Protein AF-A0A8H5ECU0-F1 (afdb_monomer)

InterPro domains:
  IPR037701 Nucleoporin Pom152 [PTHR28206] (45-554)
  IPR056540 Nucleoporin POM152, N-terminal transmembrane domain [PF24097] (72-157)
  IPR056541 Nucleoporin POM152, Ig-like domain [PF24312] (457-555)
  IPR056542 Nucleoporin POM152, first Ig-like domain [PF24519] (208-317)

Nearest PDB structures (foldseek):
  7q1y-assembly2_B  TM=2.509E-01  e=8.546E-06  Homo sapiens
  8oq3-assembly1_D  TM=2.576E-01  e=1.657E-05  Homo sapiens
  5i0g-assembly1_B  TM=2.637E-01  e=1.116E-02  Trueperella pyogenes
  5i0f-assembly1_B  TM=3.069E-01  e=2.322E-01  Trueperella pyogenes
  7n28-assembly1_J  TM=2.758E-01  e=6.270E-01  Homo sapiens

Radius of gyration: 57.18 Å; Cα contacts (8 Å, |Δi|>4): 854; chains: 1; bounding box: 119×67×168 Å

Structure (mmCIF, N/CA/C/O backbone):
data_AF-A0A8H5ECU0-F1
#
_entry.id   AF-A0A8H5ECU0-F1
#
loop_
_atom_site.group_PDB
_atom_site.id
_atom_site.type_symbol
_atom_site.label_atom_id
_atom_site.label_alt_id
_atom_site.label_comp_id
_atom_site.label_asym_id
_atom_site.label_entity_id
_atom_site.label_seq_id
_atom_site.pdbx_PDB_ins_code
_atom_site.Cartn_x
_atom_site.Cartn_y
_atom_site.Cartn_z
_atom_site.occupancy
_atom_site.B_iso_or_equiv
_atom_site.auth_seq_id
_atom_site.auth_comp_id
_atom_site.auth_asym_id
_atom_site.auth_atom_id
_atom_site.pdbx_PDB_model_num
ATOM 1 N N . MET A 1 1 ? 63.534 -24.943 0.130 1.00 36.44 1 MET A N 1
ATOM 2 C CA . MET A 1 1 ? 62.680 -26.026 -0.394 1.00 36.44 1 MET A CA 1
ATOM 3 C C . MET A 1 1 ? 61.277 -25.475 -0.617 1.00 36.44 1 MET A C 1
ATOM 5 O O . MET A 1 1 ? 60.612 -25.115 0.339 1.00 36.44 1 MET A O 1
ATOM 9 N N . SER A 1 2 ? 60.935 -25.339 -1.905 1.00 35.78 2 SER A N 1
ATOM 10 C CA . SER A 1 2 ? 59.602 -25.355 -2.541 1.00 35.78 2 SER A CA 1
ATOM 11 C C . SER A 1 2 ? 58.482 -24.415 -2.051 1.00 35.78 2 SER A C 1
ATOM 13 O O . SER A 1 2 ? 57.615 -24.796 -1.272 1.00 35.78 2 SER A O 1
ATOM 15 N N . THR A 1 3 ? 58.440 -23.227 -2.663 1.00 40.06 3 THR A N 1
ATOM 16 C CA . THR A 1 3 ? 57.250 -22.423 -2.992 1.00 40.06 3 THR A CA 1
ATOM 17 C C . THR A 1 3 ? 56.365 -23.148 -4.021 1.00 40.06 3 THR A C 1
ATOM 19 O O . THR A 1 3 ? 56.783 -23.346 -5.160 1.00 40.06 3 THR A O 1
ATOM 22 N N . SER A 1 4 ? 55.137 -23.539 -3.652 1.00 36.88 4 SER A N 1
ATOM 23 C CA . SER A 1 4 ? 54.127 -24.042 -4.600 1.00 36.88 4 SER A CA 1
ATOM 24 C C . SER A 1 4 ? 53.046 -22.990 -4.852 1.00 36.88 4 SER A C 1
ATOM 26 O O . SER A 1 4 ? 52.338 -22.584 -3.932 1.00 36.88 4 SER A O 1
ATOM 28 N N . THR A 1 5 ? 52.906 -22.571 -6.104 1.00 43.78 5 THR A N 1
ATOM 29 C CA . THR A 1 5 ? 51.806 -21.746 -6.614 1.00 43.78 5 THR A CA 1
ATOM 30 C C . THR A 1 5 ? 50.507 -22.562 -6.728 1.00 43.78 5 THR A C 1
ATOM 32 O O . THR A 1 5 ? 50.556 -23.744 -7.085 1.00 43.78 5 THR A O 1
ATOM 35 N N . PRO A 1 6 ? 49.324 -21.977 -6.456 1.00 45.00 6 PRO A N 1
ATOM 36 C CA . PRO A 1 6 ? 48.055 -22.677 -6.617 1.00 45.00 6 PRO A CA 1
ATOM 37 C C . PRO A 1 6 ? 47.668 -22.761 -8.103 1.00 45.00 6 PRO A C 1
ATOM 39 O O . PRO A 1 6 ? 47.711 -21.775 -8.837 1.00 45.00 6 PRO A O 1
ATOM 42 N N . ARG A 1 7 ? 47.293 -23.965 -8.553 1.00 40.09 7 ARG A N 1
ATOM 43 C CA . ARG A 1 7 ? 46.836 -24.254 -9.921 1.00 40.09 7 ARG A CA 1
ATOM 44 C C . ARG A 1 7 ? 45.421 -23.716 -10.157 1.00 40.09 7 ARG A C 1
ATOM 46 O O . ARG A 1 7 ? 44.493 -24.074 -9.435 1.00 40.09 7 ARG A O 1
ATOM 53 N N . LEU A 1 8 ? 45.249 -22.940 -11.226 1.00 36.59 8 LEU A N 1
ATOM 54 C CA . LEU A 1 8 ? 43.950 -22.593 -11.808 1.00 36.59 8 LEU A CA 1
ATOM 55 C C . LEU A 1 8 ? 43.362 -23.803 -12.557 1.00 36.59 8 LEU A C 1
ATOM 57 O O . LEU A 1 8 ? 44.060 -24.478 -13.313 1.00 36.59 8 LEU A O 1
ATOM 61 N N . ARG A 1 9 ? 42.068 -24.076 -12.350 1.00 39.16 9 ARG A N 1
ATOM 62 C CA . ARG A 1 9 ? 41.303 -25.080 -13.105 1.00 39.16 9 ARG A CA 1
ATOM 63 C C . ARG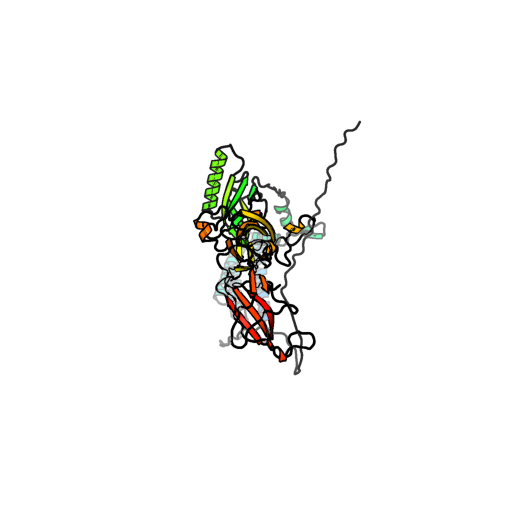 A 1 9 ? 41.049 -24.567 -14.527 1.00 39.16 9 ARG A C 1
ATOM 65 O O . ARG A 1 9 ? 40.230 -23.675 -14.718 1.00 39.16 9 ARG A O 1
ATOM 72 N N . SER A 1 10 ? 41.705 -25.156 -15.524 1.00 41.00 10 SER A N 1
ATOM 73 C CA . SER A 1 10 ? 41.367 -24.976 -16.939 1.00 41.00 10 SER A CA 1
ATOM 74 C C . SER A 1 10 ? 40.141 -25.828 -17.292 1.00 41.00 10 SER A C 1
ATOM 76 O O . SER A 1 10 ? 40.263 -26.970 -17.736 1.00 41.00 10 SER A O 1
ATOM 78 N N . GLY A 1 11 ? 38.947 -25.296 -17.043 1.00 42.84 11 GLY A N 1
ATOM 79 C CA . GLY A 1 11 ? 37.716 -25.825 -17.623 1.00 42.84 11 GLY A CA 1
ATOM 80 C C . GLY A 1 11 ? 37.568 -25.290 -19.043 1.00 42.84 11 GLY A C 1
ATOM 81 O O . GLY A 1 11 ? 37.268 -24.115 -19.224 1.00 42.84 11 GLY A O 1
ATOM 82 N N . PHE A 1 12 ? 37.803 -26.133 -20.048 1.00 38.81 12 PHE A N 1
ATOM 83 C CA . PHE A 1 12 ? 37.372 -25.850 -21.416 1.00 38.81 12 PHE A CA 1
ATOM 84 C C . PHE A 1 12 ? 35.837 -25.730 -21.432 1.00 38.81 12 PHE A C 1
ATOM 86 O O . PHE A 1 12 ? 35.173 -26.611 -20.879 1.00 38.81 12 PHE A O 1
ATOM 93 N N . PRO A 1 13 ? 35.239 -24.689 -22.037 1.00 46.66 13 PRO A N 1
ATOM 94 C CA . PRO A 1 13 ? 33.794 -24.641 -22.186 1.00 46.66 13 PRO A CA 1
ATOM 95 C C . PRO A 1 13 ? 33.353 -25.704 -23.197 1.00 46.66 13 PRO A C 1
ATOM 97 O O . PRO A 1 13 ? 33.845 -25.756 -24.326 1.00 46.66 13 PRO A O 1
ATOM 100 N N . ALA A 1 14 ? 32.430 -26.565 -22.767 1.00 41.88 14 ALA A N 1
ATOM 101 C CA . ALA A 1 14 ? 31.737 -27.505 -23.632 1.00 41.88 14 ALA A CA 1
ATOM 102 C C . ALA A 1 14 ? 30.987 -26.741 -24.733 1.00 41.88 14 ALA A C 1
ATOM 104 O O . ALA A 1 14 ? 30.347 -25.717 -24.487 1.00 41.88 14 ALA A O 1
ATOM 105 N N . THR A 1 15 ? 31.085 -27.251 -25.956 1.00 39.03 15 THR A N 1
ATOM 106 C CA . THR A 1 15 ? 30.342 -26.781 -27.123 1.00 39.03 15 THR A CA 1
ATOM 107 C C . THR A 1 15 ? 28.832 -26.790 -26.844 1.00 39.03 15 THR A C 1
ATOM 109 O O . THR A 1 15 ? 28.319 -27.768 -26.295 1.00 39.03 15 THR A O 1
ATOM 112 N N . PRO A 1 16 ? 28.079 -25.738 -27.214 1.00 40.66 16 PRO A N 1
ATOM 113 C CA . PRO A 1 16 ? 26.634 -25.758 -27.058 1.00 40.66 16 PRO A CA 1
ATOM 114 C C . PRO A 1 16 ? 26.028 -26.746 -28.059 1.00 40.66 16 PRO A C 1
ATOM 116 O O . PRO A 1 16 ? 26.197 -26.613 -29.272 1.00 40.66 16 PRO A O 1
ATOM 119 N N . ALA A 1 17 ? 25.314 -27.741 -27.534 1.00 36.62 17 ALA A N 1
ATOM 120 C CA . ALA A 1 17 ? 24.438 -28.597 -28.314 1.00 36.62 17 ALA A CA 1
ATOM 121 C C . ALA A 1 17 ? 23.359 -27.739 -28.992 1.00 36.62 17 ALA A C 1
ATOM 123 O O . ALA A 1 17 ? 22.725 -26.884 -28.370 1.00 36.62 17 ALA A O 1
ATOM 124 N N . THR A 1 18 ? 23.155 -27.969 -30.283 1.00 34.09 18 THR A N 1
ATOM 125 C CA . THR A 1 18 ? 22.103 -27.358 -31.090 1.00 34.09 18 THR A CA 1
ATOM 126 C C . THR A 1 18 ? 20.731 -27.745 -30.540 1.00 34.09 18 THR A C 1
ATOM 128 O O . THR A 1 18 ? 20.255 -28.865 -30.715 1.00 34.09 18 THR A O 1
ATOM 131 N N . ALA A 1 19 ? 20.076 -26.797 -29.868 1.00 35.50 19 ALA A N 1
ATOM 132 C CA . ALA A 1 19 ? 18.686 -26.912 -29.461 1.00 35.50 19 ALA A CA 1
ATOM 133 C C . ALA A 1 19 ? 17.788 -26.961 -30.707 1.00 35.50 19 ALA A C 1
ATOM 135 O O . ALA A 1 19 ? 17.699 -26.001 -31.478 1.00 35.50 19 ALA A O 1
ATOM 136 N N . ALA A 1 20 ? 17.126 -28.101 -30.903 1.00 35.69 20 ALA A N 1
ATOM 137 C CA . ALA A 1 20 ? 16.094 -28.278 -31.908 1.00 35.69 20 ALA A CA 1
ATOM 138 C C . ALA A 1 20 ? 14.960 -27.269 -31.674 1.00 35.69 20 ALA A C 1
ATOM 140 O O . ALA A 1 20 ? 14.395 -27.160 -30.583 1.00 35.69 20 ALA A O 1
ATOM 141 N N . ARG A 1 21 ? 14.633 -26.517 -32.725 1.00 31.55 21 ARG A N 1
ATOM 142 C CA . ARG A 1 21 ? 13.564 -25.523 -32.728 1.00 31.55 21 ARG A CA 1
ATOM 143 C C . ARG A 1 21 ? 12.219 -26.247 -32.621 1.00 31.55 21 ARG A C 1
ATOM 145 O O . ARG A 1 21 ? 11.771 -26.908 -33.553 1.00 31.55 21 ARG A O 1
ATOM 152 N N . ARG A 1 22 ? 11.601 -26.124 -31.449 1.00 31.47 22 ARG A N 1
ATOM 153 C CA . ARG A 1 22 ? 10.257 -26.597 -31.106 1.00 31.47 22 ARG A CA 1
ATOM 154 C C . ARG A 1 22 ? 9.238 -25.794 -31.924 1.00 31.47 22 ARG A C 1
ATOM 156 O O . ARG A 1 22 ? 9.054 -24.604 -31.678 1.00 31.47 22 ARG A O 1
ATOM 163 N N . HIS A 1 23 ? 8.616 -26.419 -32.921 1.00 33.91 23 HIS A N 1
ATOM 164 C CA . HIS A 1 23 ? 7.491 -25.819 -33.636 1.00 33.91 23 HIS A CA 1
ATOM 165 C C . HIS A 1 23 ? 6.241 -25.961 -32.760 1.00 33.91 23 HIS A C 1
ATOM 167 O O . HIS A 1 23 ? 5.805 -27.072 -32.462 1.00 33.91 23 HIS A O 1
ATOM 173 N N . ASN A 1 24 ? 5.697 -24.829 -32.315 1.00 31.59 24 ASN A N 1
ATOM 174 C CA . ASN A 1 24 ? 4.395 -24.770 -31.661 1.00 31.59 24 ASN A CA 1
ATOM 175 C C . ASN A 1 24 ? 3.304 -25.186 -32.652 1.00 31.59 24 ASN A C 1
ATOM 177 O O . ASN A 1 24 ? 3.142 -24.560 -33.697 1.00 31.59 24 ASN A O 1
ATOM 181 N N . ASN A 1 25 ? 2.553 -26.216 -32.275 1.00 37.84 25 ASN A N 1
ATOM 182 C CA . ASN A 1 25 ? 1.251 -26.562 -32.825 1.00 37.84 25 ASN A CA 1
ATOM 183 C C . ASN A 1 25 ? 0.182 -26.090 -31.824 1.00 37.84 25 ASN A C 1
ATOM 185 O O . ASN A 1 25 ? 0.344 -26.380 -30.634 1.00 37.84 25 ASN A O 1
ATOM 189 N N . PRO A 1 26 ? -0.904 -25.423 -32.243 1.00 39.44 26 PRO A N 1
ATOM 190 C CA . PRO A 1 26 ? -2.087 -25.296 -31.401 1.00 39.44 26 PRO A CA 1
ATOM 191 C C . PRO A 1 26 ? -3.219 -26.244 -31.839 1.00 39.44 26 PRO A C 1
ATOM 193 O O . PRO A 1 26 ? -3.740 -26.145 -32.942 1.00 39.44 26 PRO A O 1
ATOM 196 N N . GLN A 1 27 ? -3.618 -27.090 -30.881 1.00 32.75 27 GLN A N 1
ATOM 197 C CA . GLN A 1 27 ? -5.007 -27.387 -30.483 1.00 32.75 27 GLN A CA 1
ATOM 198 C C . GLN A 1 27 ? -5.920 -28.250 -31.391 1.00 32.75 27 GLN A C 1
ATOM 200 O O . GLN A 1 27 ? -6.679 -27.771 -32.223 1.00 32.75 27 GLN A O 1
ATOM 205 N N . THR A 1 28 ? -5.946 -29.550 -31.073 1.00 34.50 28 THR A N 1
ATOM 206 C CA . THR A 1 28 ? -7.149 -30.412 -30.879 1.00 34.50 28 THR A CA 1
ATOM 207 C C . THR A 1 28 ? -8.013 -29.911 -29.686 1.00 34.50 28 THR A C 1
ATOM 209 O O . THR A 1 28 ? -7.435 -29.143 -28.911 1.00 34.50 28 THR A O 1
ATOM 212 N N . PRO A 1 29 ? -9.285 -30.342 -29.402 1.00 44.66 29 PRO A N 1
ATOM 213 C CA . PRO A 1 29 ? -9.803 -31.721 -29.576 1.00 44.66 29 PRO A CA 1
ATOM 214 C C . PRO A 1 29 ? -11.351 -31.956 -29.718 1.00 44.66 29 PRO A C 1
ATOM 216 O O . PRO A 1 29 ? -12.161 -31.046 -29.584 1.00 44.66 29 PRO A O 1
ATOM 219 N N . SER A 1 30 ? -11.714 -33.251 -29.842 1.00 31.25 30 SER A N 1
ATOM 220 C CA . SER A 1 30 ? -12.945 -33.919 -29.327 1.00 31.25 30 SER A CA 1
ATOM 221 C C . SER A 1 30 ? -14.283 -33.694 -30.067 1.00 31.25 30 SER A C 1
ATOM 223 O O . SER A 1 30 ? -14.577 -32.594 -30.492 1.00 31.25 30 SER A O 1
ATOM 225 N N . SER A 1 31 ? -15.223 -34.641 -30.209 1.00 31.06 31 SER A N 1
ATOM 226 C CA . SER A 1 31 ? -15.378 -36.031 -29.750 1.00 31.06 31 SER A CA 1
ATOM 227 C C . SER A 1 31 ? -16.669 -36.625 -30.369 1.00 31.06 31 SER A C 1
ATOM 229 O O . SER A 1 31 ? -17.687 -35.947 -30.383 1.00 31.06 31 SER A O 1
ATOM 231 N N . ALA A 1 32 ? -16.597 -37.900 -30.780 1.00 31.34 32 ALA A N 1
ATOM 232 C CA . ALA A 1 32 ? -17.608 -38.978 -30.745 1.00 31.34 32 ALA A CA 1
ATOM 233 C C . ALA A 1 32 ? -19.043 -38.819 -31.319 1.00 31.34 32 ALA A C 1
ATOM 235 O O . ALA A 1 32 ? -19.817 -37.972 -30.893 1.00 31.34 32 ALA A O 1
ATOM 236 N N . GLY A 1 33 ? -19.449 -39.824 -32.120 1.00 28.94 33 GLY A N 1
ATOM 237 C CA . GLY A 1 33 ? -20.832 -40.341 -32.156 1.00 28.94 33 GLY A CA 1
ATOM 238 C C . GLY A 1 33 ? -21.460 -40.534 -33.547 1.00 28.94 33 GLY A C 1
ATOM 239 O O . GLY A 1 33 ? -21.980 -39.591 -34.121 1.00 28.94 33 GLY A O 1
ATOM 240 N N . SER A 1 34 ? -21.427 -41.770 -34.057 1.00 27.56 34 SER A N 1
ATOM 241 C CA . SER A 1 34 ? -21.978 -42.327 -35.320 1.00 27.56 34 SER A CA 1
ATOM 242 C C . SER A 1 34 ? -23.526 -42.230 -35.459 1.00 27.56 34 SER A C 1
ATOM 244 O O . SER A 1 34 ? -24.157 -41.752 -34.520 1.00 27.56 34 SER A O 1
ATOM 246 N N . PRO A 1 35 ? -24.217 -42.843 -36.465 1.00 49.59 35 PRO A N 1
ATOM 247 C CA . PRO A 1 35 ? -23.865 -43.298 -37.831 1.00 49.59 35 PRO A CA 1
ATOM 248 C C . PRO A 1 35 ? -24.928 -42.900 -38.910 1.00 49.59 35 PRO A C 1
ATOM 250 O O . PRO A 1 35 ? -26.018 -42.443 -38.586 1.00 49.59 35 PRO A O 1
ATOM 253 N N . SER A 1 36 ? -24.681 -43.162 -40.205 1.00 30.39 36 SER A N 1
ATOM 254 C CA . SER A 1 36 ? -25.523 -44.058 -41.048 1.00 30.39 36 SER A CA 1
ATOM 255 C C . SER A 1 36 ? -25.317 -43.894 -42.568 1.00 30.39 36 SER A C 1
ATOM 257 O O . SER A 1 36 ? -25.516 -42.841 -43.157 1.00 30.39 36 SER A O 1
ATOM 259 N N . TYR A 1 37 ? -24.894 -45.012 -43.166 1.00 30.94 37 TYR A N 1
ATOM 260 C CA . TYR A 1 37 ? -25.316 -45.613 -44.436 1.00 30.94 37 TYR A CA 1
ATOM 261 C C . TYR A 1 37 ? -25.800 -44.745 -45.614 1.00 30.94 37 TYR A C 1
ATOM 263 O O . TYR A 1 37 ? -26.901 -44.208 -45.599 1.00 30.94 37 TYR A O 1
ATOM 271 N N . GLY A 1 38 ? -25.122 -44.931 -46.755 1.00 31.52 38 GLY A N 1
ATOM 272 C CA . GLY A 1 38 ? -25.840 -45.328 -47.971 1.00 31.52 38 GLY A CA 1
ATOM 273 C C . GLY A 1 38 ? -25.310 -44.787 -49.297 1.00 31.52 38 GLY A C 1
ATOM 274 O O . GLY A 1 38 ? -25.589 -43.648 -49.636 1.00 31.52 38 GLY A O 1
ATOM 275 N N . LYS A 1 39 ? -24.726 -45.704 -50.091 1.00 33.84 39 LYS A N 1
ATOM 276 C CA . LYS A 1 39 ? -24.491 -45.659 -51.556 1.00 33.84 39 LYS A CA 1
ATOM 277 C C . LYS A 1 39 ? -23.455 -44.621 -52.021 1.00 33.84 39 LYS A C 1
ATOM 279 O O . LYS A 1 39 ? -23.553 -43.451 -51.722 1.00 33.84 39 LYS A O 1
ATOM 284 N N . GLY A 1 40 ? -22.444 -44.934 -52.817 1.00 32.22 40 GLY A N 1
ATOM 285 C CA . GLY A 1 40 ? -22.121 -46.117 -53.595 1.00 32.22 40 GLY A CA 1
ATOM 286 C C . GLY A 1 40 ? -21.248 -45.658 -54.768 1.00 32.22 40 GLY A C 1
ATOM 287 O O . GLY A 1 40 ? -21.538 -44.639 -55.379 1.00 32.22 40 GLY A O 1
ATOM 288 N N . SER A 1 41 ? -20.230 -46.456 -55.086 1.00 32.69 41 SER A N 1
ATOM 289 C CA . SER A 1 41 ? -19.555 -46.530 -56.389 1.00 32.69 41 SER A CA 1
ATOM 290 C C . SER A 1 41 ? -18.601 -45.403 -56.837 1.00 32.69 41 SER A C 1
ATOM 292 O O . SER A 1 41 ? -18.996 -44.381 -57.383 1.00 32.69 41 SER A O 1
ATOM 294 N N . SER A 1 42 ? -17.327 -45.806 -56.833 1.00 35.66 42 SER A N 1
ATOM 295 C CA . SER A 1 42 ? -16.318 -45.623 -57.887 1.00 35.66 42 SER A CA 1
ATOM 296 C C . SER A 1 42 ? -15.444 -44.368 -57.889 1.00 35.66 42 SER A C 1
ATOM 298 O O . SER A 1 42 ? -15.872 -43.234 -58.066 1.00 35.66 42 SER A O 1
ATOM 300 N N . ALA A 1 43 ? -14.151 -44.669 -57.796 1.00 38.53 43 ALA A N 1
ATOM 301 C CA . ALA A 1 43 ? -12.998 -43.811 -57.959 1.00 38.53 43 ALA A CA 1
ATOM 302 C C . ALA A 1 43 ? -13.004 -42.992 -59.259 1.00 38.53 43 ALA A C 1
ATOM 304 O O . ALA A 1 43 ? -13.329 -43.521 -60.323 1.00 38.53 43 ALA A O 1
ATOM 305 N N . ARG A 1 44 ? -12.504 -41.752 -59.171 1.00 40.78 44 ARG A N 1
ATOM 306 C CA . ARG A 1 44 ? -11.563 -41.147 -60.129 1.00 40.78 44 ARG A CA 1
ATOM 307 C C . ARG A 1 44 ? -10.966 -39.853 -59.561 1.00 40.78 44 ARG A C 1
ATOM 309 O O . ARG A 1 44 ? -11.652 -39.038 -58.958 1.00 40.78 44 ARG A O 1
ATOM 316 N N . SER A 1 45 ? -9.659 -39.734 -59.756 1.00 41.78 45 SER A N 1
ATOM 317 C CA . SER A 1 45 ? -8.776 -38.585 -59.532 1.00 41.78 45 SER A CA 1
ATOM 318 C C . SER A 1 45 ? -9.292 -37.279 -60.161 1.00 41.78 45 SER A C 1
ATOM 320 O O . SER A 1 45 ? -9.900 -37.346 -61.231 1.00 41.78 45 SER A O 1
ATOM 322 N N . PRO A 1 46 ? -9.006 -36.097 -59.581 1.00 45.31 46 PRO A N 1
ATOM 323 C CA . PRO A 1 46 ? -9.461 -34.831 -60.138 1.00 45.31 46 PRO A CA 1
ATOM 324 C C . PRO A 1 46 ? -8.615 -34.439 -61.355 1.00 45.31 46 PRO A C 1
ATOM 326 O O . PRO A 1 46 ? -7.398 -34.281 -61.279 1.00 45.31 46 PRO A O 1
ATOM 329 N N . SER A 1 47 ? -9.295 -34.300 -62.488 1.00 41.31 47 SER A N 1
ATOM 330 C CA . SER A 1 47 ? -8.807 -33.695 -63.723 1.00 41.31 47 SER A CA 1
ATOM 331 C C . SER A 1 47 ? -8.675 -32.176 -63.580 1.00 41.31 47 SER A C 1
ATOM 333 O O . SER A 1 47 ? -9.557 -31.516 -63.032 1.00 41.31 47 SER A O 1
ATOM 335 N N . LEU A 1 48 ? -7.584 -31.641 -64.129 1.00 46.34 48 LEU A N 1
ATOM 336 C CA . LEU A 1 48 ? -7.349 -30.216 -64.380 1.00 46.34 48 LEU A CA 1
ATOM 337 C C . LEU A 1 48 ? -8.436 -29.622 -65.307 1.00 46.34 48 LEU A C 1
ATOM 339 O O . LEU A 1 48 ? -8.995 -30.357 -66.125 1.00 46.34 48 LEU A O 1
ATOM 343 N N . PRO A 1 49 ? -8.744 -28.314 -65.206 1.00 48.62 49 PRO A N 1
ATOM 344 C CA . PRO A 1 49 ? -9.806 -27.690 -65.989 1.00 48.62 49 PRO A CA 1
ATOM 345 C C . PRO A 1 49 ? -9.436 -27.558 -67.475 1.00 48.62 49 PRO A C 1
ATOM 347 O O . PRO A 1 49 ? -8.307 -27.216 -67.827 1.00 48.62 49 PRO A O 1
ATOM 350 N N . LEU A 1 50 ? -10.426 -27.820 -68.332 1.00 45.75 50 LEU A N 1
ATOM 351 C CA . LEU A 1 50 ? -10.379 -27.650 -69.785 1.00 45.75 50 LEU A CA 1
ATOM 352 C C . LEU A 1 50 ? -10.238 -26.166 -70.156 1.00 45.75 50 LEU A C 1
ATOM 354 O O . LEU A 1 50 ? -10.981 -25.319 -69.659 1.00 45.75 50 LEU A O 1
ATOM 358 N N . ALA A 1 51 ? -9.294 -25.872 -71.050 1.00 40.00 51 ALA A N 1
ATOM 359 C CA . ALA A 1 51 ? -9.181 -24.581 -71.720 1.00 40.00 51 ALA A CA 1
ATOM 360 C C . ALA A 1 51 ? -10.359 -24.386 -72.700 1.00 40.00 51 ALA A C 1
ATOM 362 O O . ALA A 1 51 ? -10.814 -25.367 -73.291 1.00 40.00 51 ALA A O 1
ATOM 363 N N . PRO A 1 52 ? -10.869 -23.155 -72.881 1.00 48.91 52 PRO A N 1
ATOM 364 C CA . PRO A 1 52 ? -12.031 -22.910 -73.723 1.00 48.91 52 PRO A CA 1
ATOM 365 C C . PRO A 1 52 ? -11.703 -23.123 -75.203 1.00 48.91 52 PRO A C 1
ATOM 367 O O . PRO A 1 52 ? -10.754 -22.553 -75.744 1.00 48.91 52 PRO A O 1
ATOM 370 N N . GLU A 1 53 ? -12.535 -23.934 -75.848 1.00 38.88 53 GLU A N 1
ATOM 371 C CA . GLU A 1 53 ? -12.581 -24.121 -77.291 1.00 38.88 53 GLU A CA 1
ATOM 372 C C . GLU A 1 53 ? -13.098 -22.843 -77.950 1.00 38.88 53 GLU A C 1
ATOM 374 O O . GLU A 1 53 ? -14.277 -22.505 -77.843 1.00 38.88 53 GLU A O 1
ATOM 379 N N . ASN A 1 54 ? -12.206 -22.110 -78.614 1.00 36.62 54 ASN A N 1
ATOM 380 C CA . ASN A 1 54 ? -12.601 -20.985 -79.445 1.00 36.62 54 ASN A CA 1
ATOM 381 C C . ASN A 1 54 ? -12.921 -21.522 -80.840 1.00 36.62 54 ASN A C 1
ATOM 383 O O . ASN A 1 54 ? -12.032 -21.810 -81.643 1.00 36.62 54 ASN A O 1
ATOM 387 N N . THR A 1 55 ? -14.207 -21.727 -81.095 1.00 42.31 55 THR A N 1
ATOM 388 C CA . THR A 1 55 ? -14.715 -22.127 -82.399 1.00 42.31 55 THR A CA 1
ATOM 389 C C . THR A 1 55 ? -14.834 -20.902 -83.309 1.00 42.31 55 THR A C 1
ATOM 391 O O . THR A 1 55 ? -15.461 -19.917 -82.932 1.00 42.31 55 THR A O 1
ATOM 394 N N . GLN A 1 56 ? -14.337 -21.075 -84.542 1.00 36.69 56 GLN A N 1
ATOM 395 C CA . GLN A 1 56 ? -14.705 -20.431 -85.822 1.00 36.69 56 GLN A CA 1
ATOM 396 C C . GLN A 1 56 ? -13.709 -19.427 -86.443 1.00 36.69 56 GLN A C 1
ATOM 398 O O . GLN A 1 56 ? -13.047 -18.696 -85.710 1.00 36.69 56 GLN A O 1
ATOM 403 N N . PRO A 1 57 ? -13.674 -19.291 -87.795 1.00 43.78 57 PRO A N 1
ATOM 404 C CA . PRO A 1 57 ? -14.303 -20.101 -88.856 1.00 43.78 57 PRO A CA 1
ATOM 405 C C . PRO A 1 57 ? -13.300 -20.687 -89.876 1.00 43.78 57 PRO A C 1
ATOM 407 O O . PRO A 1 57 ? -12.174 -20.221 -90.031 1.00 43.78 57 PRO A O 1
ATOM 410 N N . GLN A 1 58 ? -13.753 -21.705 -90.615 1.00 46.19 58 GLN A N 1
ATOM 411 C CA . GLN A 1 58 ? -13.086 -22.261 -91.797 1.00 46.19 58 GLN A CA 1
ATOM 412 C C . GLN A 1 58 ? -12.749 -21.163 -92.823 1.00 46.19 58 GLN A C 1
ATOM 414 O O . GLN A 1 58 ? -13.635 -20.633 -93.492 1.00 46.19 58 GLN A O 1
ATOM 419 N N . GLY A 1 59 ? -11.457 -20.873 -92.981 1.00 36.31 59 GLY A N 1
ATOM 420 C CA . GLY A 1 59 ? -10.893 -20.334 -94.217 1.00 36.31 59 GLY A CA 1
ATOM 421 C C . GLY A 1 59 ? -10.565 -21.493 -95.159 1.00 36.31 59 GLY A C 1
ATOM 422 O O . GLY A 1 59 ? -10.102 -22.536 -94.706 1.00 36.31 59 GLY A O 1
ATOM 423 N N . ALA A 1 60 ? -10.870 -21.331 -96.446 1.00 44.03 60 ALA A N 1
ATOM 424 C CA . ALA A 1 60 ? -10.792 -22.347 -97.494 1.00 44.03 60 ALA A CA 1
ATOM 425 C C . ALA A 1 60 ? -9.588 -23.304 -97.372 1.00 44.03 60 ALA A C 1
ATOM 427 O O . ALA A 1 60 ? -8.436 -22.877 -97.330 1.00 44.03 60 ALA A O 1
ATOM 428 N N . VAL A 1 61 ? -9.870 -24.611 -97.360 1.00 50.72 61 VAL A N 1
ATOM 429 C CA . VAL A 1 61 ? -8.859 -25.674 -97.330 1.00 50.72 61 VAL A CA 1
ATOM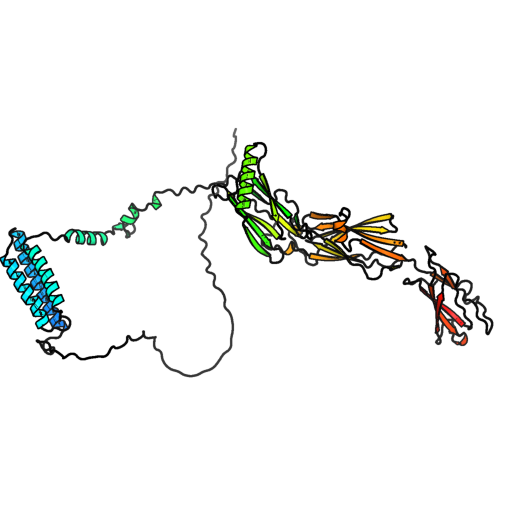 430 C C . VAL A 1 61 ? -8.087 -25.651 -98.647 1.00 50.72 61 VAL A C 1
ATOM 432 O O . VAL A 1 61 ? -8.510 -26.206 -99.658 1.00 50.72 61 VAL A O 1
ATOM 435 N N . SER A 1 62 ? -6.950 -24.970 -98.640 1.00 56.22 62 SER A N 1
ATOM 436 C CA . SER A 1 62 ? -5.951 -25.061 -99.691 1.00 56.22 62 SER A CA 1
ATOM 437 C C . SER A 1 62 ? -5.270 -26.430 -99.556 1.00 56.22 62 SER A C 1
ATOM 439 O O . SER A 1 62 ? -4.524 -26.661 -98.606 1.00 56.22 62 SER A O 1
ATOM 441 N N . GLN A 1 63 ? -5.571 -27.363 -100.461 1.00 60.00 63 GLN A N 1
ATOM 442 C CA . GLN A 1 63 ? -4.940 -28.686 -100.469 1.00 60.00 63 GLN A CA 1
ATOM 443 C C . GLN A 1 63 ? -3.424 -28.554 -100.738 1.00 60.00 63 GLN A C 1
ATOM 445 O O . GLN A 1 63 ? -3.042 -27.751 -101.596 1.00 60.00 63 GLN A O 1
ATOM 450 N N . PRO A 1 64 ? -2.559 -29.307 -100.025 1.00 66.19 64 PRO A N 1
ATOM 451 C CA . PRO A 1 64 ? -1.121 -29.307 -100.279 1.00 66.19 64 PRO A CA 1
ATOM 452 C C . PRO A 1 64 ? -0.832 -29.825 -101.690 1.00 66.19 64 PRO A C 1
ATOM 454 O O . PRO A 1 64 ? -1.497 -30.747 -102.163 1.00 66.19 64 PRO A O 1
ATOM 457 N N . VAL A 1 65 ? 0.172 -29.245 -102.357 1.00 67.06 65 VAL A N 1
ATOM 458 C CA . VAL A 1 65 ? 0.526 -29.582 -103.753 1.00 67.06 65 VAL A CA 1
ATOM 459 C C . VAL A 1 65 ? 0.920 -31.060 -103.886 1.00 67.06 65 VAL A C 1
ATOM 461 O O . VAL A 1 65 ? 0.674 -31.683 -104.918 1.00 67.06 65 VAL A O 1
ATOM 464 N N . ILE A 1 66 ? 1.467 -31.644 -102.813 1.00 70.44 66 ILE A N 1
ATOM 465 C CA . ILE A 1 66 ? 1.656 -33.088 -102.666 1.00 70.44 66 ILE A CA 1
ATOM 466 C C . ILE A 1 66 ? 0.535 -33.622 -101.759 1.00 70.44 66 ILE A C 1
ATOM 468 O O . ILE A 1 66 ? 0.522 -33.300 -100.566 1.00 70.44 66 ILE A O 1
ATOM 472 N N . PRO A 1 67 ? -0.398 -34.443 -102.274 1.00 70.69 67 PRO A N 1
ATOM 473 C CA . PRO A 1 67 ? -1.492 -34.964 -101.467 1.00 70.69 67 PRO A CA 1
ATOM 474 C C . PRO A 1 67 ? -0.959 -35.842 -100.325 1.00 70.69 67 PRO A C 1
ATOM 476 O O . PRO A 1 67 ? -0.107 -36.709 -100.529 1.00 70.69 67 PRO A O 1
ATOM 479 N N . LEU A 1 68 ? -1.511 -35.649 -99.120 1.00 68.19 68 LEU A N 1
ATOM 480 C CA . LEU A 1 68 ? -1.128 -36.364 -97.887 1.00 68.19 68 LEU A CA 1
ATOM 481 C C . LEU A 1 68 ? -1.370 -37.885 -97.945 1.00 68.19 68 LEU A C 1
ATOM 483 O O . LEU A 1 68 ? -0.999 -38.609 -97.029 1.00 68.19 68 LEU A O 1
ATOM 487 N N . THR A 1 69 ? -1.994 -38.380 -99.016 1.00 68.75 69 THR A N 1
ATOM 488 C CA . THR A 1 69 ? -2.163 -39.810 -99.297 1.00 68.75 69 THR A CA 1
ATOM 489 C C . THR A 1 69 ? -0.895 -40.468 -99.841 1.00 68.75 69 THR A C 1
ATOM 491 O O . THR A 1 69 ? -0.770 -41.685 -99.749 1.00 68.75 69 THR A O 1
ATOM 494 N N . VAL A 1 70 ? 0.036 -39.689 -100.407 1.00 76.25 70 VAL A N 1
ATOM 495 C CA . VAL A 1 70 ? 1.297 -40.193 -100.980 1.00 76.25 70 VAL A CA 1
ATOM 496 C C . VAL A 1 70 ? 2.463 -40.012 -100.010 1.00 76.25 70 VAL A C 1
ATOM 498 O O . VAL A 1 70 ? 3.302 -40.901 -99.896 1.00 76.25 70 VAL A O 1
ATOM 501 N N . LEU A 1 71 ? 2.519 -38.882 -99.298 1.00 74.81 71 LEU A N 1
ATOM 502 C CA . LEU A 1 71 ? 3.567 -38.592 -98.320 1.00 74.81 71 LEU A CA 1
ATOM 503 C C . LEU A 1 71 ? 2.968 -37.898 -97.099 1.00 74.81 71 LEU A C 1
ATOM 505 O O . LEU A 1 71 ? 2.335 -36.849 -97.243 1.00 74.81 71 LEU A O 1
ATOM 509 N N . ASP A 1 72 ? 3.200 -38.454 -95.911 1.00 78.25 72 ASP A N 1
ATOM 510 C CA . ASP A 1 72 ? 2.651 -37.909 -94.670 1.00 78.25 72 ASP A CA 1
ATOM 511 C C . ASP A 1 72 ? 3.312 -36.567 -94.299 1.00 78.25 72 ASP A C 1
ATOM 513 O O . ASP A 1 72 ? 4.485 -36.310 -94.597 1.00 78.25 72 ASP A O 1
ATOM 517 N N . ALA A 1 73 ? 2.569 -35.705 -93.608 1.00 74.81 73 ALA A N 1
ATOM 518 C CA . ALA A 1 73 ? 3.004 -34.360 -93.239 1.00 74.81 73 ALA A CA 1
ATOM 519 C C . ALA A 1 73 ? 4.341 -34.325 -92.458 1.00 74.81 73 ALA A C 1
ATOM 521 O O . ALA A 1 73 ? 5.185 -33.479 -92.769 1.00 74.81 73 ALA A O 1
ATOM 522 N N . PRO A 1 74 ? 4.617 -35.219 -91.483 1.00 81.56 74 PRO A N 1
ATOM 523 C CA . PRO A 1 74 ? 5.908 -35.258 -90.793 1.00 81.56 74 PRO A CA 1
ATOM 524 C C . PRO A 1 74 ? 7.071 -35.673 -91.703 1.00 81.56 74 PRO A C 1
ATOM 526 O O . PRO A 1 74 ? 8.177 -35.156 -91.550 1.00 81.56 74 PRO A O 1
ATOM 529 N N . GLN A 1 75 ? 6.834 -36.567 -92.669 1.00 83.94 75 GLN A N 1
ATOM 530 C CA . GLN A 1 75 ? 7.862 -36.999 -93.620 1.00 83.94 75 GLN A CA 1
ATOM 531 C C . GLN A 1 75 ? 8.221 -35.876 -94.597 1.00 83.94 75 GLN A C 1
ATOM 533 O O . GLN A 1 75 ? 9.402 -35.638 -94.835 1.00 83.94 75 GLN A O 1
ATOM 538 N N . GLN A 1 76 ? 7.232 -35.116 -95.084 1.00 83.06 76 GLN A N 1
ATOM 539 C CA . GLN A 1 76 ? 7.474 -33.924 -95.910 1.00 83.06 76 GLN A CA 1
ATOM 540 C C . GLN A 1 76 ? 8.377 -32.908 -95.188 1.00 83.06 76 GLN A C 1
ATOM 542 O O . GLN A 1 76 ? 9.312 -32.369 -95.781 1.00 83.06 76 GLN A O 1
ATOM 547 N N . ARG A 1 77 ? 8.160 -32.705 -93.880 1.00 87.00 77 ARG A N 1
ATOM 548 C CA . ARG A 1 77 ? 9.002 -31.830 -93.043 1.00 87.00 77 ARG A CA 1
ATOM 549 C C . ARG A 1 77 ? 10.414 -32.376 -92.870 1.00 87.00 77 ARG A C 1
ATOM 551 O O . ARG A 1 77 ? 11.371 -31.614 -92.967 1.00 87.00 77 ARG A O 1
ATOM 558 N N . LEU A 1 78 ? 10.550 -33.679 -92.623 1.00 86.62 78 LEU A N 1
ATOM 559 C CA . LEU A 1 78 ? 11.855 -34.319 -92.467 1.00 86.62 78 LEU A CA 1
ATOM 560 C C . LEU A 1 78 ? 12.678 -34.216 -93.753 1.00 86.62 78 LEU A C 1
ATOM 562 O O . LEU A 1 78 ? 13.864 -33.910 -93.675 1.00 86.62 78 LEU A O 1
ATOM 566 N N . TYR A 1 79 ? 12.066 -34.401 -94.926 1.00 88.19 79 TYR A N 1
ATOM 567 C CA . TYR A 1 79 ? 12.762 -34.225 -96.201 1.00 88.19 79 TYR A CA 1
ATOM 568 C C . TYR A 1 79 ? 13.125 -32.765 -96.471 1.00 88.19 79 TYR A C 1
ATOM 570 O O . TYR A 1 79 ? 14.258 -32.504 -96.863 1.00 88.19 79 TYR A O 1
ATOM 578 N N . ALA A 1 80 ? 12.229 -31.810 -96.200 1.00 87.75 80 ALA A N 1
ATOM 579 C CA . ALA A 1 80 ? 12.551 -30.387 -96.314 1.00 87.75 80 ALA A CA 1
ATOM 580 C C . ALA A 1 80 ? 13.734 -30.001 -95.406 1.00 87.75 80 ALA A C 1
ATOM 582 O O . ALA A 1 80 ? 14.673 -29.339 -95.846 1.00 87.75 80 ALA A O 1
ATOM 583 N N . PHE A 1 81 ? 13.735 -30.482 -94.159 1.00 88.75 81 PHE A N 1
ATOM 584 C CA . PHE A 1 81 ? 14.840 -30.280 -93.225 1.00 88.75 81 PHE A CA 1
ATOM 585 C C . PHE A 1 81 ? 16.125 -30.989 -93.677 1.00 88.75 81 PHE A C 1
ATOM 587 O O . PHE A 1 81 ? 17.202 -30.404 -93.618 1.00 88.75 81 PHE A O 1
ATOM 594 N N . GLY A 1 82 ? 16.027 -32.221 -94.177 1.00 90.12 82 GLY A N 1
ATOM 595 C CA . GLY A 1 82 ? 17.168 -32.977 -94.691 1.00 90.12 82 GLY A CA 1
ATOM 596 C C . GLY A 1 82 ? 17.832 -32.296 -95.889 1.00 90.12 82 GLY A C 1
ATOM 597 O O . GLY A 1 82 ? 19.052 -32.151 -95.908 1.00 90.12 82 GLY A O 1
ATOM 598 N N . VAL A 1 83 ? 17.036 -31.805 -96.846 1.00 90.62 83 VAL A N 1
ATOM 599 C CA . VAL A 1 83 ? 17.533 -31.007 -97.980 1.00 90.62 83 VAL A CA 1
ATOM 600 C C . VAL A 1 83 ? 18.202 -29.731 -97.477 1.00 90.62 83 VAL A C 1
ATOM 602 O O . VAL A 1 83 ? 19.295 -29.408 -97.929 1.00 90.62 83 VAL A O 1
ATOM 605 N N . TYR A 1 84 ? 17.607 -29.044 -96.500 1.00 91.31 84 TYR A N 1
ATOM 606 C CA . TYR A 1 84 ? 18.204 -27.847 -95.910 1.00 91.31 84 TYR A CA 1
ATOM 607 C C . TYR A 1 84 ? 19.571 -28.129 -95.269 1.00 91.31 84 TYR A C 1
ATOM 609 O O . TYR A 1 84 ? 20.534 -27.418 -95.543 1.00 91.31 84 TYR A O 1
ATOM 617 N N . VAL A 1 85 ? 19.694 -29.194 -94.470 1.00 91.38 85 VAL A N 1
ATOM 618 C CA . VAL A 1 85 ? 20.972 -29.598 -93.859 1.00 91.38 85 VAL A CA 1
ATOM 619 C C . VAL A 1 85 ? 22.015 -29.945 -94.924 1.00 91.38 85 VAL A C 1
ATOM 621 O O . VAL A 1 85 ? 23.173 -29.555 -94.791 1.00 91.38 85 VAL A O 1
ATOM 624 N N . LEU A 1 86 ? 21.615 -30.625 -96.002 1.00 94.00 86 LEU A N 1
ATOM 625 C CA . LEU A 1 86 ? 22.512 -30.961 -97.108 1.00 94.00 86 LEU A CA 1
ATOM 626 C C . LEU A 1 86 ? 22.996 -29.699 -97.838 1.00 94.00 86 LEU A C 1
ATOM 628 O O . LEU A 1 86 ? 24.193 -29.559 -98.084 1.00 94.00 86 LEU A O 1
ATOM 632 N N . LEU A 1 87 ? 22.100 -28.744 -98.110 1.00 93.56 87 LEU A N 1
ATOM 633 C CA . LEU A 1 87 ? 22.463 -27.444 -98.681 1.00 93.56 87 LEU A CA 1
ATOM 634 C C . LEU A 1 87 ? 23.447 -26.686 -97.783 1.00 93.56 87 LEU A C 1
ATOM 636 O O . LEU A 1 87 ? 24.404 -26.108 -98.287 1.00 93.56 87 LEU A O 1
ATOM 640 N N . TRP A 1 88 ? 23.262 -26.729 -96.463 1.00 91.69 88 TRP A N 1
ATOM 641 C CA . TRP A 1 88 ? 24.199 -26.135 -95.508 1.00 91.69 88 TRP A CA 1
ATOM 642 C C . TRP A 1 88 ? 25.562 -26.820 -95.499 1.00 91.69 88 TRP A C 1
ATOM 644 O O . TRP A 1 88 ? 26.579 -26.132 -95.502 1.00 91.69 88 TRP A O 1
ATOM 654 N N . ALA A 1 89 ? 25.604 -28.151 -95.528 1.00 92.31 89 ALA A N 1
ATOM 655 C CA . ALA A 1 89 ? 26.858 -28.893 -95.622 1.00 92.31 89 ALA A CA 1
ATOM 656 C C . ALA A 1 89 ? 27.613 -28.554 -96.917 1.00 92.31 89 ALA A C 1
ATOM 658 O O . ALA A 1 89 ? 28.819 -28.320 -96.882 1.00 92.31 89 ALA A O 1
ATOM 659 N N . TRP A 1 90 ? 26.899 -28.448 -98.043 1.00 94.06 90 TRP A N 1
ATOM 660 C CA . TRP A 1 90 ? 27.496 -28.038 -99.314 1.00 94.06 90 TRP A CA 1
ATOM 661 C C . TRP A 1 90 ? 27.955 -26.571 -99.288 1.00 94.06 90 TRP A C 1
ATOM 663 O O . TRP A 1 90 ? 29.054 -26.263 -99.738 1.00 94.06 90 TRP A O 1
ATOM 673 N N . LYS A 1 91 ? 27.184 -25.669 -98.676 1.00 92.00 91 LYS A N 1
ATOM 674 C CA . LYS A 1 91 ? 27.589 -24.268 -98.489 1.00 92.00 91 LYS A CA 1
ATOM 675 C C . LYS A 1 91 ? 28.852 -24.141 -97.642 1.00 92.00 91 LYS A C 1
ATOM 677 O O . LYS A 1 91 ? 29.730 -23.355 -97.982 1.00 92.00 91 LYS A O 1
ATOM 682 N N . PHE A 1 92 ? 28.961 -24.920 -96.567 1.00 89.00 92 PHE A N 1
ATOM 683 C CA . PHE A 1 92 ? 30.170 -24.960 -95.747 1.00 89.00 92 PHE A CA 1
ATOM 684 C C . PHE A 1 92 ? 31.358 -25.564 -96.494 1.00 89.00 92 PHE A C 1
ATOM 686 O O . PHE A 1 92 ? 32.466 -25.075 -96.321 1.00 89.00 92 PHE A O 1
ATOM 693 N N . TYR A 1 93 ? 31.145 -26.571 -97.342 1.00 91.62 93 TYR A N 1
ATOM 694 C CA . TYR A 1 93 ? 32.199 -27.107 -98.204 1.00 91.62 93 TYR A CA 1
ATOM 695 C C . TYR A 1 93 ? 32.737 -26.048 -99.183 1.00 91.62 93 TYR A C 1
ATOM 697 O O . TYR A 1 93 ? 33.943 -25.825 -99.226 1.00 91.62 93 TYR A O 1
ATOM 705 N N . ASP A 1 94 ? 31.854 -25.333 -99.890 1.00 88.88 94 ASP A N 1
ATOM 706 C CA . ASP A 1 94 ? 32.257 -24.238 -100.786 1.00 88.88 94 ASP A CA 1
ATOM 707 C C . ASP A 1 94 ? 32.950 -23.099 -100.004 1.00 88.88 94 ASP A C 1
ATOM 709 O O . ASP A 1 94 ? 33.895 -22.486 -100.494 1.00 88.88 94 ASP A O 1
ATOM 713 N N . TRP A 1 95 ? 32.512 -22.816 -98.772 1.00 88.88 95 TRP A N 1
ATOM 714 C CA . TRP A 1 95 ? 33.176 -21.844 -97.898 1.00 88.88 95 TRP A CA 1
ATOM 715 C C . TRP A 1 95 ? 34.571 -22.299 -97.458 1.00 88.88 95 TRP A C 1
ATOM 717 O O . TRP A 1 95 ? 35.488 -21.486 -97.456 1.00 88.88 95 TRP A O 1
ATOM 727 N N . LEU A 1 96 ? 34.755 -23.576 -97.111 1.00 87.44 96 LEU A N 1
ATOM 728 C CA . LEU A 1 96 ? 36.077 -24.112 -96.780 1.00 87.44 96 LEU A CA 1
ATOM 729 C C . LEU A 1 96 ? 37.044 -23.940 -97.955 1.00 87.44 96 LEU A C 1
ATOM 731 O O . LEU A 1 96 ? 38.185 -23.556 -97.726 1.00 87.44 96 LEU A O 1
ATOM 735 N N . GLN A 1 97 ? 36.567 -24.123 -99.189 1.00 85.00 97 GLN A N 1
ATOM 736 C CA . GLN A 1 97 ? 37.358 -23.838 -100.385 1.00 85.00 97 GLN A CA 1
ATOM 737 C C . GLN A 1 97 ? 37.726 -22.345 -100.492 1.00 85.00 97 GLN A C 1
ATOM 739 O O . GLN A 1 97 ? 38.883 -22.020 -100.722 1.00 85.00 97 GLN A O 1
ATOM 744 N N . VAL A 1 98 ? 36.782 -21.427 -100.247 1.00 86.94 98 VAL A N 1
ATOM 745 C CA . VAL A 1 98 ? 37.050 -19.970 -100.208 1.00 86.94 98 VAL A CA 1
ATOM 746 C C . VAL A 1 98 ? 38.069 -19.595 -99.121 1.00 86.94 98 VAL A C 1
ATOM 748 O O . VAL A 1 98 ? 38.890 -18.701 -99.316 1.00 86.94 98 VAL A O 1
ATOM 751 N N . VAL A 1 99 ? 38.040 -20.271 -97.969 1.00 85.19 99 VAL A N 1
ATOM 752 C CA . VAL A 1 99 ? 39.008 -20.059 -96.881 1.00 85.19 99 VAL A CA 1
ATOM 753 C C . VAL A 1 99 ? 40.392 -20.601 -97.244 1.00 85.19 99 VAL A C 1
ATOM 755 O O . VAL A 1 99 ? 41.385 -19.962 -96.903 1.00 85.19 99 VAL A O 1
ATOM 758 N N . GLU A 1 100 ? 40.462 -21.753 -97.913 1.00 85.88 100 GLU A N 1
ATOM 759 C CA . GLU A 1 100 ? 41.718 -22.382 -98.342 1.00 85.88 100 GLU A CA 1
ATOM 760 C C . GLU A 1 100 ? 42.394 -21.597 -99.476 1.00 85.88 100 GLU A C 1
ATOM 762 O O . GLU A 1 100 ? 43.596 -21.342 -99.406 1.00 85.88 100 GLU A O 1
ATOM 767 N N . ASP A 1 101 ? 41.616 -21.141 -100.461 1.00 82.25 101 ASP A N 1
ATOM 768 C CA . ASP A 1 101 ? 42.106 -20.358 -101.601 1.00 82.25 101 ASP A CA 1
ATOM 769 C C . ASP A 1 101 ? 42.392 -18.887 -101.227 1.00 82.25 101 ASP A C 1
ATOM 771 O O . ASP A 1 101 ? 43.147 -18.203 -101.915 1.00 82.25 101 ASP A O 1
ATOM 775 N N . GLY A 1 102 ? 41.812 -18.381 -100.129 1.00 76.88 102 GLY A N 1
ATOM 776 C CA . GLY A 1 102 ? 42.049 -17.030 -99.600 1.00 76.88 102 GLY A CA 1
ATOM 777 C C . GLY A 1 102 ? 41.448 -15.879 -100.421 1.00 76.88 102 GLY A C 1
ATOM 778 O O . GLY A 1 102 ? 41.537 -14.725 -99.995 1.00 76.88 102 GLY A O 1
ATOM 779 N N . ASP A 1 103 ? 40.808 -16.178 -101.552 1.00 76.88 103 ASP A N 1
ATOM 780 C CA . ASP A 1 103 ? 40.184 -15.221 -102.467 1.00 76.88 103 ASP A CA 1
ATOM 781 C C . ASP A 1 103 ? 38.655 -15.168 -102.303 1.00 76.88 103 ASP A C 1
ATOM 783 O O . ASP A 1 103 ? 37.989 -16.173 -102.060 1.00 76.88 103 ASP A O 1
ATOM 787 N N . TYR A 1 104 ? 38.061 -13.983 -102.490 1.00 82.81 104 TYR A N 1
ATOM 788 C CA . TYR A 1 104 ? 36.604 -13.819 -102.484 1.00 82.81 104 TYR A CA 1
ATOM 789 C C . TYR A 1 104 ? 35.993 -14.273 -103.815 1.00 82.81 104 TYR A C 1
ATOM 791 O O . TYR A 1 104 ? 36.500 -13.963 -104.894 1.00 82.81 104 TYR A O 1
ATOM 799 N N . SER A 1 105 ? 34.844 -14.952 -103.763 1.00 86.69 105 SER A N 1
ATOM 800 C CA . SER A 1 105 ? 34.176 -15.454 -104.970 1.00 86.69 105 SER A CA 1
ATOM 801 C C . SER A 1 105 ? 32.770 -14.885 -105.132 1.00 86.69 105 SER A C 1
ATOM 803 O O . SER A 1 105 ? 31.800 -15.339 -104.519 1.00 86.69 105 SER A O 1
ATOM 805 N N . TRP A 1 106 ? 32.639 -13.905 -106.031 1.00 86.44 106 TRP A N 1
ATOM 806 C CA . TRP A 1 106 ? 31.340 -13.323 -106.395 1.00 86.44 106 TRP A CA 1
ATOM 807 C C . TRP A 1 106 ? 30.403 -14.344 -107.052 1.00 86.44 106 TRP A C 1
ATOM 809 O O . TRP A 1 106 ? 29.188 -14.306 -106.856 1.00 86.44 106 TRP A O 1
ATOM 819 N N . LEU A 1 107 ? 30.963 -15.290 -107.811 1.00 88.94 107 LEU A N 1
ATOM 820 C CA . LEU A 1 107 ? 30.190 -16.339 -108.476 1.00 88.94 107 LEU A CA 1
ATOM 821 C C . LEU A 1 107 ? 29.578 -17.315 -107.466 1.00 88.94 107 LEU A C 1
ATOM 823 O O . LEU A 1 107 ? 28.406 -17.664 -107.603 1.00 88.94 107 LEU A O 1
ATOM 827 N N . LEU A 1 108 ? 30.327 -17.710 -106.429 1.00 88.19 108 LEU A N 1
ATOM 828 C CA . LEU A 1 108 ? 29.790 -18.544 -105.349 1.00 88.19 108 LEU A CA 1
ATOM 829 C C . LEU A 1 108 ? 28.750 -17.780 -104.520 1.00 88.19 108 LEU A C 1
ATOM 831 O O . LEU A 1 108 ? 27.713 -18.343 -104.176 1.00 88.19 108 LEU A O 1
ATOM 835 N N . PHE A 1 109 ? 28.962 -16.485 -104.275 1.00 90.62 109 PHE A N 1
ATOM 836 C CA . PHE A 1 109 ? 27.970 -15.635 -103.614 1.00 90.62 109 PHE A CA 1
ATOM 837 C C . PHE A 1 109 ? 26.642 -15.570 -104.385 1.00 90.62 109 PHE A C 1
ATOM 839 O O . PHE A 1 109 ? 25.585 -15.835 -103.809 1.00 90.62 109 PHE A O 1
ATOM 846 N N . LEU A 1 110 ? 26.680 -15.305 -105.696 1.00 91.75 110 LEU A N 1
ATOM 847 C CA . LEU A 1 110 ? 25.480 -15.302 -106.541 1.00 91.75 110 LEU A CA 1
ATOM 848 C C . LEU A 1 110 ? 24.824 -16.687 -106.634 1.00 91.75 110 LEU A C 1
ATOM 850 O O . LEU A 1 110 ? 23.597 -16.780 -106.558 1.00 91.75 110 LEU A O 1
ATOM 854 N N . LYS A 1 111 ? 25.622 -17.761 -106.743 1.00 93.31 111 LYS A N 1
ATOM 855 C CA . LYS A 1 111 ? 25.139 -19.153 -106.713 1.00 93.31 111 LYS A CA 1
ATOM 856 C C . LYS A 1 111 ? 24.319 -19.409 -105.447 1.00 93.31 111 LYS A C 1
ATOM 858 O O . LYS A 1 111 ? 23.190 -19.886 -105.540 1.00 93.31 111 LYS A O 1
ATOM 863 N N . TRP A 1 112 ? 24.859 -19.076 -104.276 1.00 93.31 112 TRP A N 1
ATOM 864 C CA . TRP A 1 112 ? 24.200 -19.350 -102.998 1.00 93.31 112 TRP A CA 1
ATOM 865 C C . TRP A 1 112 ? 22.992 -18.453 -102.735 1.00 93.31 112 TRP A C 1
ATOM 867 O O . TRP A 1 112 ? 21.995 -18.950 -102.217 1.00 93.31 112 TRP A O 1
ATOM 877 N N . ILE A 1 113 ? 23.010 -17.187 -103.170 1.00 93.81 113 ILE A N 1
ATOM 878 C CA . ILE A 1 113 ? 21.806 -16.339 -103.151 1.00 93.81 113 ILE A CA 1
ATOM 879 C C . ILE A 1 113 ? 20.686 -16.970 -103.978 1.00 93.81 113 ILE A C 1
ATOM 881 O O . ILE A 1 113 ? 19.547 -17.025 -103.520 1.00 93.81 113 ILE A O 1
ATOM 885 N N . PHE A 1 114 ? 20.995 -17.451 -105.185 1.00 94.56 114 PHE A N 1
ATOM 886 C CA . PHE A 1 114 ? 19.993 -18.057 -106.057 1.00 94.56 114 PHE A CA 1
ATOM 887 C C . PHE A 1 114 ? 19.420 -19.348 -105.457 1.00 94.56 114 PHE A C 1
ATOM 889 O O . PHE A 1 114 ? 18.203 -19.522 -105.430 1.00 94.56 114 PHE A O 1
ATOM 896 N N . ILE A 1 115 ? 20.275 -20.227 -104.926 1.00 94.12 115 ILE A N 1
ATOM 897 C CA . ILE A 1 115 ? 19.840 -21.478 -104.287 1.00 94.12 115 ILE A CA 1
ATOM 898 C C . ILE A 1 115 ? 18.973 -21.192 -103.053 1.00 94.12 115 ILE A C 1
ATOM 900 O O . ILE A 1 115 ? 17.902 -21.783 -102.915 1.00 94.12 115 ILE A O 1
ATOM 904 N N . ASP A 1 116 ? 19.388 -20.262 -102.187 1.00 91.81 116 ASP A N 1
ATOM 905 C CA . ASP A 1 116 ? 18.613 -19.891 -101.000 1.00 91.81 116 ASP A CA 1
ATOM 906 C C . ASP A 1 116 ? 17.285 -19.228 -101.377 1.00 91.81 116 ASP A C 1
ATOM 908 O O . ASP A 1 116 ? 16.275 -19.479 -100.723 1.00 91.81 116 ASP A O 1
ATOM 912 N N . PHE A 1 117 ? 17.257 -18.416 -102.441 1.00 92.50 117 PHE A N 1
ATOM 913 C CA . PHE A 1 117 ? 16.028 -17.812 -102.954 1.00 92.50 117 PHE A CA 1
ATOM 914 C C . PHE A 1 117 ? 15.047 -18.890 -103.423 1.00 92.50 117 PHE A C 1
ATOM 916 O O . PHE A 1 117 ? 13.902 -18.922 -102.974 1.00 92.50 117 PHE A O 1
ATOM 923 N N . VAL A 1 118 ? 15.504 -19.813 -104.274 1.00 93.00 118 VAL A N 1
ATOM 924 C CA . VAL A 1 118 ? 14.673 -20.911 -104.785 1.00 93.00 118 VAL A CA 1
ATOM 925 C C . VAL A 1 118 ? 14.164 -21.787 -103.642 1.00 93.00 118 VAL A C 1
ATOM 927 O O . VAL A 1 118 ? 12.991 -22.151 -103.628 1.00 93.00 118 VAL A O 1
ATOM 930 N N . PHE A 1 119 ? 15.010 -22.100 -102.661 1.00 91.12 119 PHE A N 1
ATOM 931 C CA . PHE A 1 119 ? 14.614 -22.944 -101.540 1.00 91.12 119 PHE A CA 1
ATOM 932 C C . PHE A 1 119 ? 13.640 -22.230 -100.590 1.00 91.12 119 PHE A C 1
ATOM 934 O O . PHE A 1 119 ? 12.558 -22.746 -100.319 1.00 91.12 119 PHE A O 1
ATOM 941 N N . LEU A 1 120 ? 13.977 -21.030 -100.105 1.00 89.94 120 LEU A N 1
ATOM 942 C CA . LEU A 1 120 ? 13.183 -20.330 -99.089 1.00 89.94 120 LEU A CA 1
ATOM 943 C C . LEU A 1 120 ? 11.846 -19.808 -99.624 1.00 89.94 120 LEU A C 1
ATOM 945 O O . LEU A 1 120 ? 10.867 -19.842 -98.884 1.00 89.94 120 LEU A O 1
ATOM 949 N N . PHE A 1 121 ? 11.777 -19.363 -100.883 1.00 89.12 121 PHE A N 1
ATOM 950 C CA . PHE A 1 121 ? 10.507 -18.969 -101.507 1.00 89.12 121 PHE A CA 1
ATOM 951 C C . PHE A 1 121 ? 9.749 -20.158 -102.114 1.00 89.12 121 PHE A C 1
ATOM 953 O O . PHE A 1 121 ? 8.527 -20.097 -102.222 1.00 89.12 121 PHE A O 1
ATOM 960 N N . GLY A 1 122 ? 10.432 -21.258 -102.452 1.00 87.25 122 GLY A N 1
ATOM 961 C CA . GLY A 1 122 ? 9.796 -22.478 -102.958 1.00 87.25 122 GLY A CA 1
ATOM 962 C C . GLY A 1 122 ? 9.121 -23.323 -101.874 1.00 87.25 122 GLY A C 1
ATOM 963 O O . GLY A 1 122 ? 8.062 -23.895 -102.114 1.00 87.25 122 GLY A O 1
ATOM 964 N N . VAL A 1 123 ? 9.686 -23.388 -100.664 1.00 86.75 123 VAL A N 1
ATOM 965 C CA . VAL A 1 123 ? 9.131 -24.187 -99.554 1.00 86.75 123 VAL A CA 1
ATOM 966 C C . VAL A 1 123 ? 7.698 -23.773 -99.157 1.00 86.75 123 VAL A C 1
ATOM 968 O O . VAL A 1 123 ? 6.854 -24.662 -99.032 1.00 86.75 123 VAL A O 1
ATOM 971 N N . PRO A 1 124 ? 7.367 -22.476 -99.004 1.00 83.94 124 PRO A N 1
ATOM 972 C CA . PRO A 1 124 ? 5.995 -22.034 -98.748 1.00 83.94 124 PRO A CA 1
ATOM 973 C C . PRO A 1 124 ? 5.019 -22.383 -99.882 1.00 83.94 124 PRO A C 1
ATOM 975 O O . PRO A 1 124 ? 3.860 -22.690 -99.609 1.00 83.94 124 PRO A O 1
ATOM 978 N N . GLU A 1 125 ? 5.478 -22.399 -101.140 1.00 84.19 125 GLU A N 1
ATOM 979 C CA . GLU A 1 125 ? 4.642 -22.744 -102.302 1.00 84.19 125 GLU A CA 1
ATOM 980 C C . GLU A 1 125 ? 4.251 -24.232 -102.318 1.00 84.19 125 GLU A C 1
ATOM 982 O O . GLU A 1 125 ? 3.207 -24.602 -102.851 1.00 84.19 125 GLU A O 1
ATOM 987 N N . LEU A 1 126 ? 5.033 -25.096 -101.658 1.00 80.69 126 LEU A N 1
ATOM 988 C CA . LEU A 1 126 ? 4.703 -26.516 -101.482 1.00 80.69 126 LEU A CA 1
ATOM 989 C C . LEU A 1 126 ? 3.559 -26.754 -100.478 1.00 80.69 126 LEU A C 1
ATOM 991 O O . LEU A 1 126 ? 3.048 -27.873 -100.403 1.00 80.69 126 LEU A O 1
ATOM 995 N N . ARG A 1 127 ? 3.139 -25.718 -99.732 1.00 77.38 127 ARG A N 1
ATOM 996 C CA . ARG A 1 127 ? 2.026 -25.742 -98.760 1.00 77.38 127 ARG A CA 1
ATOM 997 C C . ARG A 1 127 ? 2.109 -26.910 -97.773 1.00 77.38 127 ARG A C 1
ATOM 999 O O . ARG A 1 127 ? 1.138 -27.624 -97.529 1.00 77.38 127 ARG A O 1
ATOM 1006 N N . ILE A 1 128 ? 3.304 -27.132 -97.225 1.00 80.31 128 ILE A N 1
ATOM 1007 C CA . ILE A 1 128 ? 3.536 -28.166 -96.212 1.00 80.31 128 ILE A CA 1
ATOM 1008 C C . ILE A 1 128 ? 2.956 -27.659 -94.881 1.00 80.31 128 ILE A C 1
ATOM 1010 O O . ILE A 1 128 ? 3.373 -26.599 -94.404 1.00 80.31 128 ILE A O 1
ATOM 1014 N N . PRO A 1 129 ? 2.047 -28.399 -94.219 1.00 73.12 129 PRO A N 1
ATOM 1015 C CA . PRO A 1 129 ? 1.413 -27.936 -92.987 1.00 73.12 129 PRO A CA 1
ATOM 1016 C C . PRO A 1 129 ? 2.467 -27.654 -91.908 1.00 73.12 129 PRO A C 1
ATOM 1018 O O . PRO A 1 129 ? 3.332 -28.500 -91.663 1.00 73.12 129 PRO A O 1
ATOM 1021 N N . TRP A 1 130 ? 2.356 -26.503 -91.230 1.00 71.94 130 TRP A N 1
ATOM 1022 C CA . TRP A 1 130 ? 3.322 -25.911 -90.273 1.00 71.94 130 TRP A CA 1
ATOM 1023 C C . TRP A 1 130 ? 4.597 -25.295 -90.871 1.00 71.94 130 TRP A C 1
ATOM 1025 O O . TRP A 1 130 ? 5.348 -24.654 -90.139 1.00 71.94 130 TRP A O 1
ATOM 1035 N N . LEU A 1 131 ? 4.831 -25.439 -92.175 1.00 76.81 131 LEU A N 1
ATOM 1036 C CA . LEU A 1 131 ? 5.921 -24.776 -92.899 1.00 76.81 131 LEU A CA 1
ATOM 1037 C C . LEU A 1 131 ? 5.374 -23.773 -93.932 1.00 76.81 131 LEU A C 1
ATOM 1039 O O . LEU A 1 131 ? 6.023 -23.445 -94.920 1.00 76.81 131 LEU A O 1
ATOM 1043 N N . GLU A 1 132 ? 4.171 -23.260 -93.673 1.00 79.69 132 GLU A N 1
ATOM 1044 C CA . GLU A 1 132 ? 3.555 -22.139 -94.383 1.00 79.69 132 GLU A CA 1
ATOM 1045 C C . GLU A 1 132 ? 4.084 -20.831 -93.783 1.00 79.69 132 GLU A C 1
ATOM 1047 O O . GLU A 1 132 ? 3.412 -20.140 -93.015 1.00 79.69 132 GLU A O 1
ATOM 1052 N N . LEU A 1 133 ? 5.354 -20.526 -94.053 1.00 81.31 133 LEU A N 1
ATOM 1053 C CA . LEU A 1 133 ? 5.952 -19.284 -93.577 1.00 81.31 133 LEU A CA 1
ATOM 1054 C C . LEU A 1 133 ? 5.275 -18.100 -94.274 1.00 81.31 133 LEU A C 1
ATOM 1056 O O . LEU A 1 133 ? 5.119 -18.078 -95.495 1.00 81.31 133 LEU A O 1
ATOM 1060 N N . SER A 1 134 ? 4.900 -17.084 -93.497 1.00 84.06 134 SER A N 1
ATOM 1061 C CA . SER A 1 134 ? 4.359 -15.850 -94.060 1.00 84.06 134 SER A CA 1
ATOM 1062 C C . SER A 1 134 ? 5.429 -15.135 -94.889 1.00 84.06 134 SER A C 1
ATOM 1064 O O . SER A 1 134 ? 6.614 -15.174 -94.552 1.00 84.06 134 SER A O 1
ATOM 1066 N N . GLN A 1 135 ? 5.024 -14.442 -95.959 1.00 84.81 135 GLN A N 1
ATOM 1067 C CA . GLN A 1 135 ? 5.956 -13.696 -96.814 1.00 84.81 135 GLN A CA 1
ATOM 1068 C C . GLN A 1 135 ? 6.951 -12.805 -96.044 1.00 84.81 135 GLN A C 1
ATOM 1070 O O . GLN A 1 135 ? 8.135 -12.869 -96.372 1.00 84.81 135 GLN A O 1
ATOM 1075 N N . PRO A 1 136 ? 6.569 -12.051 -94.986 1.00 87.00 136 PRO A N 1
ATOM 1076 C CA . PRO A 1 136 ? 7.556 -11.295 -94.218 1.00 87.00 136 PRO A CA 1
ATOM 1077 C C . PRO A 1 136 ? 8.585 -12.200 -93.528 1.00 87.00 136 PRO A C 1
ATOM 1079 O O . PRO A 1 136 ? 9.771 -11.889 -93.563 1.00 87.00 136 PRO A O 1
ATOM 1082 N N . VAL A 1 137 ? 8.180 -13.343 -92.968 1.00 87.44 137 VAL A N 1
ATOM 1083 C CA . VAL A 1 137 ? 9.101 -14.287 -92.308 1.00 87.44 137 VAL A CA 1
ATOM 1084 C C . VAL A 1 137 ? 10.072 -14.915 -93.312 1.00 87.44 137 VAL A C 1
ATOM 1086 O O . VAL A 1 137 ? 11.257 -15.048 -93.023 1.00 87.44 137 VAL A O 1
ATOM 1089 N N . VAL A 1 138 ? 9.608 -15.247 -94.519 1.00 90.69 138 VAL A N 1
ATOM 1090 C CA . VAL A 1 138 ? 10.488 -15.753 -95.586 1.00 90.69 138 VAL A CA 1
ATOM 1091 C C . VAL A 1 138 ? 11.496 -14.683 -95.999 1.00 90.69 138 VAL A C 1
ATOM 1093 O O . VAL A 1 138 ? 12.690 -14.963 -96.087 1.00 90.69 138 VAL A O 1
ATOM 1096 N N . THR A 1 139 ? 11.043 -13.439 -96.190 1.00 90.12 139 THR A N 1
ATOM 1097 C CA . THR A 1 139 ? 11.932 -12.334 -96.577 1.00 90.12 139 THR A CA 1
ATOM 1098 C C . THR A 1 139 ? 12.959 -11.996 -95.497 1.00 90.12 139 THR A C 1
ATOM 1100 O O . THR A 1 139 ? 14.108 -11.713 -95.832 1.00 90.12 139 THR A O 1
ATOM 1103 N N . THR A 1 140 ? 12.603 -12.074 -94.208 1.00 91.50 140 THR A N 1
ATOM 1104 C CA . THR A 1 140 ? 13.556 -11.822 -93.118 1.00 91.50 140 THR A CA 1
ATOM 1105 C C . THR A 1 140 ? 14.592 -12.934 -93.023 1.00 91.50 140 THR A C 1
ATOM 1107 O O . THR A 1 140 ? 15.784 -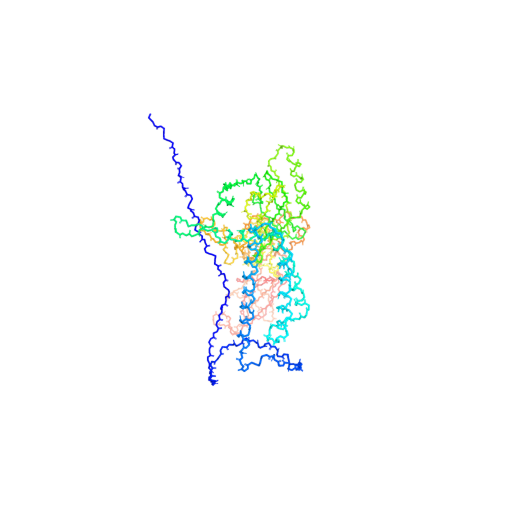12.636 -92.963 1.00 91.50 140 THR A O 1
ATOM 1110 N N . ILE A 1 141 ? 14.180 -14.202 -93.097 1.00 91.44 141 ILE A N 1
ATOM 1111 C CA . ILE A 1 141 ? 15.114 -15.337 -93.113 1.00 91.44 141 ILE A CA 1
ATOM 1112 C C . ILE A 1 141 ? 16.038 -15.254 -94.333 1.00 91.44 141 ILE A C 1
ATOM 1114 O O . ILE A 1 141 ? 17.247 -15.409 -94.189 1.00 91.44 141 ILE A O 1
ATOM 1118 N N . PHE A 1 142 ? 15.508 -14.925 -95.514 1.00 93.06 142 PHE A N 1
ATOM 1119 C CA . PHE A 1 142 ? 16.321 -14.718 -96.713 1.00 93.06 142 PHE A CA 1
ATOM 1120 C C . PHE A 1 142 ? 17.316 -13.561 -96.546 1.00 93.06 142 PHE A C 1
ATOM 1122 O O . PHE A 1 142 ? 18.477 -13.697 -96.923 1.00 93.06 142 PHE A O 1
ATOM 1129 N N . SER A 1 143 ? 16.910 -12.447 -95.924 1.00 92.12 143 SER A N 1
ATOM 1130 C CA . SER A 1 143 ? 17.815 -11.321 -95.657 1.00 92.12 143 SER A CA 1
ATOM 1131 C C . SER A 1 143 ? 18.961 -11.695 -94.709 1.00 92.12 143 SER A C 1
ATOM 1133 O O . SER A 1 143 ? 20.107 -11.319 -94.955 1.00 92.12 143 SER A O 1
ATOM 1135 N N . LEU A 1 144 ? 18.684 -12.497 -93.674 1.00 91.19 144 LEU A N 1
ATOM 1136 C CA . LEU A 1 144 ? 19.707 -13.015 -92.763 1.00 91.19 144 LEU A CA 1
ATOM 1137 C C . LEU A 1 144 ? 20.666 -13.960 -93.494 1.00 91.19 144 LEU A C 1
ATOM 1139 O O . LEU A 1 144 ? 21.879 -13.842 -93.331 1.00 91.19 144 LEU A O 1
ATOM 1143 N N . GLN A 1 145 ? 20.141 -14.831 -94.360 1.00 91.19 145 GLN A N 1
ATOM 1144 C CA . GLN A 1 145 ? 20.958 -15.732 -95.173 1.00 91.19 145 GLN A CA 1
ATOM 1145 C C . GLN A 1 145 ? 21.810 -14.980 -96.192 1.00 91.19 145 GLN A C 1
ATOM 1147 O O . GLN A 1 145 ? 22.943 -15.377 -96.440 1.00 91.19 145 GLN A O 1
ATOM 1152 N N . LEU A 1 146 ? 21.317 -13.869 -96.738 1.00 92.25 146 LEU A N 1
ATOM 1153 C CA . LEU A 1 146 ? 22.079 -13.012 -97.640 1.00 92.25 146 LEU A CA 1
ATOM 1154 C C . LEU A 1 146 ? 23.267 -12.361 -96.921 1.00 92.25 146 LEU A C 1
ATOM 1156 O O . LEU A 1 146 ? 24.382 -12.397 -97.444 1.00 92.25 146 LEU A O 1
ATOM 1160 N N . ILE A 1 147 ? 23.058 -11.833 -95.709 1.00 90.69 147 ILE A N 1
ATOM 1161 C CA . ILE A 1 147 ? 24.145 -11.301 -94.867 1.00 90.69 147 ILE A CA 1
ATOM 1162 C C . ILE A 1 147 ? 25.144 -12.413 -94.540 1.00 90.69 147 ILE A C 1
ATOM 1164 O O . ILE A 1 147 ? 26.353 -12.216 -94.635 1.00 90.69 147 ILE A O 1
ATOM 1168 N N . PHE A 1 148 ? 24.650 -13.599 -94.200 1.00 88.81 148 PHE A N 1
ATOM 1169 C CA . PHE A 1 148 ? 25.498 -14.730 -93.859 1.00 88.81 148 PHE A CA 1
ATOM 1170 C C . PHE A 1 148 ? 26.315 -15.239 -95.060 1.00 88.81 148 PHE A C 1
ATOM 1172 O O . PHE A 1 148 ? 27.514 -15.469 -94.929 1.00 88.81 148 PHE A O 1
ATOM 1179 N N . ASN A 1 149 ? 25.718 -15.330 -96.252 1.00 90.25 149 ASN A N 1
ATOM 1180 C CA . ASN A 1 149 ? 26.422 -15.665 -97.494 1.00 90.25 149 ASN A CA 1
ATOM 1181 C C . ASN A 1 149 ? 27.481 -14.621 -97.839 1.00 90.25 149 ASN A C 1
ATOM 1183 O O . ASN A 1 149 ? 28.554 -14.983 -98.312 1.00 90.25 149 ASN A O 1
ATOM 1187 N N . TYR A 1 150 ? 27.191 -13.341 -97.593 1.00 89.12 150 TYR A N 1
ATOM 1188 C CA . TYR A 1 150 ? 28.161 -12.270 -97.777 1.00 89.12 150 TYR A CA 1
ATOM 1189 C C . TYR A 1 150 ? 29.342 -12.458 -96.821 1.00 89.12 150 TYR A C 1
ATOM 1191 O O . TYR A 1 150 ? 30.487 -12.439 -97.256 1.00 89.12 150 TYR A O 1
ATOM 1199 N N . MET A 1 151 ? 29.085 -12.740 -95.539 1.00 86.81 151 MET A N 1
ATOM 1200 C CA . MET A 1 151 ? 30.158 -13.001 -94.578 1.00 86.81 151 MET A CA 1
ATOM 1201 C C . MET A 1 151 ? 31.000 -14.226 -94.952 1.00 86.81 151 MET A C 1
ATOM 1203 O O . MET A 1 151 ? 32.223 -14.149 -94.892 1.00 86.81 151 MET A O 1
ATOM 1207 N N . LEU A 1 152 ? 30.376 -15.329 -95.379 1.00 87.81 152 LEU A N 1
ATOM 1208 C CA . LEU A 1 152 ? 31.108 -16.538 -95.759 1.00 87.81 152 LEU A CA 1
ATOM 1209 C C . LEU A 1 152 ? 31.911 -16.361 -97.057 1.00 87.81 152 LEU A C 1
ATOM 1211 O O . LEU A 1 152 ? 33.113 -16.603 -97.063 1.00 87.81 152 LEU A O 1
ATOM 1215 N N . MET A 1 153 ? 31.282 -15.927 -98.155 1.00 89.38 153 MET A N 1
ATOM 1216 C CA . MET A 1 153 ? 31.917 -15.920 -99.488 1.00 89.38 153 MET A CA 1
ATOM 1217 C C . MET A 1 153 ? 32.944 -14.793 -99.677 1.00 89.38 153 MET A C 1
ATOM 1219 O O . MET A 1 153 ? 33.750 -14.850 -100.605 1.00 89.38 153 MET A O 1
ATOM 1223 N N . PHE A 1 154 ? 32.929 -13.787 -98.795 1.00 86.44 154 PHE A N 1
ATOM 1224 C CA . PHE A 1 154 ? 33.954 -12.741 -98.706 1.00 86.44 154 PHE A CA 1
ATOM 1225 C C . PHE A 1 154 ? 34.918 -12.937 -97.524 1.00 86.44 154 PHE A C 1
ATOM 1227 O O . PHE A 1 154 ? 35.694 -12.034 -97.221 1.00 86.44 154 PHE A O 1
ATOM 1234 N N . ASN A 1 155 ? 34.872 -14.099 -96.859 1.00 83.44 155 ASN A N 1
ATOM 1235 C CA . ASN A 1 155 ? 35.759 -14.476 -95.756 1.00 83.44 155 ASN A CA 1
ATOM 1236 C C . ASN A 1 155 ? 35.843 -13.421 -94.628 1.00 83.44 155 ASN A C 1
ATOM 1238 O O . ASN A 1 155 ? 36.913 -13.083 -94.121 1.00 83.44 155 ASN A O 1
ATOM 1242 N N . ILE A 1 156 ? 34.692 -12.866 -94.238 1.00 81.50 156 ILE A N 1
ATOM 1243 C CA . ILE A 1 156 ? 34.590 -11.910 -93.132 1.00 81.50 156 ILE A CA 1
ATOM 1244 C C . ILE A 1 156 ? 34.466 -12.707 -91.822 1.00 81.50 156 ILE A C 1
ATOM 1246 O O . ILE A 1 156 ? 33.550 -13.525 -91.692 1.00 81.50 156 ILE A O 1
ATOM 1250 N N . PRO A 1 157 ? 35.337 -12.479 -90.820 1.00 73.69 157 PRO A N 1
ATOM 1251 C CA . PRO A 1 157 ? 35.352 -13.267 -89.592 1.00 73.69 157 PRO A CA 1
ATOM 1252 C C . PRO A 1 157 ? 34.033 -13.150 -88.816 1.00 73.69 157 PRO A C 1
ATOM 1254 O O . PRO A 1 157 ? 33.536 -12.052 -88.558 1.00 73.69 157 PRO A O 1
ATOM 1257 N N . ILE A 1 158 ? 33.479 -14.294 -88.401 1.00 70.12 158 ILE A N 1
ATOM 1258 C CA . ILE A 1 158 ? 32.241 -14.355 -87.616 1.00 70.12 158 ILE A CA 1
ATOM 1259 C C . ILE A 1 158 ? 32.578 -14.119 -86.129 1.00 70.12 158 ILE A C 1
ATOM 1261 O O . ILE A 1 158 ? 33.289 -14.926 -85.526 1.00 70.12 158 ILE A O 1
ATOM 1265 N N . PRO A 1 159 ? 32.030 -13.077 -85.475 1.00 64.38 159 PRO A N 1
ATOM 1266 C CA . PRO A 1 159 ? 32.365 -12.720 -84.088 1.00 64.38 159 PRO A CA 1
ATOM 1267 C C . PRO A 1 159 ? 31.814 -13.684 -83.011 1.00 64.38 159 PRO A C 1
ATOM 1269 O O . PRO A 1 159 ? 31.961 -13.431 -81.818 1.00 64.38 159 PRO A O 1
ATOM 1272 N N . LEU A 1 160 ? 31.184 -14.801 -83.390 1.00 64.50 160 LEU A N 1
ATOM 1273 C CA . LEU A 1 160 ? 30.505 -15.728 -82.469 1.00 64.50 160 LEU A CA 1
ATOM 1274 C C . LEU A 1 160 ? 31.429 -16.791 -81.842 1.00 64.50 160 LEU A C 1
ATOM 1276 O O . LEU A 1 160 ? 31.043 -17.428 -80.860 1.00 64.50 160 LEU A O 1
ATOM 1280 N N . HIS A 1 161 ? 32.652 -16.976 -82.354 1.00 64.12 161 HIS A N 1
ATOM 1281 C CA . HIS A 1 161 ? 33.558 -18.033 -81.879 1.00 64.12 161 HIS A CA 1
ATOM 1282 C C . HIS A 1 161 ? 33.997 -17.867 -80.413 1.00 64.12 161 HIS A C 1
ATOM 1284 O O . HIS A 1 161 ? 34.099 -18.856 -79.686 1.00 64.12 161 HIS A O 1
ATOM 1290 N N . SER A 1 162 ? 34.188 -16.634 -79.934 1.00 65.38 162 SER A N 1
ATOM 1291 C CA . SER A 1 162 ? 34.591 -16.376 -78.542 1.00 65.38 162 SER A CA 1
ATOM 1292 C C . SER A 1 162 ? 33.481 -16.674 -77.531 1.00 65.38 162 SER A C 1
ATOM 1294 O O . SER A 1 162 ? 33.759 -17.102 -76.411 1.00 65.38 162 SER A O 1
ATOM 1296 N N . TRP A 1 163 ? 32.219 -16.489 -77.921 1.00 68.25 163 TRP A N 1
ATOM 1297 C CA . TRP A 1 163 ? 31.082 -16.738 -77.036 1.00 68.25 163 TRP A CA 1
ATOM 1298 C C . TRP A 1 163 ? 30.841 -18.239 -76.823 1.00 68.25 163 TRP A C 1
ATOM 1300 O O . TRP A 1 163 ? 30.589 -18.676 -75.698 1.00 68.25 163 TRP A O 1
ATOM 1310 N N . LEU A 1 164 ? 31.016 -19.043 -77.876 1.00 68.94 164 LEU A N 1
ATOM 1311 C CA . LEU A 1 164 ? 30.795 -20.490 -77.826 1.00 68.94 164 LEU A CA 1
ATOM 1312 C C . LEU A 1 164 ? 31.806 -21.208 -76.909 1.00 68.94 164 LEU A C 1
ATOM 1314 O O . LEU A 1 164 ? 31.430 -22.088 -76.133 1.00 68.94 164 LEU A O 1
ATOM 1318 N N . LEU A 1 165 ? 33.075 -20.781 -76.931 1.00 71.56 165 LEU A N 1
ATOM 1319 C CA . LEU A 1 165 ? 34.126 -21.307 -76.047 1.00 71.56 165 LEU A CA 1
ATOM 1320 C C . LEU A 1 165 ? 33.900 -20.929 -74.573 1.00 71.56 165 LEU A C 1
ATOM 1322 O O . LEU A 1 165 ? 34.134 -21.746 -73.680 1.00 71.56 165 LEU A O 1
ATOM 1326 N N . GLY A 1 166 ? 33.396 -19.718 -74.310 1.00 69.88 166 GLY A N 1
ATOM 1327 C CA . GLY A 1 166 ? 33.025 -19.285 -72.961 1.00 69.88 166 GLY A CA 1
ATOM 1328 C C . GLY A 1 166 ? 31.911 -20.144 -72.354 1.00 69.88 166 GLY A C 1
ATOM 1329 O O . GLY A 1 166 ? 31.985 -20.514 -71.182 1.00 69.88 166 GLY A O 1
ATOM 1330 N N . PHE A 1 167 ? 30.924 -20.534 -73.164 1.00 72.00 167 PHE A N 1
ATOM 1331 C CA . PHE A 1 167 ? 29.831 -21.404 -72.723 1.00 72.00 167 PHE A CA 1
ATOM 1332 C C . PHE A 1 167 ? 30.310 -22.829 -72.401 1.00 72.00 167 PHE A C 1
ATOM 1334 O O . PHE A 1 167 ? 29.895 -23.413 -71.399 1.00 72.00 167 PHE A O 1
ATOM 1341 N N . PHE A 1 168 ? 31.244 -23.362 -73.197 1.00 72.56 168 PHE A N 1
ATOM 1342 C CA . PHE A 1 168 ? 31.843 -24.679 -72.957 1.00 72.56 168 PHE A CA 1
ATOM 1343 C C . PHE A 1 168 ? 32.647 -24.734 -71.651 1.00 72.56 168 PHE A C 1
ATOM 1345 O O . PHE A 1 168 ? 32.513 -25.686 -70.882 1.00 72.56 168 PHE A O 1
ATOM 1352 N N . LYS A 1 169 ? 33.438 -23.695 -71.356 1.00 71.50 169 LYS A N 1
ATOM 1353 C CA . LYS A 1 169 ? 34.257 -23.636 -70.135 1.00 71.50 169 LYS A CA 1
ATOM 1354 C C . LYS A 1 169 ? 33.409 -23.597 -68.858 1.00 71.50 169 LYS A C 1
ATOM 1356 O O . LYS A 1 169 ? 33.763 -24.246 -67.884 1.00 71.50 169 LYS A O 1
ATOM 1361 N N . VAL A 1 170 ? 32.278 -22.890 -68.861 1.00 72.50 170 VAL A N 1
ATOM 1362 C CA . VAL A 1 170 ? 31.377 -22.790 -67.693 1.00 72.50 170 VAL A CA 1
ATOM 1363 C C . VAL A 1 170 ? 30.701 -24.125 -67.363 1.00 72.50 170 VAL A C 1
ATOM 1365 O O . VAL A 1 170 ? 30.456 -24.418 -66.191 1.00 72.50 170 VAL A O 1
ATOM 1368 N N . LEU A 1 171 ? 30.413 -24.946 -68.375 1.00 69.06 171 LEU A N 1
ATOM 1369 C CA . LEU A 1 171 ? 29.757 -26.241 -68.187 1.00 69.06 171 LEU A CA 1
ATOM 1370 C C . LEU A 1 171 ? 30.719 -27.346 -67.716 1.00 69.06 171 LEU A C 1
ATOM 1372 O O . LEU A 1 171 ? 30.266 -28.286 -67.065 1.00 69.06 171 LEU A O 1
ATOM 1376 N N . TYR A 1 172 ? 32.023 -27.218 -67.981 1.00 69.88 172 TYR A N 1
ATOM 1377 C CA . TYR A 1 172 ? 33.040 -28.239 -67.675 1.00 69.88 172 TYR A CA 1
ATOM 1378 C C . TYR A 1 172 ? 33.976 -27.902 -66.494 1.00 69.88 172 TYR A C 1
ATOM 1380 O O . TYR A 1 172 ? 34.964 -28.595 -66.278 1.00 69.88 172 TYR A O 1
ATOM 1388 N N . ASP A 1 173 ? 33.665 -26.880 -65.689 1.00 66.94 173 ASP A N 1
ATOM 1389 C CA . ASP A 1 173 ? 34.511 -26.387 -64.579 1.00 66.94 173 ASP A CA 1
ATOM 1390 C C . ASP A 1 173 ? 34.355 -27.192 -63.262 1.00 66.94 173 ASP A C 1
ATOM 1392 O O . ASP A 1 173 ? 34.189 -26.637 -62.169 1.00 66.94 173 ASP A O 1
ATOM 1396 N N . ARG A 1 174 ? 34.314 -28.528 -63.357 1.00 73.50 174 ARG A N 1
ATOM 1397 C CA . ARG A 1 174 ? 34.174 -29.447 -62.211 1.00 73.50 174 ARG A CA 1
ATOM 1398 C C . ARG A 1 174 ? 35.350 -30.416 -62.168 1.00 73.50 174 ARG A C 1
ATOM 1400 O O . ARG A 1 174 ? 35.520 -31.205 -63.091 1.00 73.50 174 ARG A O 1
ATOM 1407 N N . GLU A 1 175 ? 36.107 -30.388 -61.074 1.00 72.88 175 GLU A N 1
ATOM 1408 C CA . GLU A 1 175 ? 37.226 -31.304 -60.828 1.00 72.88 175 GLU A CA 1
ATOM 1409 C C . GLU A 1 175 ? 36.874 -32.311 -59.719 1.00 72.88 175 GLU A C 1
ATOM 1411 O O . GLU A 1 175 ? 36.094 -32.015 -58.805 1.00 72.88 175 GLU A O 1
ATOM 1416 N N . LEU A 1 176 ? 37.436 -33.519 -59.813 1.00 74.75 176 LEU A N 1
ATOM 1417 C CA . LEU A 1 176 ? 37.189 -34.621 -58.883 1.00 74.75 176 LEU A CA 1
ATOM 1418 C C . LEU A 1 176 ? 38.064 -34.425 -57.635 1.00 74.75 176 LEU A C 1
ATOM 1420 O O . LEU A 1 176 ? 39.290 -34.420 -57.717 1.00 74.75 176 LEU A O 1
ATOM 1424 N N . SER A 1 177 ? 37.445 -34.224 -56.472 1.00 72.44 177 SER A N 1
ATOM 1425 C CA . SER A 1 177 ? 38.183 -34.098 -55.210 1.00 72.44 177 SER A CA 1
ATOM 1426 C C . SER A 1 177 ? 38.762 -35.445 -54.764 1.00 72.44 177 SER A C 1
ATOM 1428 O O . SER A 1 177 ? 38.301 -36.503 -55.183 1.00 72.44 177 SER A O 1
ATOM 1430 N N . VAL A 1 178 ? 39.734 -35.416 -53.844 1.00 77.19 178 VAL A N 1
ATOM 1431 C CA . VAL A 1 178 ? 40.370 -36.613 -53.245 1.00 77.19 178 VAL A CA 1
ATOM 1432 C C . VAL A 1 178 ? 39.356 -37.551 -52.566 1.00 77.19 178 VAL A C 1
ATOM 1434 O O . VAL A 1 178 ? 39.617 -38.736 -52.413 1.00 77.19 178 VAL A O 1
ATOM 1437 N N . SER A 1 179 ? 38.176 -37.041 -52.201 1.00 74.62 179 SER A N 1
ATOM 1438 C CA . SER A 1 179 ? 37.062 -37.835 -51.672 1.00 74.62 179 SER A CA 1
ATOM 1439 C C . SER A 1 179 ? 36.127 -38.375 -52.770 1.00 74.62 179 SER A C 1
ATOM 1441 O O . SER A 1 179 ? 35.002 -38.750 -52.458 1.00 74.62 179 SER A O 1
ATOM 1443 N N . GLU A 1 180 ? 36.537 -38.345 -54.040 1.00 74.06 180 GLU A N 1
ATOM 1444 C CA . GLU A 1 180 ? 35.770 -38.746 -55.235 1.00 74.06 180 GLU A CA 1
ATOM 1445 C C . GLU A 1 180 ? 34.481 -37.946 -55.501 1.00 74.06 180 GLU A C 1
ATOM 1447 O O . GLU A 1 180 ? 33.640 -38.334 -56.309 1.00 74.06 180 GLU A O 1
ATOM 1452 N N . HIS A 1 181 ? 34.323 -36.778 -54.875 1.00 76.06 181 HIS A N 1
ATOM 1453 C CA . HIS A 1 181 ? 33.192 -35.886 -55.143 1.00 76.06 181 HIS A CA 1
ATOM 1454 C C . HIS A 1 181 ? 33.610 -34.767 -56.098 1.00 76.06 181 HIS A C 1
ATOM 1456 O O . HIS A 1 181 ? 34.657 -34.150 -55.905 1.00 76.06 181 HIS A O 1
ATOM 1462 N N . ASN A 1 182 ? 32.783 -34.467 -57.101 1.00 76.81 182 ASN A N 1
ATOM 1463 C CA . ASN A 1 182 ? 33.018 -33.348 -58.015 1.00 76.81 182 ASN A CA 1
ATOM 1464 C C . ASN A 1 182 ? 32.778 -32.017 -57.298 1.00 76.81 182 ASN A C 1
ATOM 1466 O O . ASN A 1 182 ? 31.648 -31.721 -56.902 1.00 76.81 182 ASN A O 1
ATOM 1470 N N . VAL A 1 183 ? 33.825 -31.203 -57.161 1.00 72.50 183 VAL A N 1
ATOM 1471 C CA . VAL A 1 183 ? 33.747 -29.898 -56.497 1.00 72.50 183 VAL A CA 1
ATOM 1472 C C . VAL A 1 183 ? 34.121 -28.795 -57.479 1.00 72.50 183 VAL A C 1
ATOM 1474 O O . VAL A 1 183 ? 35.046 -28.908 -58.278 1.00 72.50 183 VAL A O 1
ATOM 1477 N N . LYS A 1 184 ? 33.359 -27.701 -57.429 1.00 72.56 184 LYS A N 1
ATOM 1478 C CA . LYS A 1 184 ? 33.605 -26.510 -58.239 1.00 72.56 184 LYS A CA 1
ATOM 1479 C C . LYS A 1 184 ? 34.745 -25.697 -57.616 1.00 72.56 184 LYS A C 1
ATOM 1481 O O . LYS A 1 184 ? 34.573 -25.124 -56.535 1.00 72.56 184 LYS A O 1
ATOM 1486 N N . VAL A 1 185 ? 35.886 -25.624 -58.301 1.00 71.69 185 VAL A N 1
ATOM 1487 C CA . VAL A 1 185 ? 37.138 -25.017 -57.801 1.00 71.69 185 VAL A CA 1
ATOM 1488 C C . VAL A 1 185 ? 36.982 -23.519 -57.503 1.00 71.69 185 VAL A C 1
ATOM 1490 O O . VAL A 1 185 ? 37.501 -23.019 -56.502 1.00 71.69 185 VAL A O 1
ATOM 1493 N N . SER A 1 186 ? 36.169 -22.807 -58.292 1.00 69.12 186 SER A N 1
ATOM 1494 C CA . SER A 1 186 ? 35.931 -21.364 -58.125 1.00 69.12 186 SER A CA 1
ATOM 1495 C C . SER A 1 186 ? 35.372 -20.981 -56.747 1.00 69.12 186 SER A C 1
ATOM 1497 O O . SER A 1 186 ? 35.568 -19.865 -56.275 1.00 69.12 186 SER A O 1
ATOM 1499 N N . THR A 1 187 ? 34.648 -21.897 -56.103 1.00 68.12 187 THR A N 1
ATOM 1500 C CA . THR A 1 187 ? 33.987 -21.674 -54.807 1.00 68.12 187 THR A CA 1
ATOM 1501 C C . THR A 1 187 ? 34.944 -21.786 -53.622 1.00 68.12 187 THR A C 1
ATOM 1503 O O . THR A 1 187 ? 34.639 -21.273 -52.551 1.00 68.12 187 THR A O 1
ATOM 1506 N N . ILE A 1 188 ? 36.094 -22.441 -53.804 1.00 64.88 188 ILE A N 1
ATOM 1507 C CA . ILE A 1 188 ? 37.110 -22.613 -52.758 1.00 64.88 188 ILE A CA 1
ATOM 1508 C C . ILE A 1 188 ? 38.093 -21.440 -52.784 1.00 64.88 188 ILE A C 1
ATOM 1510 O O . ILE A 1 188 ? 38.405 -20.888 -51.733 1.00 64.88 188 ILE A O 1
ATOM 1514 N N . LEU A 1 189 ? 38.534 -21.016 -53.977 1.00 68.12 189 LEU A N 1
ATOM 1515 C CA . LEU A 1 189 ? 39.501 -19.921 -54.111 1.00 68.12 189 LEU A CA 1
ATOM 1516 C C . LEU A 1 189 ? 38.941 -18.560 -53.661 1.00 68.12 189 LEU A C 1
ATOM 1518 O O . LEU A 1 189 ? 39.665 -17.772 -53.063 1.00 68.12 189 LEU A O 1
ATOM 1522 N N . ASN A 1 190 ? 37.654 -18.297 -53.909 1.00 60.09 190 ASN A N 1
ATOM 1523 C CA . ASN A 1 190 ? 37.012 -17.008 -53.619 1.00 60.09 190 ASN A CA 1
ATOM 1524 C C . ASN A 1 190 ? 36.101 -17.053 -52.384 1.00 60.09 190 ASN A C 1
ATOM 1526 O O . ASN A 1 190 ? 35.067 -16.384 -52.341 1.00 60.09 190 ASN A O 1
ATOM 1530 N N . ASN A 1 191 ? 36.450 -17.847 -51.369 1.00 57.22 191 ASN A N 1
ATOM 1531 C CA . ASN A 1 191 ? 35.695 -17.853 -50.123 1.00 57.22 191 ASN A CA 1
ATOM 1532 C C . ASN A 1 191 ? 36.289 -16.873 -49.096 1.00 57.22 191 ASN A C 1
ATOM 1534 O O . ASN A 1 191 ? 37.097 -17.238 -48.240 1.00 57.22 191 ASN A O 1
ATOM 1538 N N . HIS A 1 192 ? 35.848 -15.614 -49.155 1.00 60.16 192 HIS A N 1
ATOM 1539 C CA . HIS A 1 192 ? 36.267 -14.561 -48.222 1.00 60.16 192 HIS A CA 1
ATOM 1540 C C . HIS A 1 192 ? 35.904 -14.841 -46.749 1.00 60.16 192 HIS A C 1
ATOM 1542 O O . HIS A 1 192 ? 36.472 -14.206 -45.862 1.00 60.16 192 HIS A O 1
ATOM 1548 N N . SER A 1 193 ? 35.011 -15.797 -46.452 1.00 61.88 193 SER A N 1
ATOM 1549 C CA . SER A 1 193 ? 34.644 -16.126 -45.067 1.00 61.88 193 SER A CA 1
ATOM 1550 C C . SER A 1 193 ? 35.648 -17.037 -44.355 1.00 61.88 193 SER A C 1
ATOM 1552 O O . SER A 1 193 ? 35.561 -17.180 -43.140 1.00 61.88 193 SER A O 1
ATOM 1554 N N . LEU A 1 194 ? 36.574 -17.679 -45.081 1.00 57.81 194 LEU A N 1
ATOM 1555 C CA . LEU A 1 194 ? 37.553 -18.612 -44.500 1.00 57.81 194 LEU A CA 1
ATOM 1556 C C . LEU A 1 194 ? 38.880 -17.940 -44.102 1.00 57.81 194 LEU A C 1
ATOM 1558 O O . LEU A 1 194 ? 39.618 -18.508 -43.303 1.00 57.81 194 LEU A O 1
ATOM 1562 N N . ILE A 1 195 ? 39.178 -16.739 -44.619 1.00 56.16 195 ILE A N 1
ATOM 1563 C CA . ILE A 1 195 ? 40.455 -16.029 -44.380 1.00 56.16 195 ILE A CA 1
ATOM 1564 C C . ILE A 1 195 ? 40.301 -14.839 -43.413 1.00 56.16 195 ILE A C 1
ATOM 1566 O O . ILE A 1 195 ? 41.278 -14.413 -42.801 1.00 56.16 195 ILE A O 1
ATOM 1570 N N . MET A 1 196 ? 39.086 -14.331 -43.181 1.00 61.44 196 MET A N 1
ATOM 1571 C CA . MET A 1 196 ? 38.860 -13.376 -42.092 1.00 61.44 196 MET A CA 1
ATOM 1572 C C . MET A 1 196 ? 38.645 -14.122 -40.775 1.00 61.44 196 MET A C 1
ATOM 1574 O O . MET A 1 196 ? 37.574 -14.671 -40.520 1.00 61.44 196 MET A O 1
ATOM 1578 N N . GLY A 1 197 ? 39.665 -14.122 -39.915 1.00 60.25 197 GLY A N 1
ATOM 1579 C CA . GLY A 1 197 ? 39.507 -14.526 -38.522 1.00 60.25 197 GLY A CA 1
ATOM 1580 C C . GLY A 1 197 ? 38.361 -13.739 -37.885 1.00 60.25 197 GLY A C 1
ATOM 1581 O O . GLY A 1 197 ? 38.367 -12.510 -37.868 1.00 60.25 197 GLY A O 1
ATOM 1582 N N . LYS A 1 198 ? 37.346 -14.439 -37.375 1.00 64.50 198 LYS A N 1
ATOM 1583 C CA . LYS A 1 198 ? 36.249 -13.813 -36.636 1.00 64.50 198 LYS A CA 1
ATOM 1584 C C . LYS A 1 198 ? 36.785 -13.339 -35.283 1.00 64.50 198 LYS A C 1
ATOM 1586 O O . LYS A 1 198 ? 36.804 -14.107 -34.325 1.00 64.50 198 LYS A O 1
ATOM 1591 N N . GLN A 1 199 ? 37.220 -12.085 -35.193 1.00 63.09 199 GLN A N 1
ATOM 1592 C CA . GLN A 1 199 ? 37.542 -11.468 -33.909 1.00 63.09 199 GLN A CA 1
ATOM 1593 C C . GLN A 1 199 ? 36.235 -11.059 -33.221 1.00 63.09 199 GLN A C 1
ATOM 1595 O O . GLN A 1 199 ? 35.603 -10.071 -33.584 1.00 63.09 199 GLN A O 1
ATOM 1600 N N . ILE A 1 200 ? 35.799 -11.855 -32.244 1.00 71.31 200 ILE A N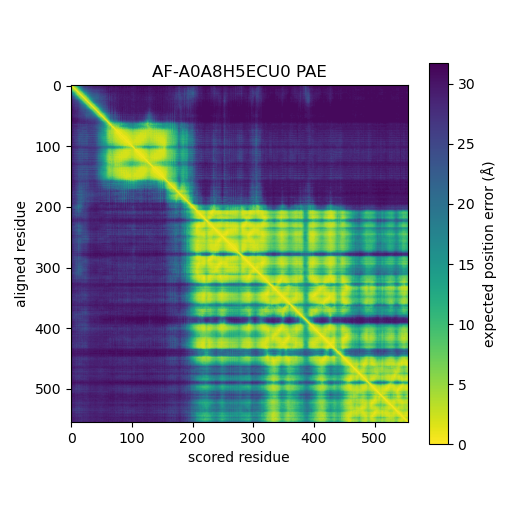 1
ATOM 1601 C CA . ILE A 1 200 ? 34.690 -11.483 -31.360 1.00 71.31 200 ILE A CA 1
ATOM 1602 C C . ILE A 1 200 ? 35.273 -10.559 -30.290 1.00 71.31 200 ILE A C 1
ATOM 1604 O O . ILE A 1 200 ? 35.974 -11.018 -29.391 1.00 71.31 200 ILE A O 1
ATOM 1608 N N . ILE A 1 201 ? 35.021 -9.256 -30.412 1.00 70.62 201 ILE A N 1
ATOM 1609 C CA . ILE A 1 201 ? 35.372 -8.281 -29.378 1.00 70.62 201 ILE A CA 1
ATOM 1610 C C . ILE A 1 201 ? 34.205 -8.233 -28.390 1.00 70.62 201 ILE A C 1
ATOM 1612 O O . ILE A 1 201 ? 33.138 -7.715 -28.712 1.00 70.62 201 ILE A O 1
ATOM 1616 N N . ASN A 1 202 ? 34.398 -8.791 -27.195 1.00 70.81 202 ASN A N 1
ATOM 1617 C CA . ASN A 1 202 ? 33.472 -8.594 -26.083 1.00 70.81 202 ASN A CA 1
ATOM 1618 C C . ASN A 1 202 ? 33.788 -7.245 -25.434 1.00 70.81 202 ASN A C 1
ATOM 1620 O O . ASN A 1 202 ? 34.743 -7.136 -24.667 1.00 70.81 202 ASN A O 1
ATOM 1624 N N . ILE A 1 203 ? 33.004 -6.223 -25.767 1.00 70.94 203 ILE A N 1
ATOM 1625 C CA . ILE A 1 203 ? 33.078 -4.915 -25.114 1.00 70.94 203 ILE A CA 1
ATOM 1626 C C . ILE A 1 203 ? 32.278 -5.017 -23.814 1.00 70.94 203 ILE A C 1
ATOM 1628 O O . ILE A 1 203 ? 31.087 -5.328 -23.846 1.00 70.94 203 ILE A O 1
ATOM 1632 N N . LEU A 1 204 ? 32.933 -4.808 -22.671 1.00 72.56 204 LEU A N 1
ATOM 1633 C CA . LEU A 1 204 ? 32.226 -4.654 -21.402 1.00 72.56 204 LEU A CA 1
ATOM 1634 C C . LEU A 1 204 ? 31.593 -3.257 -21.365 1.00 72.56 204 LEU A C 1
ATOM 1636 O O . LEU A 1 204 ? 32.237 -2.302 -21.802 1.00 72.56 204 LEU A O 1
ATOM 1640 N N . PRO A 1 205 ? 30.365 -3.117 -20.847 1.00 73.12 205 PRO A N 1
ATOM 1641 C CA . PRO A 1 205 ? 29.785 -1.802 -20.618 1.00 73.12 205 PRO A CA 1
ATOM 1642 C C . PRO A 1 205 ? 30.666 -1.005 -19.647 1.00 73.12 205 PRO A C 1
ATOM 1644 O O . PRO A 1 205 ? 30.972 -1.479 -18.555 1.00 73.12 205 PRO A O 1
ATOM 1647 N N . GLU A 1 206 ? 31.078 0.195 -20.057 1.00 79.12 206 GLU A N 1
ATOM 1648 C CA . GLU A 1 206 ? 31.952 1.070 -19.259 1.00 79.12 206 GLU A CA 1
ATOM 1649 C C . GLU A 1 206 ? 31.198 1.756 -18.108 1.00 79.12 206 GLU A C 1
ATOM 1651 O O . GLU A 1 206 ? 31.790 2.080 -17.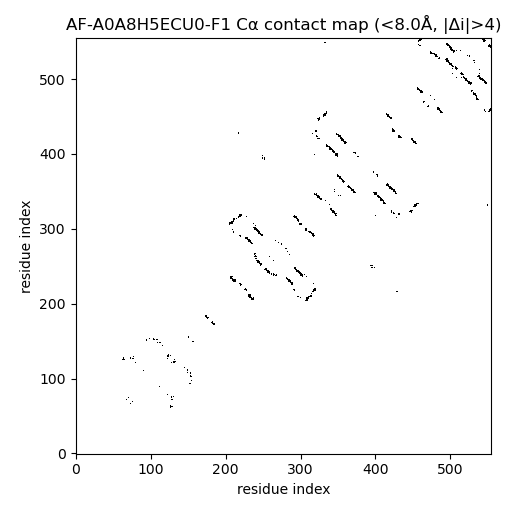079 1.00 79.12 206 GLU A O 1
ATOM 1656 N N . GLY A 1 207 ? 29.882 1.925 -18.259 1.00 88.19 207 GLY A N 1
ATOM 1657 C CA . GLY A 1 207 ? 29.011 2.542 -17.266 1.00 88.19 207 GLY A CA 1
ATOM 1658 C C . GLY A 1 207 ? 28.019 1.574 -16.624 1.00 88.19 207 GLY A C 1
ATOM 1659 O O . GLY A 1 207 ? 27.744 0.482 -17.136 1.00 88.19 207 GLY A O 1
ATOM 1660 N N . SER A 1 208 ? 27.410 2.019 -15.523 1.00 91.50 208 SER A N 1
ATOM 1661 C CA . SER A 1 208 ? 26.314 1.313 -14.854 1.00 91.50 208 SER A CA 1
ATOM 1662 C C . SER A 1 208 ? 25.142 2.231 -14.496 1.00 91.50 208 SER A C 1
ATOM 1664 O O . SER A 1 208 ? 25.313 3.425 -14.251 1.00 91.50 208 SER A O 1
ATOM 1666 N N . ALA A 1 209 ? 23.938 1.662 -14.457 1.00 93.81 209 ALA A N 1
ATOM 1667 C CA . ALA A 1 209 ? 22.718 2.326 -14.018 1.00 93.81 209 ALA A CA 1
ATOM 1668 C C . ALA A 1 209 ? 21.939 1.427 -13.043 1.00 93.81 209 ALA A C 1
ATOM 1670 O O . ALA A 1 209 ? 21.762 0.226 -13.277 1.00 93.81 209 ALA A O 1
ATOM 1671 N N . ILE A 1 210 ? 21.482 2.002 -11.931 1.00 94.25 210 ILE A N 1
ATOM 1672 C CA . ILE A 1 210 ? 20.810 1.280 -10.845 1.00 94.25 210 ILE A CA 1
ATOM 1673 C C . ILE A 1 210 ? 19.552 2.047 -10.440 1.00 94.25 210 ILE A C 1
ATOM 1675 O O . ILE A 1 210 ? 19.617 3.226 -10.102 1.00 94.25 210 ILE A O 1
ATOM 1679 N N . LEU A 1 211 ? 18.405 1.369 -10.452 1.00 94.69 211 LEU A N 1
ATOM 1680 C CA . LEU A 1 211 ? 17.159 1.890 -9.888 1.00 94.69 211 LEU A CA 1
ATOM 1681 C C . LEU A 1 211 ? 17.131 1.609 -8.381 1.00 94.69 211 LEU A C 1
ATOM 1683 O O . LEU A 1 211 ? 17.398 0.479 -7.974 1.00 94.69 211 LEU A O 1
ATOM 1687 N N . ASN A 1 212 ? 16.791 2.622 -7.584 1.00 94.56 212 ASN A N 1
ATOM 1688 C CA . ASN A 1 212 ? 16.662 2.549 -6.128 1.00 94.56 212 ASN A CA 1
ATOM 1689 C C . ASN A 1 212 ? 17.854 1.864 -5.426 1.00 94.56 212 ASN A C 1
ATOM 1691 O O . ASN A 1 212 ? 17.701 0.785 -4.844 1.00 94.56 212 ASN A O 1
ATOM 1695 N N . PRO A 1 213 ? 19.059 2.460 -5.479 1.00 92.06 213 PRO A N 1
ATOM 1696 C CA . PRO A 1 213 ? 20.257 1.852 -4.898 1.00 92.06 213 PRO A CA 1
ATOM 1697 C C . PRO A 1 213 ? 20.132 1.596 -3.387 1.00 92.06 213 PRO A C 1
ATOM 1699 O O . PRO A 1 213 ? 20.628 0.577 -2.907 1.00 92.06 213 PRO A O 1
ATOM 1702 N N . GLU A 1 214 ? 19.437 2.479 -2.664 1.00 91.12 214 GLU A N 1
ATOM 1703 C CA . GLU A 1 214 ? 19.241 2.414 -1.207 1.00 91.12 214 GLU A CA 1
ATOM 1704 C C . GLU A 1 214 ? 18.120 1.458 -0.775 1.00 91.12 214 GLU A C 1
ATOM 1706 O O . GLU A 1 214 ? 17.934 1.241 0.418 1.00 91.12 214 GLU A O 1
ATOM 1711 N N . ALA A 1 215 ? 17.379 0.872 -1.726 1.00 90.25 215 ALA A N 1
ATOM 1712 C CA . ALA A 1 215 ? 16.187 0.067 -1.452 1.00 90.25 215 ALA A CA 1
ATOM 1713 C C . ALA A 1 215 ? 15.162 0.800 -0.560 1.00 90.25 215 ALA A C 1
ATOM 1715 O O . ALA A 1 215 ? 14.501 0.187 0.278 1.00 90.25 215 ALA A O 1
ATOM 1716 N N . ALA A 1 216 ? 15.028 2.115 -0.756 1.00 91.62 216 ALA A N 1
ATOM 1717 C CA . ALA A 1 216 ? 14.092 2.944 -0.012 1.00 91.62 216 ALA A CA 1
ATOM 1718 C C . ALA A 1 216 ? 12.632 2.540 -0.310 1.00 91.62 216 ALA A C 1
ATOM 1720 O O . ALA A 1 216 ? 12.334 2.112 -1.437 1.00 91.62 216 ALA A O 1
ATOM 1721 N N . PRO A 1 217 ? 11.725 2.675 0.673 1.00 92.25 217 PRO A N 1
ATOM 1722 C CA . PRO A 1 217 ? 10.314 2.362 0.503 1.00 92.25 217 PRO A CA 1
ATOM 1723 C C . PRO A 1 217 ? 9.572 3.488 -0.227 1.00 92.25 217 PRO A C 1
ATOM 1725 O O . PRO A 1 217 ? 9.797 4.672 0.031 1.00 92.25 217 PRO A O 1
ATOM 1728 N N . PHE A 1 218 ? 8.668 3.120 -1.138 1.00 93.94 218 PHE A N 1
ATOM 1729 C CA . PHE A 1 218 ? 7.850 4.074 -1.884 1.00 93.94 218 PHE A CA 1
ATOM 1730 C C . PHE A 1 218 ? 6.375 3.702 -1.832 1.00 93.94 218 PHE A C 1
ATOM 1732 O O . PHE A 1 218 ? 5.977 2.592 -2.203 1.00 93.94 218 PHE A O 1
ATOM 1739 N N . CYS A 1 219 ? 5.544 4.680 -1.472 1.00 93.38 219 CYS A N 1
ATOM 1740 C CA . CYS A 1 219 ? 4.104 4.527 -1.532 1.00 93.38 219 CYS A CA 1
ATOM 1741 C C . CYS A 1 219 ? 3.381 5.731 -2.141 1.00 93.38 219 CYS A C 1
ATOM 1743 O O . CYS A 1 219 ? 3.874 6.858 -2.151 1.00 93.38 219 CYS A O 1
ATOM 1745 N N . LEU A 1 220 ? 2.190 5.468 -2.675 1.00 92.88 220 LEU A N 1
ATOM 1746 C CA . LEU A 1 220 ? 1.317 6.451 -3.305 1.00 92.88 220 LEU A CA 1
ATOM 1747 C C . LEU A 1 220 ? 0.156 6.799 -2.370 1.00 92.88 220 LEU A C 1
ATOM 1749 O O . LEU A 1 220 ? -0.679 5.949 -2.050 1.00 92.88 220 LEU A O 1
ATOM 1753 N N . GLY A 1 221 ? 0.115 8.053 -1.917 1.00 83.94 221 GLY A N 1
ATOM 1754 C CA . GLY A 1 221 ? -0.923 8.563 -1.027 1.00 83.94 221 GLY A CA 1
ATOM 1755 C C . GLY A 1 221 ? -2.202 8.984 -1.757 1.00 83.94 221 GLY A C 1
ATOM 1756 O O . GLY A 1 221 ? -2.304 8.968 -2.985 1.00 83.94 221 GLY A O 1
ATOM 1757 N N . ALA A 1 222 ? -3.199 9.427 -0.988 1.00 77.50 222 ALA A N 1
ATOM 1758 C CA . ALA A 1 222 ? -4.385 10.062 -1.556 1.00 77.50 222 ALA A CA 1
ATOM 1759 C C . ALA A 1 222 ? -4.023 11.405 -2.228 1.00 77.50 222 ALA A C 1
ATOM 1761 O O . ALA A 1 222 ? -3.060 12.080 -1.853 1.00 77.50 222 ALA A O 1
ATOM 1762 N N . LYS A 1 223 ? -4.809 11.820 -3.231 1.00 72.62 223 LYS A N 1
ATOM 1763 C CA . LYS A 1 223 ? -4.621 13.115 -3.913 1.00 72.62 223 LYS A CA 1
ATOM 1764 C C . LYS A 1 223 ? -4.583 14.257 -2.876 1.00 72.62 223 LYS A C 1
ATOM 1766 O O . LYS A 1 223 ? -5.463 14.288 -2.016 1.00 72.62 223 LYS A O 1
ATOM 1771 N N . PRO A 1 224 ? -3.627 15.207 -2.958 1.00 68.06 224 PRO A N 1
ATOM 1772 C CA . PRO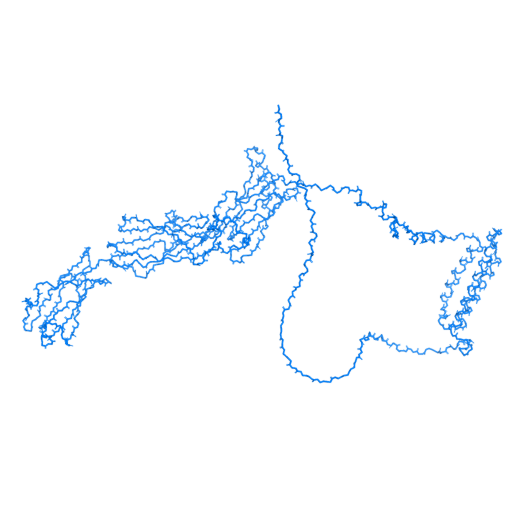 A 1 224 ? -2.725 15.496 -4.083 1.00 68.06 224 PRO A CA 1
ATOM 1773 C C . PRO A 1 224 ? -1.377 14.745 -4.071 1.00 68.06 224 PRO A C 1
ATOM 1775 O O . PRO A 1 224 ? -0.688 14.760 -5.088 1.00 68.06 224 PRO A O 1
ATOM 1778 N N . LYS A 1 225 ? -1.015 14.057 -2.978 1.00 70.38 225 LYS A N 1
ATOM 1779 C CA . LYS A 1 225 ? 0.277 13.364 -2.773 1.00 70.38 225 LYS A CA 1
ATOM 1780 C C . LYS A 1 225 ? 0.317 11.974 -3.452 1.00 70.38 225 LYS A C 1
ATOM 1782 O O . LYS A 1 225 ? 0.776 10.997 -2.874 1.00 70.38 225 LYS A O 1
ATOM 1787 N N . ASN A 1 226 ? -0.191 11.877 -4.685 1.00 86.75 226 ASN A N 1
ATOM 1788 C CA . ASN A 1 226 ? -0.243 10.633 -5.474 1.00 86.75 226 ASN A CA 1
ATOM 1789 C C . ASN A 1 226 ? 0.910 10.556 -6.494 1.00 86.75 226 ASN A C 1
ATOM 1791 O O . ASN A 1 226 ? 0.696 10.295 -7.682 1.00 86.75 226 ASN A O 1
ATO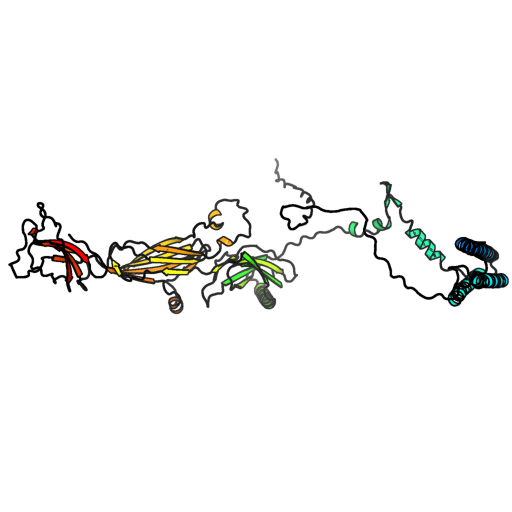M 1795 N N . VAL A 1 227 ? 2.119 10.903 -6.051 1.00 91.94 227 VAL A N 1
ATOM 1796 C CA . VAL A 1 227 ? 3.348 10.853 -6.849 1.00 91.94 227 VAL A CA 1
ATOM 1797 C C . VAL A 1 227 ? 4.469 10.353 -5.945 1.00 91.94 227 VAL A C 1
ATOM 1799 O O . VAL A 1 227 ? 4.654 10.907 -4.865 1.00 91.94 227 VAL A O 1
ATOM 1802 N N . ALA A 1 228 ? 5.208 9.340 -6.389 1.00 93.06 228 ALA A N 1
ATOM 1803 C CA . ALA A 1 228 ? 6.440 8.881 -5.753 1.00 93.06 228 ALA A CA 1
ATOM 1804 C C . ALA A 1 228 ? 7.628 9.200 -6.668 1.00 93.06 228 ALA A C 1
ATOM 1806 O O . ALA A 1 228 ? 7.504 9.107 -7.887 1.00 93.06 228 ALA A O 1
ATOM 1807 N N . SER A 1 229 ? 8.764 9.588 -6.101 1.00 94.31 229 SER A N 1
ATOM 1808 C CA . SER A 1 229 ? 9.970 9.948 -6.854 1.00 94.31 229 SER A CA 1
ATOM 1809 C C . SER A 1 229 ? 10.981 8.812 -6.766 1.00 94.31 229 SER A C 1
ATOM 1811 O O . SER A 1 229 ? 11.540 8.585 -5.700 1.00 94.31 229 SER A O 1
ATOM 1813 N N . LEU A 1 230 ? 11.191 8.082 -7.863 1.00 95.25 230 LEU A N 1
ATOM 1814 C CA . LEU A 1 230 ? 12.090 6.930 -7.902 1.00 95.25 230 LEU A CA 1
ATOM 1815 C C . LEU A 1 230 ? 13.515 7.358 -8.274 1.00 95.25 230 LEU A C 1
ATOM 1817 O O . LEU A 1 230 ? 13.709 7.840 -9.393 1.00 95.25 230 LEU A O 1
ATOM 1821 N N . PRO A 1 231 ? 14.513 7.147 -7.405 1.00 95.56 231 PRO A N 1
ATOM 1822 C CA . PRO A 1 231 ? 15.886 7.520 -7.699 1.00 95.56 231 PRO A CA 1
ATOM 1823 C C . PRO A 1 231 ? 16.526 6.523 -8.669 1.00 95.56 231 PRO A C 1
ATOM 1825 O O . PRO A 1 231 ? 16.526 5.309 -8.446 1.00 95.56 231 PRO A O 1
ATOM 1828 N N . ILE A 1 232 ? 17.099 7.043 -9.749 1.00 95.00 232 ILE A N 1
ATOM 1829 C CA . ILE A 1 232 ? 17.904 6.311 -10.724 1.00 95.00 232 ILE A CA 1
ATOM 1830 C C . ILE A 1 232 ? 19.327 6.846 -10.629 1.00 95.00 232 ILE A C 1
ATOM 1832 O O . ILE A 1 232 ? 19.581 8.020 -10.893 1.00 95.00 232 ILE A O 1
ATOM 1836 N N . TYR A 1 233 ? 20.252 5.979 -10.241 1.00 94.25 233 TYR A N 1
ATOM 1837 C CA . TYR A 1 233 ? 21.659 6.306 -10.094 1.00 94.25 233 TYR A CA 1
ATOM 1838 C C . TYR A 1 233 ? 22.438 5.889 -11.341 1.00 94.25 233 TYR A C 1
ATOM 1840 O O . TYR A 1 233 ? 22.376 4.730 -11.756 1.00 94.25 233 TYR A O 1
ATOM 1848 N N . PHE A 1 234 ? 23.178 6.830 -11.919 1.00 93.12 234 PHE A N 1
ATOM 1849 C CA . PHE A 1 234 ? 24.058 6.634 -13.067 1.00 93.12 234 PHE A CA 1
ATOM 1850 C C . PHE A 1 234 ? 25.514 6.750 -12.627 1.00 93.12 234 PHE A C 1
ATOM 1852 O O . PHE A 1 234 ? 25.897 7.721 -11.975 1.00 93.12 234 PHE A O 1
ATOM 1859 N N . ASN A 1 235 ? 26.339 5.786 -13.023 1.00 91.44 235 ASN A N 1
ATOM 1860 C CA . ASN A 1 235 ? 27.768 5.772 -12.745 1.00 91.44 235 ASN A CA 1
ATOM 1861 C C . ASN A 1 235 ? 28.544 5.597 -14.052 1.00 91.44 235 ASN A C 1
ATOM 1863 O O . ASN A 1 235 ? 28.363 4.595 -14.743 1.00 91.44 235 ASN A O 1
ATOM 1867 N N . ALA A 1 236 ? 29.389 6.578 -14.376 1.00 88.19 236 ALA A N 1
ATOM 1868 C CA . ALA A 1 236 ? 30.207 6.604 -15.589 1.00 88.19 236 ALA A CA 1
ATOM 1869 C C . ALA A 1 236 ? 29.409 6.388 -16.898 1.00 88.19 236 ALA A C 1
ATOM 1871 O O . ALA A 1 236 ? 29.846 5.670 -17.789 1.00 88.19 236 ALA A O 1
ATOM 1872 N N . THR A 1 237 ? 28.219 6.988 -17.016 1.00 90.38 237 THR A N 1
ATOM 1873 C CA . THR A 1 237 ? 27.394 6.933 -18.237 1.00 90.38 237 THR A CA 1
ATOM 1874 C C . THR A 1 237 ? 26.561 8.201 -18.403 1.00 90.38 237 THR A C 1
ATOM 1876 O O . THR A 1 237 ? 26.133 8.807 -17.416 1.00 90.38 237 THR A O 1
ATOM 1879 N N . VAL A 1 238 ? 26.307 8.582 -19.655 1.00 93.06 238 VAL A N 1
ATOM 1880 C CA . VAL A 1 238 ? 25.389 9.654 -20.037 1.00 93.06 238 VAL A CA 1
ATOM 1881 C C . VAL A 1 238 ? 24.261 9.036 -20.874 1.00 93.06 238 VAL A C 1
ATOM 1883 O O . VAL A 1 238 ? 24.476 8.666 -22.028 1.00 93.06 238 VAL A O 1
ATOM 1886 N N . PRO A 1 239 ? 23.033 8.926 -20.338 1.00 94.19 239 PRO A N 1
ATOM 1887 C CA . PRO A 1 239 ? 21.968 8.190 -21.002 1.00 94.19 239 PRO A CA 1
ATOM 1888 C C . PRO A 1 239 ? 21.462 8.918 -22.256 1.00 94.19 239 PRO A C 1
ATOM 1890 O O . PRO A 1 239 ? 21.137 10.105 -22.218 1.00 94.19 239 PRO A O 1
ATOM 1893 N N . ALA A 1 240 ? 21.320 8.177 -23.353 1.00 94.44 240 ALA A N 1
ATOM 1894 C CA . ALA A 1 240 ? 20.637 8.584 -24.581 1.00 94.44 240 ALA A CA 1
ATOM 1895 C C . ALA A 1 240 ? 19.207 8.023 -24.676 1.00 94.44 240 ALA A C 1
ATOM 1897 O O . ALA A 1 240 ? 18.326 8.654 -25.260 1.00 94.44 240 ALA A O 1
ATOM 1898 N N . GLU A 1 241 ? 18.956 6.851 -24.088 1.00 95.69 241 GLU A N 1
ATOM 1899 C CA . GLU A 1 241 ? 17.629 6.230 -24.010 1.00 95.69 241 GLU A CA 1
ATOM 1900 C C . GLU A 1 241 ? 17.470 5.529 -22.658 1.00 95.69 241 GLU A C 1
ATOM 1902 O O . GLU A 1 241 ? 18.392 4.854 -22.202 1.00 95.69 241 GLU A O 1
ATOM 1907 N N . ILE A 1 242 ? 16.305 5.684 -22.021 1.00 95.50 242 ILE A N 1
ATOM 1908 C CA . ILE A 1 242 ? 15.971 5.023 -20.755 1.00 95.50 242 ILE A CA 1
ATOM 1909 C C . ILE A 1 242 ? 14.581 4.399 -20.883 1.00 95.50 242 ILE A C 1
ATOM 1911 O O . ILE A 1 242 ? 13.599 5.075 -21.206 1.00 95.50 242 ILE A O 1
ATOM 1915 N N . GLU A 1 243 ? 14.501 3.108 -20.591 1.00 95.62 243 GLU A N 1
ATOM 1916 C CA . GLU A 1 243 ? 13.269 2.334 -20.523 1.00 95.62 243 GLU A CA 1
ATOM 1917 C C . GLU A 1 243 ? 13.124 1.743 -19.120 1.00 95.62 243 GLU A C 1
ATOM 1919 O O . GLU A 1 243 ? 14.046 1.116 -18.592 1.00 95.62 243 GLU A O 1
ATOM 1924 N N . LEU A 1 244 ? 11.949 1.923 -18.526 1.00 95.38 244 LEU A N 1
ATOM 1925 C CA . LEU A 1 244 ? 11.531 1.282 -17.283 1.00 95.38 244 LEU A CA 1
ATOM 1926 C C . LEU A 1 244 ? 10.488 0.214 -17.610 1.00 95.38 244 LEU A C 1
ATOM 1928 O O . LEU A 1 244 ? 9.678 0.387 -18.518 1.00 95.38 244 LEU A O 1
ATOM 1932 N N . VAL A 1 245 ? 10.484 -0.877 -16.855 1.00 95.06 245 VAL A N 1
ATOM 1933 C CA . VAL A 1 245 ? 9.446 -1.909 -16.930 1.00 95.06 245 VAL A CA 1
ATOM 1934 C C . VAL A 1 245 ? 8.626 -1.833 -15.653 1.00 95.06 245 VAL A C 1
ATOM 1936 O O . VAL A 1 245 ? 9.182 -1.886 -14.557 1.00 95.06 245 VAL A O 1
ATOM 1939 N N . ARG A 1 246 ? 7.310 -1.675 -15.790 1.00 94.88 246 ARG A N 1
ATOM 1940 C CA . ARG A 1 246 ? 6.348 -1.659 -14.689 1.00 94.88 246 ARG A CA 1
ATOM 1941 C C . ARG A 1 246 ? 5.486 -2.907 -14.765 1.00 94.88 246 ARG A C 1
ATOM 1943 O O . ARG A 1 246 ? 4.779 -3.090 -15.747 1.00 94.88 246 ARG A O 1
ATOM 1950 N N . ILE A 1 247 ? 5.480 -3.708 -13.712 1.00 93.69 247 ILE A N 1
ATOM 1951 C CA . ILE A 1 247 ? 4.514 -4.792 -13.537 1.00 93.69 247 ILE A CA 1
ATOM 1952 C C . ILE A 1 247 ? 3.341 -4.234 -12.741 1.00 93.69 247 ILE A C 1
ATOM 1954 O O . ILE A 1 247 ? 3.515 -3.739 -11.625 1.00 93.69 247 ILE A O 1
ATOM 1958 N N . ASP A 1 248 ? 2.155 -4.253 -13.337 1.00 92.25 248 ASP A N 1
ATOM 1959 C CA . ASP A 1 248 ? 0.938 -3.779 -12.688 1.00 92.25 248 ASP A CA 1
ATOM 1960 C C . ASP A 1 248 ? 0.465 -4.764 -11.610 1.00 92.25 248 ASP A C 1
ATOM 1962 O O . ASP A 1 248 ? 0.308 -5.952 -11.887 1.00 92.25 248 ASP A O 1
ATOM 1966 N N . LEU A 1 249 ? 0.204 -4.277 -10.393 1.00 90.25 249 LEU A N 1
ATOM 1967 C CA . LEU A 1 249 ? -0.120 -5.145 -9.254 1.00 90.25 249 LEU A CA 1
ATOM 1968 C C . LEU A 1 249 ? -1.435 -5.900 -9.477 1.00 90.25 249 LEU A C 1
ATOM 1970 O O . LEU A 1 249 ? -1.513 -7.089 -9.180 1.00 90.25 249 LEU A O 1
ATOM 1974 N N . ASP A 1 250 ? -2.452 -5.247 -10.043 1.00 88.75 250 ASP A N 1
ATOM 1975 C CA . ASP A 1 250 ? -3.792 -5.828 -10.195 1.00 88.75 250 ASP A CA 1
ATOM 1976 C C . ASP A 1 250 ? -3.868 -6.824 -11.358 1.00 88.75 250 ASP A C 1
ATOM 1978 O O . ASP A 1 250 ? -4.443 -7.910 -11.237 1.00 88.75 250 ASP A O 1
ATOM 1982 N N . THR A 1 251 ? -3.265 -6.476 -12.497 1.00 89.38 251 THR A N 1
ATOM 1983 C CA . THR A 1 251 ? -3.353 -7.284 -13.722 1.00 89.38 251 THR A CA 1
ATOM 1984 C C . THR A 1 251 ? -2.180 -8.242 -13.922 1.00 89.38 251 THR A C 1
ATOM 1986 O O . THR A 1 251 ? -2.290 -9.143 -14.752 1.00 89.38 251 THR A O 1
ATOM 1989 N N . ASN A 1 252 ? -1.086 -8.075 -13.169 1.00 88.44 252 ASN A N 1
ATOM 1990 C CA . ASN A 1 252 ? 0.195 -8.764 -13.358 1.00 88.44 252 ASN A CA 1
ATOM 1991 C C . ASN A 1 252 ? 0.731 -8.659 -14.801 1.00 88.44 252 ASN A C 1
ATOM 1993 O O . ASN A 1 252 ? 1.351 -9.583 -15.321 1.00 88.44 252 ASN A O 1
ATOM 1997 N N . LYS A 1 253 ? 0.429 -7.549 -15.488 1.00 91.12 253 LYS A N 1
ATOM 1998 C CA . LYS A 1 253 ? 0.889 -7.284 -16.856 1.00 91.12 253 LYS A CA 1
ATOM 1999 C C . LYS A 1 253 ? 2.090 -6.355 -16.836 1.00 91.12 253 LYS A C 1
ATOM 2001 O O . LYS A 1 253 ? 2.103 -5.366 -16.103 1.00 91.12 253 LYS A O 1
ATOM 2006 N N . GLU A 1 254 ? 3.060 -6.656 -17.688 1.00 92.50 254 GLU A N 1
ATOM 2007 C CA . GLU A 1 254 ? 4.223 -5.804 -17.898 1.00 92.50 254 GLU A CA 1
ATOM 2008 C C . GLU A 1 254 ? 3.894 -4.644 -18.846 1.00 92.50 254 GLU A C 1
ATOM 2010 O O . GLU A 1 254 ? 3.339 -4.823 -19.932 1.00 92.50 254 GLU A O 1
ATOM 2015 N N . GLU A 1 255 ? 4.277 -3.440 -18.442 1.00 94.12 255 GLU A N 1
ATOM 2016 C CA . GLU A 1 255 ? 4.206 -2.217 -19.227 1.00 94.12 255 GLU A CA 1
ATOM 2017 C C . GLU A 1 255 ? 5.604 -1.619 -19.379 1.00 94.12 255 GLU A C 1
ATOM 2019 O O . GLU A 1 255 ? 6.300 -1.371 -18.394 1.00 94.12 255 GLU A O 1
ATOM 2024 N N . ILE A 1 256 ? 6.003 -1.324 -20.616 1.00 95.69 256 ILE A N 1
ATOM 2025 C CA . ILE A 1 256 ? 7.272 -0.648 -20.895 1.00 95.69 256 ILE A CA 1
ATOM 2026 C C . ILE A 1 256 ? 7.028 0.861 -20.924 1.00 95.69 256 ILE A C 1
ATOM 2028 O O . ILE A 1 256 ? 6.301 1.379 -21.773 1.00 95.69 256 ILE A O 1
ATOM 2032 N N . ILE A 1 257 ? 7.669 1.574 -20.005 1.00 95.75 257 ILE A N 1
ATOM 2033 C CA . ILE A 1 257 ? 7.643 3.028 -19.901 1.00 95.75 257 ILE A CA 1
ATOM 2034 C C . ILE A 1 257 ? 8.917 3.563 -20.550 1.00 95.75 257 ILE A C 1
ATOM 2036 O O . ILE A 1 257 ? 10.005 3.495 -19.979 1.00 95.75 257 ILE A O 1
ATOM 2040 N N . LYS A 1 258 ? 8.777 4.109 -21.758 1.00 96.06 258 LYS A N 1
ATOM 2041 C CA . LYS A 1 258 ? 9.861 4.828 -22.432 1.00 96.06 258 LYS A CA 1
ATOM 2042 C C . LYS A 1 258 ? 9.891 6.270 -21.945 1.00 96.06 258 LYS A C 1
ATOM 2044 O O . LYS A 1 258 ? 8.897 6.987 -22.079 1.00 96.06 258 LYS A O 1
ATOM 2049 N N . ILE A 1 259 ? 11.021 6.691 -21.389 1.00 95.50 259 ILE A N 1
ATOM 2050 C CA . ILE A 1 259 ? 11.199 8.065 -20.917 1.00 95.50 259 ILE A CA 1
ATOM 2051 C C . ILE A 1 259 ? 11.313 8.994 -22.126 1.00 95.50 259 ILE A C 1
ATOM 2053 O O . ILE A 1 259 ? 11.916 8.649 -23.144 1.00 95.50 259 ILE A O 1
ATOM 2057 N N . SER A 1 260 ? 10.699 10.176 -22.043 1.00 96.06 260 SER A N 1
ATOM 2058 C CA . SER A 1 260 ? 10.684 11.101 -23.173 1.00 96.06 260 SER A CA 1
ATOM 2059 C C . SER A 1 260 ? 12.094 11.611 -23.484 1.00 96.06 260 SER A C 1
ATOM 2061 O O . SER A 1 260 ? 12.858 11.953 -22.583 1.00 96.06 260 SER A O 1
ATOM 2063 N N . SER A 1 261 ? 12.441 11.756 -24.767 1.00 94.25 261 SER A N 1
ATOM 2064 C CA . SER A 1 261 ? 13.771 12.251 -25.163 1.00 94.25 261 SER A CA 1
ATOM 2065 C C . SER A 1 261 ? 14.085 13.640 -24.592 1.00 94.25 261 SER A C 1
ATOM 2067 O O . SER A 1 261 ? 15.245 13.975 -24.381 1.00 94.25 261 SER A O 1
ATOM 2069 N N . ARG A 1 262 ? 13.059 14.456 -24.304 1.00 95.06 262 ARG A N 1
ATOM 2070 C CA . ARG A 1 262 ? 13.221 15.768 -23.655 1.00 95.06 262 ARG A CA 1
ATOM 2071 C C . ARG A 1 262 ? 13.740 15.636 -22.225 1.00 95.06 262 ARG A C 1
ATOM 2073 O O . ARG A 1 262 ? 14.633 16.384 -21.839 1.00 95.06 262 ARG A O 1
ATOM 2080 N N . GLU A 1 263 ? 13.187 14.703 -21.455 1.00 94.31 263 GLU A N 1
ATOM 2081 C CA . GLU A 1 263 ? 13.625 14.428 -20.084 1.00 94.31 263 GLU A CA 1
ATOM 2082 C C . GLU A 1 263 ? 15.011 13.789 -20.077 1.00 94.31 263 GLU A C 1
ATOM 2084 O O . GLU A 1 263 ? 15.877 14.259 -19.346 1.00 94.31 263 GLU A O 1
ATOM 2089 N N . VAL A 1 264 ? 15.264 12.812 -20.956 1.00 95.25 264 VAL A N 1
ATOM 2090 C CA . VAL A 1 264 ? 16.586 12.175 -21.075 1.00 95.25 264 VAL A CA 1
ATOM 2091 C C . VAL A 1 264 ? 17.668 13.205 -21.416 1.00 95.25 264 VAL A C 1
ATOM 2093 O O . VAL A 1 264 ? 18.690 13.264 -20.742 1.00 95.25 264 VAL A O 1
ATOM 2096 N N . ASN A 1 265 ? 17.419 14.100 -22.379 1.00 95.19 265 ASN A N 1
ATOM 2097 C CA . ASN A 1 265 ? 18.367 15.164 -22.729 1.00 95.19 265 ASN A CA 1
ATOM 2098 C C . ASN A 1 265 ? 18.604 16.154 -21.576 1.00 95.19 265 ASN A C 1
ATOM 2100 O O . ASN A 1 265 ? 19.713 16.667 -21.421 1.00 95.19 265 ASN A O 1
ATOM 2104 N N . ARG A 1 266 ? 17.576 16.432 -20.761 1.00 95.31 266 ARG A N 1
ATOM 2105 C CA . ARG A 1 266 ? 17.715 17.270 -19.561 1.00 95.31 266 ARG A CA 1
ATOM 2106 C C . ARG A 1 266 ? 18.628 16.599 -18.535 1.00 95.31 266 ARG A C 1
ATOM 2108 O O . ARG A 1 266 ? 19.518 17.264 -18.015 1.00 95.31 266 ARG A O 1
ATOM 2115 N N . VAL A 1 267 ? 18.437 15.305 -18.291 1.00 94.06 267 VAL A N 1
ATOM 2116 C CA . VAL A 1 267 ? 19.266 14.505 -17.377 1.00 94.06 267 VAL A CA 1
ATOM 2117 C C . VAL A 1 267 ? 20.703 14.409 -17.889 1.00 94.06 267 VAL A C 1
ATOM 2119 O O . VAL A 1 267 ? 21.635 14.694 -17.147 1.00 94.06 267 VAL A O 1
ATOM 2122 N N . ALA A 1 268 ? 20.898 14.116 -19.176 1.00 93.50 268 ALA A N 1
ATOM 2123 C CA . ALA A 1 268 ? 22.219 14.062 -19.801 1.00 93.50 268 ALA A CA 1
ATOM 2124 C C . ALA A 1 268 ? 22.984 15.390 -19.665 1.00 93.50 268 ALA A C 1
ATOM 2126 O O . ALA A 1 268 ? 24.182 15.395 -19.381 1.00 93.50 268 ALA A O 1
ATOM 2127 N N . LYS A 1 269 ? 22.293 16.529 -19.817 1.00 93.62 269 LYS A N 1
ATOM 2128 C CA . LYS A 1 269 ? 22.882 17.852 -19.579 1.00 93.62 269 LYS A CA 1
ATOM 2129 C C . LYS A 1 269 ? 23.310 18.029 -18.116 1.00 93.62 269 LYS A C 1
ATOM 2131 O O . LYS A 1 269 ? 24.436 18.451 -17.880 1.00 93.62 269 LYS A O 1
ATOM 2136 N N . GLN A 1 270 ? 22.452 17.663 -17.161 1.00 91.81 270 GLN A N 1
ATOM 2137 C CA . GLN A 1 270 ? 22.762 17.752 -15.728 1.00 91.81 270 GLN A CA 1
ATOM 2138 C C . GLN A 1 270 ? 23.951 16.865 -15.333 1.00 91.81 270 GLN A C 1
ATOM 2140 O O . GLN A 1 270 ? 24.806 17.302 -14.571 1.00 91.81 270 GLN A O 1
ATOM 2145 N N . ILE A 1 271 ? 24.054 15.656 -15.894 1.00 90.94 271 ILE A N 1
ATOM 2146 C CA . ILE A 1 271 ? 25.192 14.755 -15.663 1.00 90.94 271 ILE A CA 1
ATOM 2147 C C . ILE A 1 271 ? 26.494 15.378 -16.174 1.00 90.94 271 ILE A C 1
ATOM 2149 O O . ILE A 1 271 ? 27.509 15.324 -15.483 1.00 90.94 271 ILE A O 1
ATOM 2153 N N . ARG A 1 272 ? 26.482 15.991 -17.366 1.00 89.69 272 ARG A N 1
ATOM 2154 C CA . ARG A 1 272 ? 27.668 16.648 -17.945 1.00 89.69 272 ARG A CA 1
ATOM 2155 C C . ARG A 1 272 ? 28.133 17.843 -17.114 1.00 89.69 272 ARG A C 1
ATOM 2157 O O . ARG A 1 272 ? 29.331 17.985 -16.899 1.00 89.69 272 ARG A O 1
ATOM 2164 N N . GLU A 1 273 ? 27.197 18.657 -16.629 1.00 88.50 273 GLU A N 1
ATOM 2165 C CA . GLU A 1 273 ? 27.486 19.770 -15.714 1.00 88.50 273 GLU A CA 1
ATOM 2166 C C . GLU A 1 273 ? 28.074 19.248 -14.392 1.00 88.50 273 GLU A C 1
ATOM 2168 O O . GLU A 1 273 ? 29.148 19.675 -13.987 1.00 88.50 273 GLU A O 1
ATOM 2173 N N . HIS A 1 274 ? 27.450 18.236 -13.786 1.00 84.50 274 HIS A N 1
ATOM 2174 C CA . HIS A 1 274 ? 27.899 17.647 -12.521 1.00 84.50 274 HIS A CA 1
ATOM 2175 C C . HIS A 1 274 ? 29.260 16.933 -12.621 1.00 84.50 274 HIS A C 1
ATOM 2177 O O . HIS A 1 274 ? 30.055 16.952 -11.685 1.00 84.50 274 HIS A O 1
ATOM 2183 N N . THR A 1 275 ? 29.560 16.312 -13.765 1.00 82.06 275 THR A N 1
ATOM 2184 C CA . THR A 1 275 ? 30.855 15.650 -14.008 1.00 82.06 275 THR A CA 1
ATOM 2185 C C . THR A 1 275 ? 31.986 16.671 -14.190 1.00 82.06 275 THR A C 1
ATOM 2187 O O . THR A 1 275 ? 33.130 16.388 -13.835 1.00 82.06 275 THR A O 1
ATOM 2190 N N . ALA A 1 276 ? 31.682 17.869 -14.704 1.00 80.06 276 ALA A N 1
ATOM 2191 C CA . ALA A 1 276 ? 32.664 18.940 -14.871 1.00 80.06 276 ALA A CA 1
ATOM 2192 C C . ALA A 1 276 ? 33.177 19.492 -13.527 1.00 80.06 276 ALA A C 1
ATOM 2194 O O . ALA A 1 276 ? 34.327 19.919 -13.452 1.00 80.06 276 ALA A O 1
ATOM 2195 N N . ASP A 1 277 ? 32.369 19.402 -12.466 1.00 77.25 277 ASP A N 1
ATOM 2196 C CA . ASP A 1 277 ? 32.694 19.909 -11.127 1.00 77.25 277 ASP A CA 1
ATOM 2197 C C . ASP A 1 277 ? 33.589 18.960 -10.290 1.00 77.25 277 ASP A C 1
ATOM 2199 O O . ASP A 1 277 ? 33.897 19.266 -9.139 1.00 77.25 277 ASP A O 1
ATOM 2203 N N . GLN A 1 278 ? 34.042 17.825 -10.857 1.00 63.44 278 GLN A N 1
ATOM 2204 C CA . GLN A 1 278 ? 35.071 16.877 -10.355 1.00 63.44 278 GLN A CA 1
ATOM 2205 C C . GLN A 1 278 ? 34.924 16.319 -8.920 1.00 63.44 278 GLN A C 1
ATOM 2207 O O . GLN A 1 278 ? 35.766 15.538 -8.478 1.00 63.44 278 GLN A O 1
ATOM 2212 N N . THR A 1 279 ? 33.879 16.673 -8.177 1.00 61.94 279 THR A N 1
ATOM 2213 C CA . THR A 1 279 ? 33.795 16.433 -6.725 1.00 61.94 279 THR A CA 1
ATOM 2214 C C . THR A 1 279 ? 32.971 15.206 -6.329 1.00 61.94 279 THR A C 1
ATOM 2216 O O . THR A 1 279 ? 33.075 14.768 -5.186 1.00 61.94 279 THR A O 1
ATOM 2219 N N . MET A 1 280 ? 32.203 14.602 -7.243 1.00 60.62 280 MET A N 1
ATOM 2220 C CA . MET A 1 280 ? 31.293 13.490 -6.933 1.00 60.62 280 MET A CA 1
ATOM 2221 C C . MET A 1 280 ? 31.295 12.410 -8.023 1.00 60.62 280 MET A C 1
ATOM 2223 O O . MET A 1 280 ? 31.134 12.698 -9.209 1.00 60.62 280 MET A O 1
ATOM 2227 N N . SER A 1 281 ? 31.434 11.145 -7.615 1.00 69.62 281 SER A N 1
ATOM 2228 C CA . SER A 1 281 ? 31.279 9.985 -8.498 1.00 69.62 281 SER A CA 1
ATOM 2229 C C . SER A 1 281 ? 29.801 9.596 -8.622 1.00 69.62 281 SER A C 1
ATOM 2231 O O . SER A 1 281 ? 29.187 9.129 -7.658 1.00 69.62 281 SER A O 1
ATOM 2233 N N . GLY A 1 282 ? 29.249 9.751 -9.824 1.00 81.38 282 GLY A N 1
ATOM 2234 C CA . GLY A 1 282 ? 27.886 9.351 -10.176 1.00 81.38 282 GLY A CA 1
ATOM 2235 C C . GLY A 1 282 ? 26.828 10.431 -9.946 1.00 81.38 282 GLY A C 1
ATOM 2236 O O . GLY A 1 282 ? 27.061 11.439 -9.283 1.00 81.38 282 GLY A O 1
ATOM 2237 N N . PHE A 1 283 ? 25.662 10.227 -10.554 1.00 91.56 283 PHE A N 1
ATOM 2238 C CA . PHE A 1 283 ? 24.560 11.186 -10.585 1.00 91.56 283 PHE A CA 1
ATOM 2239 C C . PHE A 1 283 ? 23.238 10.484 -10.281 1.00 91.56 283 PHE A C 1
ATOM 2241 O O . PHE A 1 283 ? 22.922 9.464 -10.895 1.00 91.56 283 PHE A O 1
ATOM 2248 N N . GLN A 1 284 ? 22.454 11.042 -9.359 1.00 92.62 284 GLN A N 1
ATOM 2249 C CA . GLN A 1 284 ? 21.117 10.554 -9.034 1.00 92.62 284 GLN A CA 1
ATOM 2250 C C . GLN A 1 284 ? 20.055 11.429 -9.696 1.00 92.62 284 GLN A C 1
ATOM 2252 O O . GLN A 1 284 ? 20.058 12.651 -9.558 1.00 92.62 284 GLN A O 1
ATOM 2257 N N . TRP A 1 285 ? 19.120 10.784 -10.386 1.00 94.69 285 TRP A N 1
ATOM 2258 C CA . TRP A 1 285 ? 17.958 11.421 -10.980 1.00 94.69 285 TRP A CA 1
ATOM 2259 C C . TRP A 1 285 ? 16.664 10.833 -10.427 1.00 94.69 285 TRP A C 1
ATOM 2261 O O . TRP A 1 285 ? 16.445 9.628 -10.512 1.00 94.69 285 TRP A O 1
ATOM 2271 N N . ASP A 1 286 ? 15.778 11.691 -9.933 1.00 94.88 286 ASP A N 1
ATOM 2272 C CA . ASP A 1 286 ? 14.492 11.273 -9.388 1.00 94.88 286 ASP A CA 1
ATOM 2273 C C . ASP A 1 286 ? 13.394 11.298 -10.466 1.00 94.88 286 ASP A C 1
ATOM 2275 O O . ASP A 1 286 ? 12.997 12.357 -10.965 1.00 94.88 286 ASP A O 1
ATOM 2279 N N . TYR A 1 287 ? 12.878 10.118 -10.818 1.00 95.00 287 TYR A N 1
ATOM 2280 C CA . TYR A 1 287 ? 11.811 9.940 -11.801 1.00 95.00 287 TYR A CA 1
ATOM 2281 C C . TYR A 1 287 ? 10.425 9.857 -11.131 1.00 95.00 287 TYR A C 1
ATOM 2283 O O . TYR A 1 287 ? 10.172 8.928 -10.358 1.00 95.00 287 TYR A O 1
ATOM 2291 N N . PRO A 1 288 ? 9.486 10.779 -11.419 1.00 94.75 288 PRO A N 1
ATOM 2292 C CA . PRO A 1 288 ? 8.176 10.789 -10.777 1.00 94.75 288 PRO A CA 1
ATOM 2293 C C . PRO A 1 288 ? 7.228 9.734 -11.370 1.00 94.75 288 PRO A C 1
ATOM 2295 O O . PRO A 1 288 ? 6.886 9.771 -12.553 1.00 94.75 288 PRO A O 1
ATOM 2298 N N . VAL A 1 289 ? 6.703 8.849 -10.524 1.00 94.38 289 VAL A N 1
ATOM 2299 C CA . VAL A 1 289 ? 5.714 7.821 -10.874 1.00 94.38 289 VAL A CA 1
ATOM 2300 C C . VAL A 1 289 ? 4.376 8.063 -10.183 1.00 94.38 289 VAL A C 1
ATOM 2302 O O . VAL A 1 289 ? 4.308 8.575 -9.070 1.00 94.38 289 VAL A O 1
ATOM 2305 N N . LYS A 1 290 ? 3.280 7.696 -10.858 1.00 93.44 290 LYS A N 1
ATOM 2306 C CA . LYS A 1 290 ? 1.895 7.956 -10.402 1.00 93.44 290 LYS A CA 1
ATOM 2307 C C . LYS A 1 290 ? 1.043 6.705 -10.231 1.00 93.44 290 LYS A C 1
ATOM 2309 O O . LYS A 1 290 ? -0.096 6.801 -9.778 1.00 93.44 290 LYS A O 1
ATOM 2314 N N . LYS A 1 291 ? 1.541 5.559 -10.691 1.00 93.31 291 LYS A N 1
ATOM 2315 C CA . LYS A 1 291 ? 0.801 4.299 -10.685 1.00 93.31 291 LYS A CA 1
ATOM 2316 C C . LYS A 1 291 ? 1.518 3.293 -9.788 1.00 93.31 291 LYS A C 1
ATOM 2318 O O . LYS A 1 291 ? 2.747 3.227 -9.868 1.00 93.31 291 LYS A O 1
ATOM 2323 N N . PRO A 1 292 ? 0.789 2.511 -8.978 1.00 94.00 292 PRO A N 1
ATOM 2324 C CA . PRO A 1 292 ? 1.396 1.430 -8.222 1.00 94.00 292 PRO A CA 1
ATOM 2325 C C . PRO A 1 292 ? 1.918 0.349 -9.178 1.00 94.00 292 PRO A C 1
ATOM 2327 O O . PRO A 1 292 ? 1.489 0.259 -10.335 1.00 94.00 292 PRO A O 1
ATOM 2330 N N . GLY A 1 293 ? 2.886 -0.431 -8.719 1.00 94.06 293 GLY A N 1
ATOM 2331 C CA . GLY A 1 293 ? 3.536 -1.456 -9.524 1.00 94.06 293 GLY A CA 1
ATOM 2332 C C . GLY A 1 293 ? 4.915 -1.831 -9.008 1.00 94.06 293 GLY A C 1
ATOM 2333 O O . GLY A 1 293 ? 5.502 -1.135 -8.178 1.00 94.06 293 GLY A O 1
ATOM 2334 N N . VAL A 1 294 ? 5.440 -2.924 -9.551 1.00 93.94 294 VAL A N 1
ATOM 2335 C CA . VAL A 1 294 ? 6.849 -3.291 -9.403 1.00 93.94 294 VAL A CA 1
ATOM 2336 C C . VAL A 1 294 ? 7.616 -2.659 -10.557 1.00 93.94 294 VAL A C 1
ATOM 2338 O O . VAL A 1 294 ? 7.350 -2.958 -11.720 1.00 93.94 294 VAL A O 1
ATOM 2341 N N . TYR A 1 295 ? 8.538 -1.757 -10.246 1.00 94.69 295 TYR A N 1
ATOM 2342 C CA . TYR A 1 295 ? 9.359 -1.053 -11.223 1.00 94.69 295 TYR A CA 1
ATOM 2343 C C . TYR A 1 295 ? 10.736 -1.701 -11.314 1.00 94.69 295 TYR A C 1
ATOM 2345 O O . TYR A 1 295 ? 11.410 -1.912 -10.307 1.00 94.69 295 TYR A O 1
ATOM 2353 N N . ARG A 1 296 ? 11.165 -1.983 -12.542 1.00 93.75 296 ARG A N 1
ATOM 2354 C CA . ARG A 1 296 ? 12.486 -2.510 -12.883 1.00 93.75 296 ARG A CA 1
ATOM 2355 C C . ARG A 1 296 ? 13.133 -1.589 -13.907 1.00 93.75 296 ARG A C 1
ATOM 2357 O O . ARG A 1 296 ? 12.466 -1.066 -14.803 1.00 93.75 296 ARG A O 1
ATOM 2364 N N . LEU A 1 297 ? 14.448 -1.419 -13.815 1.00 94.38 297 LEU A N 1
ATOM 2365 C CA . LEU A 1 297 ? 15.196 -0.772 -14.888 1.00 94.38 297 LEU A CA 1
ATOM 2366 C C . LEU A 1 297 ? 15.206 -1.708 -16.102 1.00 94.38 297 LEU A C 1
ATOM 2368 O O . LEU A 1 297 ? 15.639 -2.852 -15.982 1.00 94.38 297 LEU A O 1
ATOM 2372 N N . GLY A 1 298 ? 14.686 -1.248 -17.240 1.00 92.62 298 GLY A N 1
ATOM 2373 C CA . GLY A 1 298 ? 14.493 -2.038 -18.456 1.00 92.62 298 GLY A CA 1
ATOM 2374 C C . GLY A 1 298 ? 15.713 -2.008 -19.362 1.00 92.62 298 GLY A C 1
ATOM 2375 O O . GLY A 1 298 ? 16.468 -2.966 -19.402 1.00 92.62 298 GLY A O 1
ATOM 2376 N N . ARG A 1 299 ? 15.931 -0.908 -20.078 1.00 92.81 299 ARG A N 1
ATOM 2377 C CA . ARG A 1 299 ? 17.065 -0.734 -20.998 1.00 92.81 299 ARG A CA 1
ATOM 2378 C C . ARG A 1 299 ? 17.618 0.670 -20.838 1.00 92.81 299 ARG A C 1
ATOM 2380 O O . ARG A 1 299 ? 16.848 1.623 -20.765 1.00 92.81 299 ARG A O 1
ATOM 2387 N N . VAL A 1 300 ? 18.938 0.796 -20.783 1.00 94.12 300 VAL A N 1
ATOM 2388 C CA . VAL A 1 300 ? 19.617 2.094 -20.750 1.00 94.12 300 VAL A CA 1
ATOM 2389 C C . VAL A 1 300 ? 20.687 2.081 -21.824 1.00 94.12 300 VAL A C 1
ATOM 2391 O O . VAL A 1 300 ? 21.564 1.218 -21.803 1.00 94.12 300 VAL A O 1
ATOM 2394 N N . LEU A 1 301 ? 20.584 3.009 -22.771 1.00 93.88 301 LEU A N 1
ATOM 2395 C CA . LEU A 1 301 ? 21.611 3.230 -23.780 1.00 93.88 301 LEU A CA 1
ATOM 2396 C C . LEU A 1 301 ? 22.423 4.466 -23.426 1.00 93.88 301 LEU A C 1
ATOM 2398 O O . LEU A 1 301 ? 21.847 5.491 -23.068 1.00 93.88 301 LEU A O 1
ATOM 2402 N N . ASP A 1 302 ? 23.733 4.369 -23.587 1.00 90.94 302 ASP A N 1
ATOM 2403 C CA . ASP A 1 302 ? 24.673 5.477 -23.440 1.00 90.94 302 ASP A CA 1
ATOM 2404 C C . ASP A 1 302 ? 24.699 6.382 -24.689 1.00 90.94 302 ASP A C 1
ATOM 2406 O O . ASP A 1 302 ? 24.074 6.073 -25.710 1.00 90.94 302 ASP A O 1
ATOM 2410 N N . GLU A 1 303 ? 25.452 7.483 -24.654 1.00 90.00 303 GLU A N 1
ATOM 2411 C CA . GLU A 1 303 ? 25.611 8.406 -25.790 1.00 90.00 303 GLU A CA 1
ATOM 2412 C C . GLU A 1 303 ? 26.155 7.731 -27.065 1.00 90.00 303 GLU A C 1
ATOM 2414 O O . GLU A 1 303 ? 25.761 8.095 -28.178 1.00 90.00 303 GLU A O 1
ATOM 2419 N N . TYR A 1 304 ? 26.959 6.673 -26.913 1.00 89.75 304 TYR A N 1
ATOM 2420 C CA . TYR A 1 304 ? 27.450 5.830 -28.013 1.00 89.75 304 TYR A CA 1
ATOM 2421 C C . TYR A 1 304 ? 26.443 4.767 -28.483 1.00 89.75 304 TYR A C 1
ATOM 2423 O O . TYR A 1 304 ? 26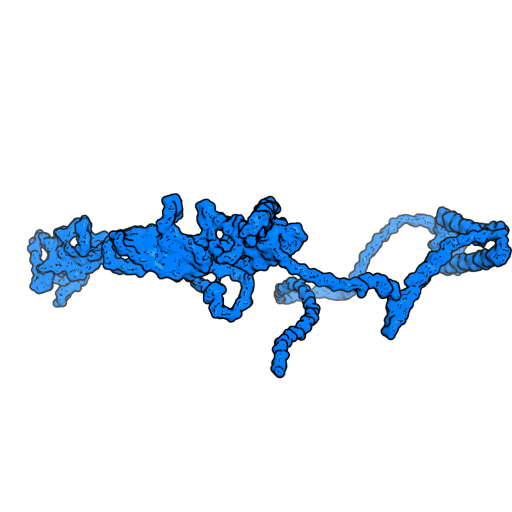.770 3.937 -29.331 1.00 89.75 304 TYR A O 1
ATOM 2431 N N . LYS A 1 305 ? 25.210 4.781 -27.957 1.00 90.06 305 LYS A N 1
ATOM 2432 C CA . LYS A 1 305 ? 24.150 3.784 -28.201 1.00 90.06 305 LYS A CA 1
ATOM 2433 C C . LYS A 1 305 ? 24.531 2.361 -27.780 1.00 90.06 305 LYS A C 1
ATOM 2435 O O . LYS A 1 305 ? 23.995 1.391 -28.314 1.00 90.06 305 LYS A O 1
ATOM 2440 N N . LEU A 1 306 ? 25.446 2.244 -26.824 1.00 89.81 306 LEU A N 1
ATOM 2441 C CA . LEU A 1 306 ? 25.819 0.982 -26.196 1.00 89.81 306 LEU A CA 1
ATOM 2442 C C . LEU A 1 306 ? 24.944 0.754 -24.963 1.00 89.81 306 LEU A C 1
ATOM 2444 O O . LEU A 1 306 ? 24.603 1.704 -24.259 1.00 89.81 306 LEU A O 1
ATOM 2448 N N . GLU A 1 307 ? 24.551 -0.495 -24.719 1.00 90.56 307 GLU A N 1
ATOM 2449 C CA . GLU A 1 307 ? 23.793 -0.837 -23.516 1.00 90.56 307 GLU A CA 1
ATOM 2450 C C . GLU A 1 307 ? 24.704 -0.780 -22.291 1.00 90.56 307 GLU A C 1
ATOM 2452 O O . GLU A 1 307 ? 25.804 -1.329 -22.281 1.00 90.56 307 GLU A O 1
ATOM 2457 N N . VAL A 1 308 ? 24.227 -0.093 -21.263 1.00 91.69 308 VAL A N 1
ATOM 2458 C CA . VAL A 1 308 ? 24.924 0.125 -19.995 1.00 91.69 308 VAL A CA 1
ATOM 2459 C C . VAL A 1 308 ? 24.684 -1.069 -19.065 1.00 91.69 308 VAL A C 1
ATOM 2461 O O . VAL A 1 308 ? 23.648 -1.729 -19.154 1.00 91.69 308 VAL A O 1
ATOM 2464 N N . GLN A 1 309 ? 25.595 -1.353 -18.127 1.00 90.44 309 GLN A N 1
ATOM 2465 C CA . GLN A 1 309 ? 25.345 -2.385 -17.120 1.00 90.44 309 GLN A CA 1
ATOM 2466 C C . GLN A 1 309 ? 24.183 -1.975 -16.208 1.00 90.44 309 GLN A C 1
ATOM 2468 O O . GLN A 1 309 ? 24.185 -0.897 -15.621 1.00 90.44 309 GLN A O 1
ATOM 2473 N N . ARG A 1 310 ? 23.195 -2.851 -16.035 1.00 89.44 310 ARG A N 1
ATOM 2474 C CA . ARG A 1 310 ? 21.996 -2.574 -15.229 1.00 89.44 310 ARG A CA 1
ATOM 2475 C C . ARG A 1 310 ? 21.902 -3.568 -14.089 1.00 89.44 310 ARG A C 1
ATOM 2477 O O . ARG A 1 310 ? 21.939 -4.775 -14.318 1.00 89.44 310 ARG A O 1
ATOM 2484 N N . ALA A 1 311 ? 21.726 -3.073 -12.869 1.00 83.25 311 ALA A N 1
ATOM 2485 C CA . ALA A 1 311 ? 21.295 -3.927 -11.771 1.00 83.25 311 ALA A CA 1
ATOM 2486 C C . ALA A 1 311 ? 19.768 -4.068 -11.835 1.00 83.25 311 ALA A C 1
ATOM 2488 O O . ALA A 1 311 ? 19.034 -3.116 -11.567 1.00 83.25 311 ALA A O 1
ATOM 2489 N N . THR A 1 312 ? 19.278 -5.251 -12.206 1.00 78.19 312 THR A N 1
ATOM 2490 C CA . THR A 1 312 ? 17.844 -5.569 -12.211 1.00 78.19 312 THR A CA 1
ATOM 2491 C C . THR A 1 312 ? 17.381 -5.852 -10.787 1.00 78.19 312 THR A C 1
ATOM 2493 O O . THR A 1 312 ? 17.361 -7.002 -10.348 1.00 78.19 312 THR A O 1
ATOM 2496 N N . ARG A 1 313 ? 17.073 -4.789 -10.044 1.00 85.94 313 ARG A N 1
ATOM 2497 C CA . ARG A 1 313 ? 16.409 -4.870 -8.742 1.00 85.94 313 ARG A CA 1
ATOM 2498 C C . ARG A 1 313 ? 14.984 -4.356 -8.858 1.00 85.94 313 ARG A C 1
ATOM 2500 O O . ARG A 1 313 ? 14.722 -3.389 -9.576 1.00 85.94 313 ARG A O 1
ATOM 2507 N N . ASP A 1 314 ? 14.097 -5.004 -8.121 1.00 89.88 314 ASP A N 1
ATOM 2508 C CA . ASP A 1 314 ? 12.686 -4.657 -8.073 1.00 89.88 314 ASP A CA 1
ATOM 2509 C C . ASP A 1 314 ? 12.490 -3.513 -7.087 1.00 89.88 314 ASP A C 1
ATOM 2511 O O . ASP A 1 314 ? 12.894 -3.593 -5.929 1.00 89.88 314 ASP A O 1
ATOM 2515 N N . THR A 1 315 ? 11.874 -2.435 -7.560 1.00 93.25 315 THR A N 1
ATOM 2516 C CA . THR A 1 315 ? 11.448 -1.311 -6.730 1.00 93.25 315 THR A CA 1
ATOM 2517 C C . THR A 1 315 ? 9.938 -1.343 -6.609 1.00 93.25 315 THR A C 1
ATOM 2519 O O . THR A 1 315 ? 9.219 -1.177 -7.594 1.00 93.25 315 THR A O 1
ATOM 2522 N N . TYR A 1 316 ? 9.449 -1.572 -5.398 1.00 93.38 316 TYR A N 1
ATOM 2523 C CA . TYR A 1 316 ? 8.025 -1.710 -5.128 1.00 93.38 316 TYR A CA 1
ATOM 2524 C C . TYR A 1 316 ? 7.411 -0.342 -4.853 1.00 93.38 316 TYR A C 1
ATOM 2526 O O . TYR A 1 316 ? 7.848 0.374 -3.957 1.00 93.38 316 TYR A O 1
ATOM 2534 N N . VAL A 1 317 ? 6.388 0.010 -5.629 1.00 94.94 317 VAL A N 1
ATOM 2535 C CA . VAL A 1 317 ? 5.585 1.214 -5.415 1.00 94.94 317 VAL A CA 1
ATOM 2536 C C . VAL A 1 317 ? 4.161 0.774 -5.137 1.00 94.94 317 VAL A C 1
ATOM 2538 O O . VAL A 1 317 ? 3.445 0.331 -6.038 1.00 94.94 317 VAL A O 1
ATOM 2541 N N . VAL A 1 318 ? 3.746 0.883 -3.882 1.00 94.56 318 VAL A N 1
ATOM 2542 C CA . VAL A 1 318 ? 2.445 0.389 -3.408 1.00 94.56 318 VAL A CA 1
ATOM 2543 C C . VAL A 1 318 ? 1.543 1.546 -2.974 1.00 94.56 318 VAL A C 1
ATOM 2545 O O . VAL A 1 318 ? 2.014 2.665 -2.793 1.00 94.56 318 VAL A O 1
ATOM 2548 N N . PRO A 1 319 ? 0.224 1.362 -2.828 1.00 93.56 319 PRO A N 1
ATOM 2549 C CA . PRO A 1 319 ? -0.608 2.361 -2.160 1.00 93.56 319 PRO A CA 1
ATOM 2550 C C . PRO A 1 319 ? -0.158 2.542 -0.705 1.00 93.56 319 PRO A C 1
ATOM 2552 O O . PRO A 1 319 ? 0.104 1.551 -0.027 1.00 93.56 319 PRO A O 1
ATOM 2555 N N . CYS A 1 320 ? -0.084 3.783 -0.211 1.00 93.06 320 CYS A N 1
ATOM 2556 C CA . CYS A 1 320 ? 0.291 4.012 1.187 1.00 93.06 320 CYS A CA 1
ATOM 2557 C C . CYS A 1 320 ? -0.714 3.337 2.128 1.00 93.06 320 CYS A C 1
ATOM 2559 O O . CYS A 1 320 ? -1.923 3.414 1.867 1.00 93.06 320 CYS A O 1
ATOM 2561 N N . PRO A 1 321 ? -0.241 2.704 3.216 1.00 93.81 321 PRO A N 1
ATOM 2562 C CA . PRO A 1 321 ? -1.121 2.019 4.140 1.00 93.81 321 PRO A CA 1
ATOM 2563 C C . PRO A 1 321 ? -2.093 2.997 4.801 1.00 93.81 321 PRO A C 1
ATOM 2565 O O . PRO A 1 321 ? -1.772 4.155 5.075 1.00 93.81 321 PRO A O 1
ATOM 2568 N N . GLN A 1 322 ? -3.315 2.532 5.028 1.00 91.88 322 GLN A N 1
ATOM 2569 C CA . GLN A 1 322 ? -4.397 3.318 5.602 1.00 91.88 322 GLN A CA 1
ATOM 2570 C C . GLN A 1 322 ? -5.149 2.501 6.639 1.00 91.88 322 GLN A C 1
ATOM 2572 O O . GLN A 1 322 ? -5.383 1.313 6.437 1.00 91.88 322 GLN A O 1
ATOM 2577 N N . ALA A 1 323 ? -5.594 3.134 7.718 1.00 92.00 323 ALA A N 1
ATOM 2578 C CA . ALA A 1 323 ? -6.498 2.499 8.662 1.00 92.00 323 ALA A CA 1
ATOM 2579 C C . ALA A 1 323 ? -7.642 3.421 9.073 1.00 92.00 323 ALA A C 1
ATOM 2581 O O . ALA A 1 323 ? -7.553 4.647 8.991 1.00 92.00 323 ALA A O 1
ATOM 2582 N N . ARG A 1 324 ? -8.740 2.802 9.500 1.00 92.19 324 ARG A N 1
ATOM 2583 C CA . ARG A 1 324 ? -9.920 3.484 10.029 1.00 92.19 324 ARG A CA 1
ATOM 2584 C C . ARG A 1 324 ? -10.603 2.621 11.083 1.00 92.19 324 ARG A C 1
ATOM 2586 O O . ARG A 1 324 ? -10.672 1.400 10.950 1.00 92.19 324 ARG A O 1
ATOM 2593 N N . ILE A 1 325 ? -11.163 3.268 12.090 1.00 91.56 325 ILE A N 1
ATOM 2594 C CA . ILE A 1 325 ? -12.014 2.645 13.094 1.00 91.56 325 ILE A CA 1
ATOM 2595 C C . ILE A 1 325 ? -13.427 2.548 12.519 1.00 91.56 325 ILE A C 1
ATOM 2597 O O . ILE A 1 325 ? -14.049 3.542 12.140 1.00 91.56 325 ILE A O 1
ATOM 2601 N N . ARG A 1 326 ? -13.944 1.327 12.454 1.00 89.81 326 ARG A N 1
ATOM 2602 C CA . ARG A 1 326 ? -15.344 1.031 12.188 1.00 89.81 326 ARG A CA 1
ATOM 2603 C C . ARG A 1 326 ? -16.036 0.802 13.526 1.00 89.81 326 ARG A C 1
ATOM 2605 O O . ARG A 1 326 ? -15.914 -0.256 14.145 1.00 89.81 326 ARG A O 1
ATOM 2612 N N . ALA A 1 327 ? -16.744 1.836 13.954 1.00 80.25 327 ALA A N 1
ATOM 2613 C CA . ALA A 1 327 ? -17.463 1.842 15.210 1.00 80.25 327 ALA A CA 1
ATOM 2614 C C . ALA A 1 327 ? -18.853 1.204 15.112 1.00 80.25 327 ALA A C 1
ATOM 2616 O O . ALA A 1 327 ? -19.502 1.246 14.062 1.00 80.25 327 ALA A O 1
ATOM 2617 N N . SER A 1 328 ? -19.303 0.662 16.241 1.00 73.75 328 SER A N 1
ATOM 2618 C CA . SER A 1 328 ? -20.697 0.293 16.475 1.00 73.75 328 SER A CA 1
ATOM 2619 C C . SER A 1 328 ? -21.563 1.559 16.576 1.00 73.75 328 SER A C 1
ATOM 2621 O O . SER A 1 328 ? -21.076 2.639 16.914 1.00 73.75 328 SER A O 1
ATOM 2623 N N . SER A 1 329 ? -22.851 1.458 16.246 1.00 72.50 329 SER A N 1
ATOM 2624 C CA . SER A 1 329 ? -23.762 2.615 16.219 1.00 72.50 329 SER A CA 1
ATOM 2625 C C . SER A 1 329 ? -24.093 3.175 17.605 1.00 72.50 329 SER A C 1
ATOM 2627 O O . SER A 1 329 ? -24.626 4.278 17.694 1.00 72.50 329 SER A O 1
ATOM 2629 N N . ASP A 1 330 ? -23.821 2.417 18.669 1.00 78.81 330 ASP A N 1
ATOM 2630 C CA . ASP A 1 330 ? -24.159 2.785 20.042 1.00 78.81 330 ASP A CA 1
ATOM 2631 C C . ASP A 1 330 ? -22.981 3.498 20.741 1.00 78.81 330 ASP A C 1
ATOM 2633 O O . ASP A 1 330 ? -21.935 2.881 20.950 1.00 78.81 330 ASP A O 1
ATOM 2637 N N . PRO A 1 331 ? -23.133 4.785 21.112 1.00 81.38 331 PRO A N 1
ATOM 2638 C CA . PRO A 1 331 ? -22.100 5.561 21.797 1.00 81.38 331 PRO A CA 1
ATOM 2639 C C . PRO A 1 331 ? -22.026 5.289 23.311 1.00 81.38 331 PRO A C 1
ATOM 2641 O O . PRO A 1 331 ? -21.261 5.959 24.015 1.00 81.38 331 PRO A O 1
ATOM 2644 N N . GLN A 1 332 ? -22.842 4.372 23.843 1.00 85.25 332 GLN A N 1
ATOM 2645 C CA . GLN A 1 332 ? -22.864 4.014 25.259 1.00 85.25 332 GLN A CA 1
ATOM 2646 C C . GLN A 1 332 ? -22.475 2.549 25.468 1.00 85.25 332 GLN A C 1
ATOM 2648 O O . GLN A 1 332 ? -22.863 1.648 24.727 1.00 85.25 332 GLN A O 1
ATOM 2653 N N . ARG A 1 333 ? -21.687 2.319 26.517 1.00 90.25 333 ARG A N 1
ATOM 2654 C CA . ARG A 1 333 ? -21.273 0.988 26.968 1.00 90.25 333 ARG A CA 1
ATOM 2655 C C . ARG A 1 333 ? -21.428 0.891 28.470 1.00 90.25 333 ARG A C 1
ATOM 2657 O O . ARG A 1 333 ? -21.396 1.907 29.162 1.00 90.25 333 ARG A O 1
ATOM 2664 N N . CYS A 1 334 ? -21.566 -0.317 28.985 1.00 90.44 334 CYS A N 1
ATOM 2665 C CA . CYS A 1 334 ? -21.571 -0.555 30.421 1.00 90.44 334 CYS A CA 1
ATOM 2666 C C . CYS A 1 334 ? -20.251 -1.183 30.866 1.00 90.44 334 CYS A C 1
ATOM 2668 O O . CYS A 1 334 ? -19.550 -1.831 30.087 1.00 90.44 334 CYS A O 1
ATOM 2670 N N . ILE A 1 335 ? -19.915 -1.028 32.144 1.00 91.44 335 ILE A N 1
ATOM 2671 C CA . ILE A 1 335 ? -18.810 -1.777 32.749 1.00 91.44 335 ILE A CA 1
ATOM 2672 C C . ILE A 1 335 ? -18.989 -3.282 32.491 1.00 91.44 335 ILE A C 1
ATOM 2674 O O . ILE A 1 335 ? -20.112 -3.799 32.488 1.00 91.44 335 ILE A O 1
ATOM 2678 N N . GLN A 1 336 ? -17.867 -3.972 32.276 1.00 88.94 336 GLN A N 1
ATOM 2679 C CA . GLN A 1 336 ? -17.757 -5.392 31.922 1.00 88.94 336 GLN A CA 1
ATOM 2680 C C . GLN A 1 336 ? -18.348 -5.777 30.558 1.00 88.94 336 GLN A C 1
ATOM 2682 O O . GLN A 1 336 ? -18.351 -6.957 30.216 1.00 88.94 336 GLN A O 1
ATOM 2687 N N . GLU A 1 337 ? -18.816 -4.822 29.753 1.00 90.19 337 GLU A N 1
ATOM 2688 C CA . GLU A 1 337 ? -19.113 -5.084 28.341 1.00 90.19 337 GLU A CA 1
ATOM 2689 C C . GLU A 1 337 ? -17.848 -5.015 27.493 1.00 90.19 337 GLU A C 1
ATOM 2691 O O . GLU A 1 337 ? -16.802 -4.543 27.942 1.00 90.19 337 GLU A O 1
ATOM 2696 N N . LEU A 1 338 ? -17.941 -5.515 26.264 1.00 90.94 338 LEU A N 1
ATOM 2697 C CA . LEU A 1 338 ? -16.865 -5.423 25.288 1.00 90.94 338 LEU A CA 1
ATOM 2698 C C . LEU A 1 338 ? -16.942 -4.086 24.545 1.00 90.94 338 LEU A C 1
ATOM 2700 O O . LEU A 1 338 ? -18.028 -3.547 24.333 1.00 90.94 338 LEU A O 1
ATOM 2704 N N . SER A 1 339 ? -15.796 -3.577 24.097 1.00 88.38 339 SER A N 1
ATOM 2705 C CA . SER A 1 339 ? -15.731 -2.386 23.243 1.00 88.38 339 SER A CA 1
ATOM 2706 C C . SER A 1 339 ? -16.545 -2.549 21.953 1.00 88.38 339 SER A C 1
ATOM 2708 O O . SER A 1 339 ? -17.205 -1.597 21.534 1.00 88.38 339 SER A O 1
ATOM 2710 N N . ASP A 1 340 ? -16.547 -3.754 21.364 1.00 88.31 340 ASP A N 1
ATOM 2711 C CA . ASP A 1 340 ? -17.228 -4.079 20.098 1.00 88.31 340 ASP A CA 1
ATOM 2712 C C . ASP A 1 340 ? -16.889 -3.056 18.999 1.00 88.31 340 ASP A C 1
ATOM 2714 O O . ASP A 1 340 ? -17.741 -2.375 18.423 1.00 88.31 340 ASP A O 1
ATOM 2718 N N . LEU A 1 341 ? -15.587 -2.879 18.777 1.00 89.88 341 LEU A N 1
ATOM 2719 C CA . LEU A 1 341 ? -15.040 -2.002 17.747 1.00 89.88 341 LEU A CA 1
ATOM 2720 C C . LEU A 1 341 ? -14.294 -2.844 16.728 1.00 89.88 341 LEU A C 1
ATOM 2722 O O . LEU A 1 341 ? -13.792 -3.916 17.047 1.00 89.88 341 LEU A O 1
ATOM 2726 N N . SER A 1 342 ? -14.173 -2.355 15.498 1.00 92.19 342 SER A N 1
ATOM 2727 C CA . SER A 1 342 ? -13.324 -3.005 14.503 1.00 92.19 342 SER A CA 1
ATOM 2728 C C . SER A 1 342 ? -12.385 -2.014 13.832 1.00 92.19 342 SER A C 1
ATOM 2730 O O . SER A 1 342 ? -12.754 -0.874 13.569 1.00 92.19 342 SER A O 1
ATOM 2732 N N . LEU A 1 343 ? -11.155 -2.437 13.570 1.00 92.62 343 LEU A N 1
ATOM 2733 C CA . LEU A 1 343 ? -10.163 -1.686 12.815 1.00 92.62 343 LEU A CA 1
ATOM 2734 C C . LEU A 1 343 ? -10.120 -2.245 11.398 1.00 92.62 343 LEU A C 1
ATOM 2736 O O . LEU A 1 343 ? -9.842 -3.424 11.200 1.00 92.62 343 LEU A O 1
ATOM 2740 N N . ASP A 1 344 ? -10.398 -1.400 10.415 1.00 93.62 344 ASP A N 1
ATOM 2741 C CA . ASP A 1 344 ? -10.205 -1.702 9.002 1.00 93.62 344 ASP A CA 1
ATOM 2742 C C . ASP A 1 344 ? -8.827 -1.174 8.591 1.00 93.62 344 ASP A C 1
ATOM 2744 O O . ASP A 1 344 ? -8.625 0.042 8.578 1.00 93.62 344 ASP A O 1
ATOM 2748 N N . VAL A 1 345 ? -7.905 -2.062 8.219 1.00 94.25 345 VAL A N 1
ATOM 2749 C CA . VAL A 1 345 ? -6.555 -1.712 7.754 1.00 94.25 345 VAL A CA 1
ATOM 2750 C C . VAL A 1 345 ? -6.401 -2.114 6.291 1.00 94.25 345 VAL A C 1
ATOM 2752 O O . VAL A 1 345 ? -6.781 -3.213 5.898 1.00 94.25 345 VAL A O 1
ATOM 2755 N N . TYR A 1 346 ? -5.874 -1.214 5.470 1.00 93.81 346 TYR A N 1
ATOM 2756 C CA . TYR A 1 346 ? -5.658 -1.378 4.038 1.00 93.81 346 TYR A CA 1
ATOM 2757 C C . TYR A 1 346 ? -4.194 -1.113 3.692 1.00 93.81 346 TYR A C 1
ATOM 2759 O O . TYR A 1 346 ? -3.631 -0.110 4.120 1.00 93.81 346 TYR A O 1
ATOM 2767 N N . GLY A 1 347 ? -3.587 -1.980 2.889 1.00 93.50 347 GLY A N 1
ATOM 2768 C CA . GLY A 1 347 ? -2.217 -1.817 2.400 1.00 93.50 347 GLY A CA 1
ATOM 2769 C C . GLY A 1 347 ? -1.606 -3.153 1.992 1.00 93.50 347 GLY A C 1
ATOM 2770 O O . GLY A 1 347 ? -2.301 -4.172 1.969 1.00 93.50 347 GLY A O 1
ATOM 2771 N N . THR A 1 348 ? -0.315 -3.168 1.666 1.00 94.06 348 THR A N 1
ATOM 2772 C CA . THR A 1 348 ? 0.370 -4.408 1.276 1.00 94.06 348 THR A CA 1
ATOM 2773 C C . THR A 1 348 ? 0.750 -5.257 2.501 1.00 94.06 348 THR A C 1
ATOM 2775 O O . THR A 1 348 ? 1.500 -4.787 3.359 1.00 94.06 348 THR A O 1
ATOM 2778 N N . PRO A 1 349 ? 0.249 -6.502 2.612 1.00 92.69 349 PRO A N 1
ATOM 2779 C CA . PRO A 1 349 ? 0.530 -7.389 3.740 1.00 92.69 349 PRO A CA 1
ATOM 2780 C C . PRO A 1 349 ? 1.950 -7.991 3.709 1.00 92.69 349 PRO A C 1
ATOM 2782 O O . PRO A 1 349 ? 2.508 -8.173 2.626 1.00 92.69 349 PRO A O 1
ATOM 2785 N N . PRO A 1 350 ? 2.535 -8.358 4.870 1.00 93.06 350 PRO A N 1
ATOM 2786 C CA . PRO A 1 350 ? 1.972 -8.242 6.217 1.00 93.06 350 PRO A CA 1
ATOM 2787 C C . PRO A 1 350 ? 1.919 -6.789 6.713 1.00 93.06 350 PRO A C 1
ATOM 2789 O O . PRO A 1 350 ? 2.876 -6.031 6.593 1.00 93.06 350 PRO A O 1
ATOM 2792 N N . LEU A 1 351 ? 0.780 -6.421 7.292 1.00 93.44 351 LEU A N 1
ATOM 2793 C CA . LEU A 1 351 ? 0.506 -5.099 7.841 1.00 93.44 351 LEU A CA 1
ATOM 2794 C C . LEU A 1 351 ? 0.786 -5.092 9.344 1.00 93.44 351 LEU A C 1
ATOM 2796 O O . LEU A 1 351 ? 0.658 -6.107 10.026 1.00 93.44 351 LEU A O 1
ATOM 2800 N N . LYS A 1 352 ? 1.137 -3.933 9.884 1.00 94.00 352 LYS A N 1
ATOM 2801 C CA . LYS A 1 352 ? 1.313 -3.703 11.317 1.00 94.00 352 LYS A CA 1
ATOM 2802 C C . LYS A 1 352 ? 0.571 -2.434 11.697 1.00 94.00 352 LYS A C 1
ATOM 2804 O O . LYS A 1 352 ? 0.741 -1.408 11.044 1.00 94.00 352 LYS A O 1
ATOM 2809 N N . ILE A 1 353 ? -0.241 -2.505 12.743 1.00 93.50 353 ILE A N 1
ATOM 2810 C CA . ILE A 1 353 ? -0.983 -1.359 13.267 1.00 93.50 353 ILE A CA 1
ATOM 2811 C C . ILE A 1 353 ? -0.592 -1.098 14.718 1.00 93.50 353 ILE A C 1
ATOM 2813 O O . ILE A 1 353 ? -0.492 -2.026 15.526 1.00 93.50 353 ILE A O 1
ATOM 2817 N N . VAL A 1 354 ? -0.378 0.177 15.027 1.00 93.62 354 VAL A N 1
ATOM 2818 C CA . VAL A 1 354 ? -0.205 0.703 16.377 1.00 93.62 354 VAL A CA 1
ATOM 2819 C C . VAL A 1 354 ? -1.391 1.608 16.666 1.00 93.62 354 VAL A C 1
ATOM 2821 O O . VAL A 1 354 ? -1.663 2.555 15.922 1.00 93.62 354 VAL A O 1
ATOM 2824 N N . TYR A 1 355 ? -2.108 1.301 17.737 1.00 92.25 355 TYR A N 1
ATOM 2825 C CA . TYR A 1 355 ? -3.220 2.110 18.210 1.00 92.25 355 TYR A CA 1
ATOM 2826 C C . TYR A 1 355 ? -3.082 2.358 19.706 1.00 92.25 355 TYR A C 1
ATOM 2828 O O . TYR A 1 355 ? -2.539 1.535 20.450 1.00 92.25 355 TYR A O 1
ATOM 2836 N N . SER A 1 356 ? -3.603 3.493 20.140 1.00 91.25 356 SER A N 1
ATOM 2837 C CA . SER A 1 356 ? -3.653 3.898 21.529 1.00 91.25 356 SER A CA 1
ATOM 2838 C C . SER A 1 356 ? -5.088 3.930 22.028 1.00 91.25 356 SER A C 1
ATOM 2840 O O . SER A 1 356 ? -6.046 4.171 21.289 1.00 91.25 356 SER A O 1
ATOM 2842 N N . ARG A 1 357 ? -5.237 3.664 23.320 1.00 91.12 357 ARG A N 1
ATOM 2843 C CA . ARG A 1 357 ? -6.478 3.869 24.059 1.00 91.12 357 ARG A CA 1
ATOM 2844 C C . ARG A 1 357 ? -6.217 4.867 25.168 1.00 91.12 357 ARG A C 1
ATOM 2846 O O . ARG A 1 357 ? -5.184 4.769 25.827 1.00 91.12 357 ARG A O 1
ATOM 2853 N N . THR A 1 358 ? -7.179 5.756 25.392 1.00 91.12 358 THR A N 1
ATOM 2854 C CA . THR A 1 358 ? -7.212 6.706 26.501 1.00 91.12 358 THR A CA 1
ATOM 2855 C C . THR A 1 358 ? -8.467 6.516 27.344 1.00 91.12 358 THR A C 1
ATOM 2857 O O . THR A 1 358 ? -9.572 6.412 26.812 1.00 91.12 358 THR A O 1
ATOM 2860 N N . ILE A 1 359 ? -8.297 6.459 28.668 1.00 91.19 359 ILE A N 1
ATOM 2861 C CA . ILE A 1 359 ? -9.404 6.421 29.633 1.00 91.19 359 ILE A CA 1
ATOM 2862 C C . ILE A 1 359 ? -9.368 7.717 30.441 1.00 91.19 359 ILE A C 1
ATOM 2864 O O . ILE A 1 359 ? -8.345 8.051 31.047 1.00 91.19 359 ILE A O 1
ATOM 2868 N N . ASN A 1 360 ? -10.468 8.475 30.417 1.00 87.81 360 ASN A N 1
ATOM 2869 C CA . ASN A 1 360 ? -10.622 9.774 31.084 1.00 87.81 360 ASN A CA 1
ATOM 2870 C C . ASN A 1 360 ? -9.465 10.758 30.797 1.00 87.81 360 ASN A C 1
ATOM 2872 O O . ASN A 1 360 ? -9.067 11.536 31.667 1.00 87.81 360 ASN A O 1
ATOM 2876 N N . GLY A 1 361 ? -8.880 10.678 29.597 1.00 81.50 361 GLY A N 1
ATOM 2877 C CA . GLY A 1 361 ? -7.764 11.521 29.158 1.00 81.50 361 GLY A CA 1
ATOM 2878 C C . GLY A 1 361 ? -6.429 11.304 29.884 1.00 81.50 361 GLY A C 1
ATOM 2879 O O . GLY A 1 361 ? -5.560 12.165 29.781 1.00 81.50 361 GLY A O 1
ATOM 2880 N N . LYS A 1 362 ? -6.252 10.211 30.645 1.00 79.56 362 LYS A N 1
ATOM 2881 C CA . LYS A 1 362 ? -5.019 9.951 31.420 1.00 79.56 362 LYS A CA 1
ATOM 2882 C C . LYS A 1 362 ? -4.347 8.622 31.092 1.00 79.56 362 LYS A C 1
ATOM 2884 O O . LYS A 1 362 ? -3.127 8.589 30.946 1.00 79.56 362 LYS A O 1
ATOM 2889 N N . ASP A 1 363 ? -5.114 7.543 30.954 1.00 70.75 363 ASP A N 1
ATOM 2890 C CA . ASP A 1 363 ? -4.533 6.209 30.760 1.00 70.75 363 ASP A CA 1
ATOM 2891 C C . ASP A 1 363 ? -4.233 5.948 29.285 1.00 70.75 363 ASP A C 1
ATOM 2893 O O . ASP A 1 363 ? -5.058 5.370 28.584 1.00 70.75 363 ASP A O 1
ATOM 2897 N N . HIS A 1 364 ? -3.060 6.378 28.813 1.00 75.31 364 HIS A N 1
ATOM 2898 C CA . HIS A 1 364 ? -2.569 6.094 27.462 1.00 75.31 364 HIS A CA 1
ATOM 2899 C C . HIS A 1 364 ? -1.895 4.715 27.413 1.00 75.31 364 HIS A C 1
ATOM 2901 O O . HIS A 1 364 ? -0.764 4.548 27.868 1.00 75.31 364 HIS A O 1
ATOM 2907 N N . SER A 1 365 ? -2.581 3.723 26.846 1.00 79.44 365 SER A N 1
ATOM 2908 C CA . SER A 1 365 ? -2.017 2.390 26.578 1.00 79.44 365 SER A CA 1
ATOM 2909 C C . SER A 1 365 ? -1.802 2.199 25.080 1.00 79.44 365 SER A C 1
ATOM 2911 O O . SER A 1 365 ? -2.690 2.521 24.294 1.00 79.44 365 SER A O 1
ATOM 2913 N N . PHE A 1 366 ? -0.632 1.685 24.692 1.00 78.38 366 PHE A N 1
ATOM 2914 C CA . PHE A 1 366 ? -0.287 1.389 23.300 1.00 78.38 366 PHE A CA 1
ATOM 2915 C C . PHE A 1 366 ? -0.421 -0.103 23.028 1.00 78.38 366 PHE A C 1
ATOM 2917 O O . PHE A 1 366 ? 0.087 -0.933 23.784 1.00 78.38 366 PHE A O 1
ATOM 2924 N N . HIS A 1 367 ? -1.071 -0.434 21.922 1.00 82.00 367 HIS A N 1
ATOM 2925 C CA . HIS A 1 367 ? -1.289 -1.799 21.481 1.00 82.00 367 HIS A CA 1
ATOM 2926 C C . HIS A 1 367 ? -0.745 -1.985 20.066 1.00 82.00 367 HIS A C 1
ATOM 2928 O O . HIS A 1 367 ? -0.845 -1.101 19.214 1.00 82.00 367 HIS A O 1
ATOM 2934 N N . PHE A 1 368 ? -0.159 -3.156 19.833 1.00 84.44 368 PHE A N 1
ATOM 2935 C CA . PHE A 1 368 ? 0.462 -3.531 18.570 1.00 84.44 368 PHE A CA 1
ATOM 2936 C C . PHE A 1 368 ? -0.187 -4.800 18.031 1.00 84.44 368 PHE A C 1
ATOM 2938 O O . PHE A 1 368 ? -0.351 -5.774 18.770 1.00 84.44 368 PHE A O 1
ATOM 2945 N N . GLN A 1 369 ? -0.494 -4.810 16.734 1.00 83.81 369 GLN A N 1
ATOM 2946 C CA . GLN A 1 369 ? -1.012 -5.999 16.073 1.00 83.81 369 GLN A CA 1
ATOM 2947 C C . GLN A 1 369 ? -0.430 -6.175 14.670 1.00 83.81 369 GLN A C 1
ATOM 2949 O O . GLN A 1 369 ? -0.467 -5.263 13.842 1.00 83.81 369 GLN A O 1
ATOM 2954 N N . SER A 1 370 ? 0.087 -7.375 14.405 1.00 88.94 370 SER A N 1
ATOM 2955 C CA . SER A 1 370 ? 0.480 -7.820 13.066 1.00 88.94 370 SER A CA 1
ATOM 2956 C C . SER A 1 370 ? -0.722 -8.446 12.366 1.00 88.94 370 SER A C 1
ATOM 2958 O O . SER A 1 370 ? -1.395 -9.300 12.941 1.00 88.94 370 SER A O 1
ATOM 2960 N N . LEU A 1 371 ? -0.980 -8.027 11.132 1.00 88.62 371 LEU A N 1
ATOM 2961 C CA . LEU A 1 371 ? -2.166 -8.355 10.353 1.00 88.62 371 LEU A CA 1
ATOM 2962 C C . LEU A 1 371 ? -1.777 -8.953 9.008 1.00 88.62 371 LEU A C 1
ATOM 2964 O O . LEU A 1 371 ? -0.965 -8.402 8.266 1.00 88.62 371 LEU A O 1
ATOM 2968 N N . GLN A 1 372 ? -2.400 -10.073 8.677 1.00 88.62 372 GLN A N 1
ATOM 2969 C CA . GLN A 1 372 ? -2.170 -10.798 7.439 1.00 88.62 372 GLN A CA 1
ATOM 2970 C C . GLN A 1 372 ? -3.504 -11.403 6.988 1.00 88.62 372 GLN A C 1
ATOM 2972 O O . GLN A 1 372 ? -4.253 -11.878 7.842 1.00 88.62 372 GLN A O 1
ATOM 2977 N N . PRO A 1 373 ? -3.837 -11.355 5.687 1.00 89.50 373 PRO A N 1
ATOM 2978 C CA . PRO A 1 373 ? -5.040 -12.001 5.191 1.00 89.50 373 PRO A CA 1
ATOM 2979 C C . PRO A 1 373 ? -4.898 -13.528 5.218 1.00 89.50 373 PRO A C 1
ATOM 2981 O O . PRO A 1 373 ? -3.793 -14.073 5.129 1.00 89.50 373 PRO A O 1
ATOM 2984 N N . ASP A 1 374 ? -6.031 -14.217 5.311 1.00 85.12 374 ASP A N 1
ATOM 2985 C CA . ASP A 1 374 ? -6.071 -15.677 5.344 1.00 85.12 374 ASP A CA 1
ATOM 2986 C C . ASP A 1 374 ? -5.484 -16.275 4.056 1.00 85.12 374 ASP A C 1
ATOM 2988 O O . ASP A 1 374 ? -5.786 -15.830 2.948 1.00 85.12 374 ASP A O 1
ATOM 2992 N N . GLY A 1 375 ? -4.629 -17.292 4.199 1.00 81.62 375 GLY A N 1
ATOM 2993 C CA . GLY A 1 375 ? -3.985 -17.959 3.061 1.00 81.62 375 GLY A CA 1
ATOM 2994 C C . GLY A 1 375 ? -2.867 -17.156 2.384 1.00 81.62 375 GLY A C 1
ATOM 2995 O O . GLY A 1 375 ? -2.423 -17.536 1.305 1.00 81.62 375 GLY A O 1
ATOM 2996 N N . PHE A 1 376 ? -2.392 -16.063 2.989 1.00 83.56 376 PHE A N 1
ATOM 2997 C CA . PHE A 1 376 ? -1.279 -15.288 2.443 1.00 83.56 376 PHE A CA 1
ATOM 2998 C C . PHE A 1 376 ? 0.054 -16.036 2.543 1.00 83.56 376 PHE A C 1
ATOM 3000 O O . PHE A 1 376 ? 0.518 -16.349 3.641 1.00 83.56 376 PHE A O 1
ATOM 3007 N N . SER A 1 377 ? 0.702 -16.234 1.398 1.00 79.81 377 SER A N 1
ATOM 3008 C CA . SER A 1 377 ? 2.081 -16.703 1.273 1.00 79.81 377 SER A CA 1
ATOM 3009 C C . SER A 1 377 ? 2.908 -15.643 0.553 1.00 79.81 377 SER A C 1
ATOM 3011 O O . SER A 1 377 ? 2.524 -15.203 -0.531 1.00 79.81 377 SER A O 1
ATOM 3013 N N . SER A 1 378 ? 4.049 -15.248 1.119 1.00 80.06 378 SER A N 1
ATOM 3014 C CA . SER A 1 378 ? 4.979 -14.344 0.442 1.00 80.06 378 SER A CA 1
ATOM 3015 C C . SER A 1 378 ? 6.422 -14.842 0.518 1.00 80.06 378 SER A C 1
ATOM 3017 O O . SER A 1 378 ? 6.823 -15.407 1.542 1.00 80.06 378 SER A O 1
ATOM 3019 N N . PRO A 1 379 ? 7.236 -14.565 -0.518 1.00 77.44 379 PRO A N 1
ATOM 3020 C CA . PRO A 1 379 ? 8.674 -14.823 -0.483 1.00 77.44 379 PRO A CA 1
ATOM 3021 C C . PRO A 1 379 ? 9.393 -14.088 0.658 1.00 77.44 379 PRO A C 1
ATOM 3023 O O . PRO A 1 379 ? 10.403 -14.563 1.168 1.00 77.44 379 PRO A O 1
ATOM 3026 N N . LEU A 1 380 ? 8.860 -12.939 1.099 1.00 70.75 380 LEU A N 1
ATOM 3027 C CA . LEU A 1 380 ? 9.414 -12.173 2.222 1.00 70.75 380 LEU A CA 1
ATOM 3028 C C . LEU A 1 380 ? 9.371 -12.947 3.547 1.00 70.75 380 LEU A C 1
ATOM 3030 O O . LEU A 1 380 ? 10.218 -12.725 4.409 1.00 70.75 380 LEU A O 1
ATOM 3034 N N . LEU A 1 381 ? 8.403 -13.853 3.713 1.00 67.50 381 LEU A N 1
ATOM 3035 C CA . LEU A 1 381 ? 8.273 -14.689 4.908 1.00 67.50 381 LEU A CA 1
ATOM 3036 C C . LEU A 1 381 ? 9.144 -15.955 4.834 1.00 67.50 381 LEU A C 1
ATOM 3038 O O . LEU A 1 381 ? 9.528 -16.487 5.873 1.00 67.50 381 LEU A O 1
ATOM 3042 N N . THR A 1 382 ? 9.470 -16.433 3.627 1.00 60.22 382 THR A N 1
ATOM 3043 C CA . THR A 1 382 ? 10.197 -17.696 3.386 1.00 60.22 382 THR A CA 1
ATOM 3044 C C . THR A 1 382 ? 11.684 -17.514 3.067 1.00 60.22 382 THR A C 1
ATOM 3046 O O . THR A 1 382 ? 12.414 -18.501 2.965 1.00 60.22 382 THR A O 1
ATOM 3049 N N . ALA A 1 383 ? 12.174 -16.273 2.971 1.00 54.31 383 ALA A N 1
ATOM 3050 C CA . ALA A 1 383 ? 13.564 -15.945 2.634 1.00 54.31 383 ALA A CA 1
ATOM 3051 C C . ALA A 1 383 ? 14.630 -16.464 3.630 1.00 54.31 383 ALA A C 1
ATOM 3053 O O . ALA A 1 383 ? 15.824 -16.365 3.352 1.00 54.31 383 ALA A O 1
ATOM 3054 N N . SER A 1 384 ? 14.237 -17.043 4.770 1.00 50.44 384 SER A N 1
ATOM 3055 C CA . SER A 1 384 ? 15.145 -17.749 5.687 1.00 50.44 384 SER A CA 1
ATOM 3056 C C . SER A 1 384 ? 15.484 -19.182 5.244 1.00 50.44 384 SER A C 1
ATOM 3058 O O . SER A 1 384 ? 16.441 -19.762 5.756 1.00 50.44 384 SER A O 1
ATOM 3060 N N . SER A 1 385 ? 14.769 -19.746 4.266 1.00 41.78 385 SER A N 1
ATOM 3061 C CA . SER A 1 385 ? 15.061 -21.056 3.677 1.00 41.78 385 SER A CA 1
ATOM 3062 C C . SER A 1 385 ? 15.450 -20.910 2.209 1.00 41.78 385 SER A C 1
ATOM 3064 O O . SER A 1 385 ? 14.623 -20.662 1.336 1.00 41.78 385 SER A O 1
ATOM 3066 N N . SER A 1 386 ? 16.744 -21.065 1.945 1.00 46.91 386 SER A N 1
ATOM 3067 C CA . SER A 1 386 ? 17.329 -21.179 0.613 1.00 46.91 386 SER A CA 1
ATOM 3068 C C . SER A 1 386 ? 16.593 -22.205 -0.259 1.00 46.91 386 SER A C 1
ATOM 3070 O O . SER A 1 386 ? 16.365 -23.324 0.197 1.00 46.91 386 SER A O 1
ATOM 3072 N N . LEU A 1 387 ? 16.396 -21.853 -1.537 1.00 46.25 387 LEU A N 1
ATOM 3073 C CA . LEU A 1 387 ? 15.936 -22.695 -2.656 1.00 46.25 387 LEU A CA 1
ATOM 3074 C C . LEU A 1 387 ? 14.416 -22.820 -2.832 1.00 46.25 387 LEU A C 1
ATOM 3076 O O . LEU A 1 387 ? 13.865 -23.915 -2.767 1.00 46.25 387 LEU A O 1
ATOM 3080 N N . VAL A 1 388 ? 13.764 -21.728 -3.232 1.00 41.94 388 VAL A N 1
ATOM 3081 C CA . VAL A 1 388 ? 12.604 -21.855 -4.120 1.00 41.94 388 VAL A CA 1
ATOM 3082 C C . VAL A 1 388 ? 12.836 -20.984 -5.346 1.00 41.94 388 VAL A C 1
ATOM 3084 O O . VAL A 1 388 ? 12.817 -19.758 -5.294 1.00 41.94 388 VAL A O 1
ATOM 3087 N N . LEU A 1 389 ? 13.126 -21.652 -6.459 1.00 44.59 389 LEU A N 1
ATOM 3088 C CA . LEU A 1 389 ? 13.136 -21.078 -7.798 1.00 44.59 389 LEU A CA 1
ATOM 3089 C C . LEU A 1 389 ? 11.669 -21.003 -8.259 1.00 44.59 389 LEU A C 1
ATOM 3091 O O . LEU A 1 389 ? 11.258 -21.723 -9.162 1.00 44.59 389 LEU A O 1
ATOM 3095 N N . GLU A 1 390 ? 10.850 -20.228 -7.546 1.00 43.50 390 GLU A N 1
ATOM 3096 C CA . GLU A 1 390 ? 9.444 -20.011 -7.894 1.00 43.50 390 GLU A CA 1
ATOM 3097 C C . GLU A 1 390 ? 9.353 -18.819 -8.840 1.00 43.50 390 GLU A C 1
ATOM 3099 O O . GLU A 1 390 ? 10.031 -17.810 -8.659 1.00 43.50 390 GLU A O 1
ATOM 3104 N N . SER A 1 391 ? 8.574 -19.011 -9.904 1.00 46.09 391 SER A N 1
ATOM 3105 C CA . SER A 1 391 ? 8.351 -18.107 -11.033 1.00 46.09 391 SER A CA 1
ATOM 3106 C C . SER A 1 391 ? 8.599 -16.635 -10.705 1.00 46.09 391 SER A C 1
ATOM 3108 O O . SER A 1 391 ? 7.840 -16.034 -9.947 1.00 46.09 391 SER A O 1
ATOM 3110 N N . GLN A 1 392 ? 9.613 -16.054 -11.351 1.00 54.09 392 GLN A N 1
ATOM 3111 C CA . GLN A 1 392 ? 10.081 -14.661 -11.242 1.00 54.09 392 GLN A CA 1
ATOM 3112 C C . GLN A 1 392 ? 9.001 -13.573 -11.496 1.00 54.09 392 GLN A C 1
ATOM 3114 O O . GLN A 1 392 ? 9.299 -12.377 -11.417 1.00 54.09 392 GLN A O 1
ATOM 3119 N N . ASP A 1 393 ? 7.761 -14.000 -11.756 1.00 61.62 393 ASP A N 1
ATOM 3120 C CA . ASP A 1 393 ? 6.640 -13.221 -12.273 1.00 61.62 393 ASP A CA 1
ATOM 3121 C C . ASP A 1 393 ? 5.380 -13.280 -11.387 1.00 61.62 393 ASP A C 1
ATOM 3123 O O . ASP A 1 393 ? 4.403 -12.592 -11.692 1.00 61.62 393 ASP A O 1
ATOM 3127 N N . ASP A 1 394 ? 5.342 -14.067 -10.300 1.00 73.50 394 ASP A N 1
ATOM 3128 C CA . ASP A 1 394 ? 4.176 -14.037 -9.401 1.00 73.50 394 ASP A CA 1
ATOM 3129 C C . ASP A 1 394 ? 4.298 -12.899 -8.375 1.00 73.50 394 ASP A C 1
ATOM 3131 O O . ASP A 1 394 ? 4.851 -13.040 -7.283 1.00 73.50 394 ASP A O 1
ATOM 3135 N N . THR A 1 395 ? 3.781 -11.728 -8.754 1.00 81.38 395 THR A N 1
ATOM 3136 C CA . THR A 1 395 ? 3.742 -10.521 -7.911 1.00 81.38 395 THR A CA 1
ATOM 3137 C C . THR A 1 395 ? 2.442 -10.390 -7.108 1.00 81.38 395 THR A C 1
ATOM 3139 O O . THR A 1 395 ? 2.185 -9.351 -6.497 1.00 81.38 395 THR A O 1
ATOM 3142 N N . SER A 1 396 ? 1.605 -11.436 -7.067 1.00 84.00 396 SER A N 1
ATOM 3143 C CA . SER A 1 396 ? 0.292 -11.389 -6.406 1.00 84.00 396 SER A CA 1
ATOM 3144 C C . SER A 1 396 ? 0.367 -11.077 -4.907 1.00 84.00 396 SER A C 1
ATOM 3146 O O . SER A 1 396 ? -0.512 -10.393 -4.381 1.00 84.00 396 SER A O 1
ATOM 3148 N N . TRP A 1 397 ? 1.442 -11.488 -4.231 1.00 86.88 397 TRP A N 1
ATOM 3149 C CA . TRP A 1 397 ? 1.673 -11.223 -2.808 1.00 86.88 397 TRP A CA 1
ATOM 3150 C C . TRP A 1 397 ? 1.912 -9.733 -2.484 1.00 86.88 397 TRP A C 1
ATOM 3152 O O . TRP A 1 397 ? 1.723 -9.315 -1.346 1.00 86.88 397 TRP A O 1
ATOM 3162 N N . VAL A 1 398 ? 2.296 -8.915 -3.471 1.00 90.19 398 VAL A N 1
ATOM 3163 C CA . VAL A 1 398 ? 2.529 -7.462 -3.322 1.00 90.19 398 VAL A CA 1
ATOM 3164 C C . VAL A 1 398 ? 1.205 -6.683 -3.287 1.00 90.19 398 VAL A C 1
ATOM 3166 O O . VAL A 1 398 ? 1.159 -5.514 -2.889 1.00 90.19 398 VAL A O 1
ATOM 3169 N N . ARG A 1 399 ? 0.105 -7.311 -3.720 1.00 90.94 399 ARG A N 1
ATOM 3170 C CA . ARG A 1 399 ? -1.191 -6.649 -3.879 1.00 90.94 399 ARG A CA 1
ATOM 3171 C C . ARG A 1 399 ? -1.707 -6.105 -2.546 1.00 90.94 399 ARG A C 1
ATOM 3173 O O . ARG A 1 399 ? -1.651 -6.802 -1.530 1.00 90.94 399 ARG A O 1
ATOM 3180 N N . PRO A 1 400 ? -2.252 -4.878 -2.537 1.00 92.44 400 PRO A N 1
ATOM 3181 C CA . PRO A 1 400 ? -2.860 -4.334 -1.339 1.00 92.44 400 PRO A CA 1
ATOM 3182 C C . PRO A 1 400 ? -4.098 -5.155 -0.963 1.00 92.44 400 PRO A C 1
ATOM 3184 O O . PRO A 1 400 ? -4.907 -5.533 -1.810 1.00 92.44 400 PRO A O 1
ATOM 3187 N N . SER A 1 401 ? -4.261 -5.408 0.329 1.00 92.38 401 SER A N 1
ATOM 3188 C CA . SER A 1 401 ? -5.395 -6.137 0.886 1.00 92.38 401 SER A CA 1
ATOM 3189 C C . SER A 1 401 ? -6.028 -5.337 2.016 1.00 92.38 401 SER A C 1
ATOM 3191 O O . SER A 1 401 ? -5.388 -4.475 2.624 1.00 92.38 401 SER A O 1
ATOM 3193 N N . LYS A 1 402 ? -7.307 -5.607 2.281 1.00 93.94 402 LYS A N 1
ATOM 3194 C CA . LYS A 1 402 ? -8.024 -5.037 3.416 1.00 93.94 402 LYS A CA 1
ATOM 3195 C C . LYS A 1 402 ? -8.217 -6.114 4.478 1.00 93.94 402 LYS A C 1
ATOM 3197 O O . LYS A 1 402 ? -8.862 -7.120 4.203 1.00 93.94 402 LYS A O 1
ATOM 3202 N N . VAL A 1 403 ? -7.707 -5.871 5.681 1.00 93.88 403 VAL A N 1
ATOM 3203 C CA . VAL A 1 403 ? -7.842 -6.755 6.842 1.00 93.88 403 VAL A CA 1
ATOM 3204 C C . VAL A 1 403 ? -8.657 -6.037 7.914 1.00 93.88 403 VAL A C 1
ATOM 3206 O O . VAL A 1 403 ? -8.371 -4.888 8.250 1.00 93.88 403 VAL A O 1
ATOM 3209 N N . THR A 1 404 ? -9.685 -6.704 8.436 1.00 93.00 404 THR A N 1
ATOM 3210 C CA . THR A 1 404 ? -10.537 -6.175 9.508 1.00 93.00 404 THR A CA 1
ATOM 3211 C C . THR A 1 404 ? -10.253 -6.919 10.806 1.00 93.00 404 THR A C 1
ATOM 3213 O O . THR A 1 404 ? -10.193 -8.145 10.823 1.00 93.00 404 THR A O 1
ATOM 3216 N N . VAL A 1 405 ? -10.108 -6.174 11.897 1.00 91.00 405 VAL A N 1
ATOM 3217 C CA . VAL A 1 405 ? -9.711 -6.695 13.207 1.00 91.00 405 VAL A CA 1
ATOM 3218 C C . VAL A 1 405 ? -10.713 -6.263 14.256 1.00 91.00 405 VAL A C 1
ATOM 3220 O O . VAL A 1 405 ? -10.964 -5.072 14.390 1.00 91.00 405 VAL A O 1
ATOM 3223 N N . GLY A 1 406 ? -11.271 -7.203 15.015 1.00 90.38 406 GLY A N 1
ATOM 3224 C CA . GLY A 1 406 ? -12.145 -6.883 16.144 1.00 90.38 406 GLY A CA 1
ATOM 3225 C C . GLY A 1 406 ? -11.349 -6.498 17.392 1.00 90.38 406 GLY A C 1
ATOM 3226 O O . GLY A 1 406 ? -10.521 -7.275 17.862 1.00 90.38 406 GLY A O 1
ATOM 3227 N N . LEU A 1 407 ? -11.634 -5.326 17.951 1.00 89.19 407 LEU A N 1
ATOM 3228 C CA . LEU A 1 407 ? -11.227 -4.909 19.287 1.00 89.19 407 LEU A CA 1
ATOM 3229 C C . LEU A 1 407 ? -12.352 -5.262 20.264 1.00 89.19 407 LEU A C 1
ATOM 3231 O O . LEU A 1 407 ? -13.352 -4.546 20.375 1.00 89.19 407 LEU A O 1
ATOM 3235 N N . ASN A 1 408 ? -12.169 -6.374 20.972 1.00 87.75 408 ASN A N 1
ATOM 3236 C CA . ASN A 1 408 ? -13.108 -6.908 21.959 1.00 87.75 408 ASN A CA 1
ATOM 3237 C C . ASN A 1 408 ? -12.487 -6.855 23.355 1.00 87.75 408 ASN A C 1
ATOM 3239 O O . ASN A 1 408 ? -12.241 -7.881 23.985 1.00 87.75 408 ASN A O 1
ATOM 3243 N N . GLU A 1 409 ? -12.179 -5.650 23.819 1.00 87.56 409 GLU A N 1
ATOM 3244 C CA . GLU A 1 409 ? -11.619 -5.441 25.148 1.00 87.56 409 GLU A CA 1
ATOM 3245 C C . GLU A 1 409 ? -12.739 -5.239 26.172 1.00 87.56 409 GLU A C 1
ATOM 3247 O O . GLU A 1 409 ? -13.732 -4.580 25.874 1.00 87.56 409 GLU A O 1
ATOM 3252 N N . SER A 1 410 ? -12.601 -5.801 27.375 1.00 90.88 410 SER A N 1
ATOM 3253 C CA . SER A 1 410 ? -13.583 -5.628 28.450 1.00 90.88 410 SER A CA 1
ATOM 3254 C C . SER A 1 410 ? -13.439 -4.265 29.130 1.00 90.88 410 SER A C 1
ATOM 3256 O O . SER A 1 410 ? -12.345 -3.908 29.572 1.00 90.88 410 SER A O 1
ATOM 3258 N N . MET A 1 411 ? -14.543 -3.537 29.290 1.00 90.88 411 MET A N 1
ATOM 3259 C CA . MET A 1 411 ? -14.570 -2.224 29.936 1.00 90.88 411 MET A CA 1
ATOM 3260 C C . MET A 1 411 ? -14.398 -2.359 31.454 1.00 90.88 411 MET A C 1
ATOM 3262 O O . MET A 1 411 ? -15.302 -2.816 32.155 1.00 90.88 411 MET A O 1
ATOM 3266 N N . THR A 1 412 ? -13.235 -1.974 31.978 1.00 89.19 412 THR A N 1
ATOM 3267 C CA . THR A 1 412 ? -12.874 -2.165 33.396 1.00 89.19 412 THR A CA 1
ATOM 3268 C C . THR A 1 412 ? -13.299 -1.015 34.305 1.00 89.19 412 THR A C 1
ATOM 3270 O O . THR A 1 412 ? -13.524 -1.232 35.494 1.00 89.19 412 THR A O 1
ATOM 3273 N N . SER A 1 413 ? -13.420 0.196 33.765 1.00 89.12 413 SER A N 1
ATOM 3274 C CA . SER A 1 413 ? -13.713 1.419 34.512 1.00 89.12 413 SER A CA 1
ATOM 3275 C C . SER A 1 413 ? -14.728 2.288 33.776 1.00 89.12 413 SER A C 1
ATOM 3277 O O . SER A 1 413 ? -14.761 2.337 32.544 1.00 89.12 413 SER A O 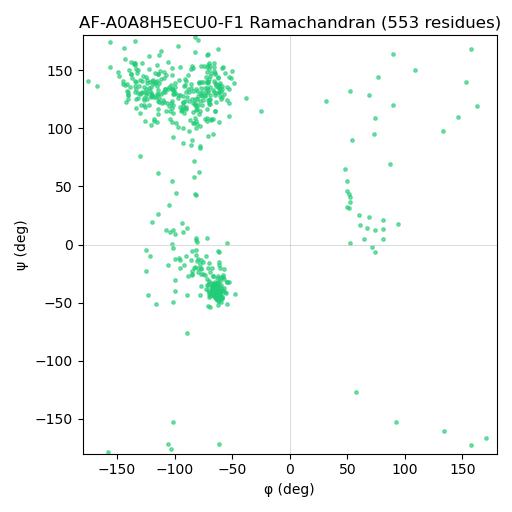1
ATOM 3279 N N . ALA A 1 414 ? -15.570 2.985 34.536 1.00 89.12 414 ALA A N 1
ATOM 3280 C CA . ALA A 1 414 ? -16.486 3.967 33.977 1.00 89.12 414 ALA A CA 1
ATOM 3281 C C . ALA A 1 414 ? -15.783 5.282 33.632 1.00 89.12 414 ALA A C 1
ATOM 3283 O O . ALA A 1 414 ? -14.771 5.662 34.231 1.00 89.12 414 ALA A O 1
ATOM 3284 N N . GLY A 1 415 ? -16.363 5.992 32.669 1.00 89.00 415 GLY A N 1
ATOM 3285 C CA . GLY A 1 415 ? -15.837 7.256 32.178 1.00 89.00 415 GLY A CA 1
ATOM 3286 C C . GLY A 1 415 ? -15.824 7.342 30.660 1.00 89.00 415 GLY A C 1
ATOM 3287 O O . GLY A 1 415 ? -16.547 6.625 29.968 1.00 89.00 415 GLY A O 1
ATOM 3288 N N . GLU A 1 416 ? -15.011 8.251 30.147 1.00 90.88 416 GLU A N 1
ATOM 3289 C CA . GLU A 1 416 ? -14.833 8.457 28.714 1.00 90.88 416 GLU A CA 1
ATOM 3290 C C . GLU A 1 416 ? -13.682 7.593 28.211 1.00 90.88 416 GLU A C 1
ATOM 3292 O O . GLU A 1 416 ? -12.568 7.659 28.732 1.00 90.88 416 GLU A O 1
ATOM 3297 N N . TRP A 1 417 ? -13.973 6.758 27.218 1.00 92.00 417 TRP A N 1
ATOM 3298 C CA . TRP A 1 417 ? -13.002 5.902 26.551 1.00 92.00 417 TRP A CA 1
ATOM 3299 C C . TRP A 1 417 ? -12.819 6.409 25.128 1.00 92.00 417 TRP A C 1
ATOM 3301 O O . TRP A 1 417 ? -13.803 6.586 24.413 1.00 92.00 417 TRP A O 1
ATOM 3311 N N . GLU A 1 418 ? -11.579 6.619 24.702 1.00 91.19 418 GLU A N 1
ATOM 3312 C CA . GLU A 1 418 ? -11.242 6.993 23.328 1.00 91.19 418 GLU A CA 1
ATOM 3313 C C . GLU A 1 418 ? -10.169 6.050 22.778 1.00 91.19 418 GLU A C 1
ATOM 3315 O O . GLU A 1 418 ? -9.143 5.812 23.412 1.00 91.19 418 GLU A O 1
ATOM 3320 N N . TYR A 1 419 ? -10.412 5.524 21.580 1.00 91.31 419 TYR A N 1
ATOM 3321 C CA . TYR A 1 419 ? -9.443 4.772 20.789 1.00 91.31 419 TYR A CA 1
ATOM 3322 C C . TYR A 1 419 ? -8.934 5.655 19.650 1.00 91.31 419 TYR A C 1
ATOM 3324 O O . TYR A 1 419 ? -9.731 6.298 18.960 1.00 91.31 419 TYR A O 1
ATOM 3332 N N . SER A 1 420 ? -7.624 5.651 19.425 1.00 91.12 420 SER A N 1
ATOM 3333 C CA . SER A 1 420 ? -6.948 6.383 18.354 1.00 91.12 420 SER A CA 1
ATOM 3334 C C . SER A 1 420 ? -5.947 5.496 17.625 1.00 91.12 420 SER A C 1
ATOM 3336 O O . SER A 1 420 ? -5.237 4.710 18.240 1.00 91.12 420 SER A O 1
ATOM 3338 N N . ILE A 1 421 ? -5.881 5.614 16.302 1.00 92.00 421 ILE A N 1
ATOM 3339 C CA . ILE A 1 421 ? -4.857 4.941 15.493 1.00 92.00 421 ILE A CA 1
ATOM 3340 C C . ILE A 1 421 ? -3.641 5.863 15.392 1.00 92.00 421 ILE A C 1
ATOM 3342 O O . ILE A 1 421 ? -3.787 7.006 14.962 1.00 92.00 421 ILE A O 1
ATOM 3346 N N . ASP A 1 422 ? -2.456 5.362 15.740 1.00 89.94 422 ASP A N 1
ATOM 3347 C CA . ASP A 1 422 ? -1.232 6.166 15.805 1.00 89.94 422 ASP A CA 1
ATOM 3348 C C . ASP A 1 422 ? -0.346 5.962 14.569 1.00 89.94 422 ASP A C 1
ATOM 3350 O O . ASP A 1 422 ? 0.076 6.931 13.934 1.00 89.94 422 ASP A O 1
ATOM 3354 N N . GLU A 1 423 ? -0.085 4.704 14.203 1.00 92.25 423 GLU A N 1
ATOM 3355 C CA . GLU A 1 423 ? 0.818 4.328 13.110 1.00 92.25 423 GLU A CA 1
ATOM 3356 C C . GLU A 1 423 ? 0.302 3.085 12.377 1.00 92.25 423 GLU A C 1
ATOM 3358 O O . GLU A 1 423 ? -0.176 2.130 12.992 1.00 92.25 423 GLU A O 1
ATOM 3363 N N . VAL A 1 424 ? 0.446 3.073 11.051 1.00 93.56 424 VAL A N 1
ATOM 3364 C CA . VAL A 1 424 ? 0.295 1.862 10.238 1.00 93.56 424 VAL A CA 1
ATOM 3365 C C . VAL A 1 424 ? 1.536 1.683 9.377 1.00 93.56 424 VAL A C 1
ATOM 3367 O O . VAL A 1 424 ? 2.026 2.634 8.766 1.00 93.56 424 VAL A O 1
ATOM 3370 N N . ARG A 1 425 ? 2.021 0.445 9.323 1.00 94.12 425 ARG A N 1
ATOM 3371 C CA . ARG A 1 425 ? 3.205 0.030 8.577 1.00 94.12 425 ARG A CA 1
ATOM 3372 C C . ARG A 1 425 ? 2.881 -1.160 7.684 1.00 94.12 425 ARG A C 1
ATOM 3374 O O . ARG A 1 425 ? 2.131 -2.049 8.087 1.00 94.12 425 ARG A O 1
ATOM 3381 N N . ASP A 1 426 ? 3.437 -1.171 6.482 1.00 93.38 426 ASP A N 1
ATOM 3382 C CA . ASP A 1 426 ? 3.264 -2.259 5.517 1.00 93.38 426 ASP A CA 1
ATOM 3383 C C . ASP A 1 426 ? 4.486 -3.193 5.428 1.00 93.38 426 ASP A C 1
ATOM 3385 O O . ASP A 1 426 ? 5.458 -3.061 6.177 1.00 93.38 426 ASP A O 1
ATOM 3389 N N . ALA A 1 427 ? 4.421 -4.157 4.506 1.00 91.50 427 ALA A N 1
ATOM 3390 C CA . ALA A 1 427 ? 5.473 -5.145 4.269 1.00 91.50 427 ALA A CA 1
ATOM 3391 C C . ALA A 1 427 ? 6.817 -4.560 3.817 1.00 91.50 427 ALA A C 1
ATOM 3393 O O . ALA A 1 427 ? 7.855 -5.186 4.026 1.00 91.50 427 ALA A O 1
ATOM 3394 N N . PHE A 1 428 ? 6.785 -3.397 3.166 1.00 90.62 428 PHE A N 1
ATOM 3395 C CA . PHE A 1 428 ? 7.956 -2.735 2.598 1.00 90.62 428 PHE A CA 1
ATOM 3396 C C . PHE A 1 428 ? 8.481 -1.621 3.495 1.00 90.62 428 PHE A C 1
ATOM 3398 O O . PHE A 1 428 ? 9.367 -0.894 3.075 1.00 90.62 428 PHE A O 1
ATOM 3405 N N . ASP A 1 429 ? 7.971 -1.504 4.720 1.00 90.81 429 ASP A N 1
ATOM 3406 C CA . ASP A 1 429 ? 8.339 -0.456 5.669 1.00 90.81 429 ASP A CA 1
ATOM 3407 C C . ASP A 1 429 ? 7.863 0.954 5.279 1.00 90.81 429 ASP A C 1
ATOM 3409 O O . ASP A 1 429 ? 8.394 1.953 5.762 1.00 90.81 429 ASP A O 1
ATOM 3413 N N . ASN A 1 430 ? 6.812 1.068 4.458 1.00 92.25 430 ASN A N 1
ATOM 3414 C CA . ASN A 1 430 ? 6.101 2.335 4.327 1.00 92.25 430 ASN A CA 1
ATOM 3415 C C . ASN A 1 430 ? 5.322 2.593 5.617 1.00 92.25 430 ASN A C 1
ATOM 3417 O O . ASN A 1 430 ? 4.499 1.775 6.036 1.00 92.25 430 ASN A O 1
ATOM 3421 N N . ILE A 1 431 ? 5.566 3.748 6.231 1.00 92.56 431 ILE A N 1
ATOM 3422 C CA . ILE A 1 431 ? 4.990 4.122 7.521 1.00 92.56 431 ILE A CA 1
ATOM 3423 C C . ILE A 1 431 ? 4.100 5.345 7.334 1.00 92.56 431 ILE A C 1
ATOM 3425 O O . ILE A 1 431 ? 4.543 6.378 6.831 1.00 92.56 431 ILE A O 1
ATOM 3429 N N . VAL A 1 432 ? 2.856 5.250 7.795 1.00 90.56 432 VAL A N 1
ATOM 3430 C CA . VAL A 1 432 ? 1.935 6.385 7.887 1.00 90.56 432 VAL A CA 1
ATOM 3431 C C . VAL A 1 432 ? 1.646 6.648 9.358 1.00 90.56 432 VAL A C 1
ATOM 3433 O O . VAL A 1 432 ? 1.017 5.832 10.032 1.00 90.56 432 VAL A O 1
ATOM 3436 N N . LYS A 1 433 ? 2.123 7.796 9.849 1.00 90.12 433 LYS A N 1
ATOM 3437 C CA . LYS A 1 433 ? 1.859 8.289 11.204 1.00 90.12 433 LYS A CA 1
ATOM 3438 C C . LYS A 1 433 ? 0.686 9.258 11.182 1.00 90.12 433 LYS A C 1
ATOM 3440 O O . LYS A 1 433 ? 0.677 10.209 10.404 1.00 90.12 433 LYS A O 1
ATOM 3445 N N . TYR A 1 434 ? -0.287 9.023 12.050 1.00 84.75 434 TYR A N 1
ATOM 3446 C CA . TYR A 1 434 ? -1.504 9.825 12.152 1.00 84.75 434 TYR A CA 1
ATOM 3447 C C . TYR A 1 434 ? -1.429 10.913 13.229 1.00 84.75 434 TYR A C 1
ATOM 3449 O O . TYR A 1 434 ? -2.180 11.887 13.158 1.00 84.75 434 TYR A O 1
ATOM 3457 N N . GLY A 1 435 ? -0.514 10.783 14.197 1.00 70.00 435 GLY A N 1
ATOM 3458 C CA . GLY A 1 435 ? -0.322 11.765 15.272 1.00 70.00 435 GLY A CA 1
ATOM 3459 C C . GLY A 1 435 ? 0.164 13.139 14.791 1.00 70.00 435 GLY A C 1
ATOM 3460 O O . GLY A 1 435 ? -0.250 14.158 15.341 1.00 70.00 435 GLY A O 1
ATOM 3461 N N . ASP A 1 436 ? 0.957 13.167 13.715 1.00 61.94 436 ASP A N 1
ATOM 3462 C CA . ASP A 1 436 ? 1.676 14.358 13.229 1.00 61.94 436 ASP A CA 1
ATOM 3463 C C . ASP A 1 436 ? 0.996 15.047 12.029 1.00 61.94 436 ASP A C 1
ATOM 3465 O O . ASP A 1 436 ? 1.599 15.883 11.358 1.00 61.94 436 ASP A O 1
ATOM 3469 N N . LEU A 1 437 ? -0.253 14.690 11.709 1.00 63.81 437 LEU A N 1
ATOM 3470 C CA . LEU A 1 437 ? -0.934 15.245 10.538 1.00 63.81 437 LEU A CA 1
ATOM 3471 C C . LEU A 1 437 ? -1.309 16.725 10.737 1.00 63.81 437 LEU A C 1
ATOM 3473 O O . LEU A 1 437 ? -1.929 17.102 11.741 1.00 63.81 437 LEU A O 1
ATOM 3477 N N . GLU A 1 438 ? -0.978 17.547 9.736 1.00 60.06 438 GLU A N 1
ATOM 3478 C CA . GLU A 1 438 ? -1.444 18.932 9.597 1.00 60.06 438 GLU A CA 1
ATOM 3479 C C . GLU A 1 438 ? -2.988 18.983 9.560 1.00 60.06 438 GLU A C 1
ATOM 3481 O O . GLU A 1 438 ? -3.648 18.016 9.164 1.00 60.06 438 GLU A O 1
ATOM 3486 N N . GLU A 1 439 ? -3.593 20.097 9.993 1.00 56.72 439 GLU A N 1
ATOM 3487 C CA . GLU A 1 439 ? -5.056 20.227 10.156 1.00 56.72 439 GLU A CA 1
ATOM 3488 C C . GLU A 1 439 ? -5.862 19.890 8.882 1.00 56.72 439 GLU A C 1
ATOM 3490 O O . GLU A 1 439 ? -6.936 19.289 8.977 1.00 56.72 439 GLU A O 1
ATOM 3495 N N . ASP A 1 440 ? -5.310 20.155 7.694 1.00 55.31 440 ASP A N 1
ATOM 3496 C CA . ASP A 1 440 ? -5.931 19.824 6.403 1.00 55.31 440 ASP A CA 1
ATOM 3497 C C . ASP A 1 440 ? -5.969 18.308 6.104 1.00 55.31 440 ASP A C 1
ATOM 3499 O O . ASP A 1 440 ? -6.926 17.807 5.500 1.00 55.31 440 ASP A O 1
ATOM 3503 N N . ASP A 1 441 ? -4.969 17.542 6.560 1.00 57.81 441 ASP A N 1
ATOM 3504 C CA . ASP A 1 441 ? -4.910 16.080 6.398 1.00 57.81 441 ASP A CA 1
ATOM 3505 C C . ASP A 1 441 ? -5.736 15.351 7.493 1.00 57.81 441 ASP A C 1
ATOM 3507 O O . ASP A 1 441 ? -6.227 14.232 7.279 1.00 57.81 441 ASP A O 1
ATOM 3511 N N . LYS A 1 442 ? -6.021 16.014 8.628 1.00 53.91 442 LYS A N 1
ATOM 3512 C CA . LYS A 1 442 ? -6.961 15.537 9.670 1.00 53.91 442 LYS A CA 1
ATOM 3513 C C . LYS A 1 442 ? -8.419 15.515 9.196 1.00 53.91 442 LYS A C 1
ATOM 3515 O O . LYS A 1 442 ? -9.157 14.582 9.508 1.00 53.91 442 LYS A O 1
ATOM 3520 N N . ALA A 1 443 ? -8.844 16.483 8.381 1.00 50.31 443 ALA A N 1
ATOM 3521 C CA . ALA A 1 443 ? -10.210 16.523 7.842 1.00 50.31 443 ALA A CA 1
ATOM 3522 C C . ALA A 1 443 ? -10.514 15.370 6.859 1.00 50.31 443 ALA A C 1
ATOM 3524 O O . ALA A 1 443 ? -11.667 14.945 6.717 1.00 50.31 443 ALA A O 1
ATOM 3525 N N . ARG A 1 444 ? -9.479 14.846 6.183 1.00 54.53 444 ARG A N 1
ATOM 3526 C CA . ARG A 1 444 ? -9.573 13.721 5.233 1.00 54.53 444 ARG A CA 1
ATOM 3527 C C . ARG A 1 444 ? -9.565 12.353 5.906 1.00 54.53 444 ARG A C 1
ATOM 3529 O O . ARG A 1 444 ? -10.027 11.383 5.311 1.00 54.53 444 ARG A O 1
ATOM 3536 N N . SER A 1 445 ? -9.095 12.278 7.143 1.00 60.94 445 SER A N 1
ATOM 3537 C CA . SER A 1 445 ? -8.954 11.045 7.910 1.00 60.94 445 SER A CA 1
ATOM 3538 C C . SER A 1 445 ? -10.081 10.896 8.942 1.00 60.94 445 SER A C 1
ATOM 3540 O O . SER A 1 445 ? -9.885 10.710 10.143 1.00 60.94 445 SER A O 1
ATOM 3542 N N . LYS A 1 446 ? -11.325 10.966 8.448 1.00 67.00 446 LYS A N 1
ATOM 3543 C CA . LYS A 1 446 ? -12.514 10.664 9.257 1.00 67.00 446 LYS A CA 1
ATOM 3544 C C . LYS A 1 446 ? -12.443 9.215 9.746 1.00 67.00 446 LYS A C 1
ATOM 3546 O O . LYS A 1 446 ? -12.298 8.298 8.941 1.00 67.00 446 LYS A O 1
ATOM 3551 N N . GLY A 1 447 ? -12.594 9.018 11.055 1.00 79.88 447 GLY A N 1
ATOM 3552 C CA . GLY A 1 447 ? -12.611 7.692 11.677 1.00 79.88 447 GLY A CA 1
ATOM 3553 C C . GLY A 1 447 ? -11.265 7.198 12.213 1.00 79.88 447 GLY A C 1
ATOM 3554 O O . GLY A 1 447 ? -11.136 6.006 12.445 1.00 79.88 447 GLY A O 1
ATOM 3555 N N . LEU A 1 448 ? -10.265 8.060 12.423 1.00 86.56 448 LEU A N 1
ATOM 3556 C CA . LEU A 1 448 ? -9.037 7.679 13.148 1.00 86.56 448 LEU A CA 1
ATOM 3557 C C . LEU A 1 448 ? -9.214 7.611 14.664 1.00 86.56 448 LEU A C 1
ATOM 3559 O O . LEU A 1 448 ? -8.458 6.919 15.340 1.00 86.56 448 LEU A O 1
ATOM 3563 N N . LYS A 1 449 ? -10.186 8.366 15.177 1.00 89.38 449 LYS A N 1
ATOM 3564 C CA . LYS A 1 449 ? -10.535 8.437 16.589 1.00 89.38 449 LYS A CA 1
ATOM 3565 C C . LYS A 1 449 ? -11.982 8.034 16.777 1.00 89.38 449 LYS A C 1
ATOM 3567 O O . LYS A 1 449 ? -12.841 8.433 15.987 1.00 89.38 449 LYS A O 1
ATOM 3572 N N . TYR A 1 450 ? -12.246 7.281 17.831 1.00 90.50 450 TYR A N 1
ATOM 3573 C CA . TYR A 1 450 ? -13.598 6.959 18.245 1.00 90.50 450 TYR A CA 1
ATOM 3574 C C . TYR A 1 450 ? -13.688 6.949 19.764 1.00 90.50 450 TYR A C 1
ATOM 3576 O O . TYR A 1 450 ? -12.962 6.207 20.425 1.00 90.50 450 TYR A O 1
ATOM 3584 N N . GLY A 1 451 ? -14.585 7.781 20.289 1.00 90.19 451 GLY A N 1
ATOM 3585 C CA . GLY A 1 451 ? -14.853 7.898 21.713 1.00 90.19 451 GLY A CA 1
ATOM 3586 C C . GLY A 1 451 ? -16.270 7.458 22.056 1.00 90.19 451 GLY A C 1
ATOM 3587 O O . GLY A 1 451 ? -17.210 7.751 21.316 1.00 90.19 451 GLY A O 1
ATOM 3588 N N . PHE A 1 452 ? -16.420 6.772 23.183 1.00 91.31 452 PHE A N 1
ATOM 3589 C CA . PHE A 1 452 ? -17.709 6.369 23.741 1.00 91.31 452 PHE A CA 1
ATOM 3590 C C . PHE A 1 452 ? -17.681 6.450 25.271 1.00 91.31 452 PHE A C 1
ATOM 3592 O O . PHE A 1 452 ? -16.620 6.470 25.899 1.00 91.31 452 PHE A O 1
ATOM 3599 N N . LYS A 1 453 ? -18.866 6.523 25.888 1.00 90.81 453 LYS A N 1
ATOM 3600 C CA . LYS A 1 453 ? -18.996 6.671 27.343 1.00 90.81 453 LYS A CA 1
ATOM 3601 C C . LYS A 1 453 ? -19.354 5.341 27.993 1.00 90.81 453 LYS A C 1
ATOM 3603 O O . LYS A 1 453 ? -20.387 4.751 27.672 1.00 90.81 453 LYS A O 1
ATOM 3608 N N . VAL A 1 454 ? -18.531 4.915 28.946 1.00 91.62 454 VAL A N 1
ATOM 3609 C CA . VAL A 1 454 ? -18.765 3.730 29.772 1.00 91.62 454 VAL A CA 1
ATOM 3610 C C . VAL A 1 454 ? -19.491 4.131 31.054 1.00 91.62 454 VAL A C 1
ATOM 3612 O O . VAL A 1 454 ? -19.014 4.974 31.818 1.00 91.62 454 VAL A O 1
ATOM 3615 N N . LYS A 1 455 ? -20.652 3.522 31.290 1.00 89.31 455 LYS A N 1
ATOM 3616 C CA . LYS A 1 455 ? -21.512 3.729 32.456 1.00 89.31 455 LYS A CA 1
ATOM 3617 C C . LYS A 1 455 ? -21.372 2.598 33.473 1.00 89.31 455 LYS A C 1
ATOM 3619 O O . LYS A 1 455 ? -21.102 1.445 33.140 1.00 89.31 455 LYS A O 1
ATOM 3624 N N . GLU A 1 456 ? -21.608 2.956 34.726 1.00 90.44 456 GLU A N 1
ATOM 3625 C CA . GLU A 1 456 ? -21.670 2.033 35.857 1.00 90.44 456 GLU A CA 1
ATOM 3626 C C . GLU A 1 456 ? -22.941 1.181 35.804 1.00 90.44 456 GLU A C 1
ATOM 3628 O O . GLU A 1 456 ? -23.966 1.594 35.254 1.00 90.44 456 GLU A O 1
ATOM 3633 N N . ARG A 1 457 ? -22.881 -0.022 36.383 1.00 90.69 457 ARG A N 1
ATOM 3634 C CA . ARG A 1 457 ? -24.054 -0.898 36.494 1.00 90.69 457 ARG A CA 1
ATOM 3635 C C . ARG A 1 457 ? -24.792 -0.617 37.806 1.00 90.69 457 ARG A C 1
ATOM 3637 O O . ARG A 1 457 ? -24.146 -0.586 38.858 1.00 90.69 457 ARG A O 1
ATOM 3644 N N . PRO A 1 458 ? -26.124 -0.431 37.781 1.00 92.56 458 PRO A N 1
ATOM 3645 C CA . PRO A 1 458 ? -26.879 -0.200 39.003 1.00 92.56 458 PRO A CA 1
ATOM 3646 C C . PRO A 1 458 ? -26.944 -1.456 39.873 1.00 92.56 458 PRO A C 1
ATOM 3648 O O . PRO A 1 458 ? -26.824 -2.583 39.393 1.00 92.56 458 PRO A O 1
ATOM 3651 N N . ARG A 1 459 ? -27.164 -1.257 41.168 1.00 92.75 459 ARG A N 1
ATOM 3652 C CA . ARG A 1 459 ? -27.423 -2.317 42.140 1.00 92.75 459 ARG A CA 1
ATOM 3653 C C . ARG A 1 459 ? -28.674 -1.983 42.930 1.00 92.75 459 ARG A C 1
ATOM 3655 O O . ARG A 1 459 ? -28.779 -0.876 43.459 1.00 92.75 459 ARG A O 1
ATOM 3662 N N . ALA A 1 460 ? -29.589 -2.936 43.030 1.00 93.19 460 ALA A N 1
ATOM 3663 C CA . ALA A 1 460 ? -30.799 -2.801 43.830 1.00 93.19 460 ALA A CA 1
ATOM 3664 C C . ALA A 1 460 ? -30.899 -3.943 44.840 1.00 93.19 460 ALA A C 1
ATOM 3666 O O . ALA A 1 460 ? -30.617 -5.090 44.502 1.00 93.19 460 ALA A O 1
ATOM 3667 N N . SER A 1 461 ? -31.320 -3.633 46.061 1.00 92.81 461 SER A N 1
ATOM 3668 C CA . SER A 1 461 ? -31.652 -4.631 47.082 1.00 92.81 461 SER A CA 1
ATOM 3669 C C . SER A 1 461 ? -32.922 -4.226 47.822 1.00 92.81 461 SER A C 1
ATOM 3671 O O . SER A 1 461 ? -33.296 -3.050 47.842 1.00 92.81 461 SER A O 1
ATOM 3673 N N . MET A 1 462 ? -33.609 -5.192 48.431 1.00 89.81 462 MET A N 1
ATOM 3674 C CA . MET A 1 462 ? -34.671 -4.893 49.395 1.00 89.81 462 MET A CA 1
ATOM 3675 C C . MET A 1 462 ? -34.075 -4.866 50.795 1.00 89.81 462 MET A C 1
ATOM 3677 O O . MET A 1 462 ? -33.509 -5.857 51.244 1.00 89.81 462 MET A O 1
ATOM 3681 N N . ASN A 1 463 ? -34.217 -3.742 51.495 1.00 87.50 463 ASN A N 1
ATOM 3682 C CA . ASN A 1 463 ? -33.654 -3.578 52.831 1.00 87.50 463 ASN A CA 1
ATOM 3683 C C . ASN A 1 463 ? -34.762 -3.419 53.873 1.00 87.50 463 ASN A C 1
ATOM 3685 O O . ASN A 1 463 ? -35.716 -2.671 53.690 1.00 87.50 463 ASN A O 1
ATOM 3689 N N . GLY A 1 464 ? -34.621 -4.093 55.015 1.00 84.50 464 GLY A N 1
ATOM 3690 C CA . GLY A 1 464 ? -35.570 -3.962 56.126 1.00 84.50 464 GLY A CA 1
ATOM 3691 C C . GLY A 1 464 ? -36.848 -4.793 55.985 1.00 84.50 464 GLY A C 1
ATOM 3692 O O . GLY A 1 464 ? -37.783 -4.589 56.761 1.00 84.50 464 GLY A O 1
ATOM 3693 N N . CYS A 1 465 ? -36.890 -5.741 55.047 1.00 85.88 465 CYS A N 1
ATOM 3694 C CA . CYS A 1 465 ? -37.927 -6.763 54.983 1.00 85.88 465 CYS A CA 1
ATOM 3695 C C . CYS A 1 465 ? -37.349 -8.118 54.571 1.00 85.88 465 CYS A C 1
ATOM 3697 O O . CYS A 1 465 ? -36.548 -8.189 53.649 1.00 85.88 465 CYS A O 1
ATOM 3699 N N . ASP A 1 466 ? -37.811 -9.174 55.234 1.00 83.44 466 ASP A N 1
ATOM 3700 C CA . ASP A 1 466 ? -37.465 -10.572 54.961 1.00 83.44 466 ASP A CA 1
ATOM 3701 C C . ASP A 1 466 ? -38.695 -11.456 55.192 1.00 83.44 466 ASP A C 1
ATOM 3703 O O . ASP A 1 466 ? -39.660 -11.034 55.832 1.00 83.44 466 ASP A O 1
ATOM 3707 N N . LEU A 1 467 ? -38.634 -12.728 54.785 1.00 81.06 467 LEU A N 1
ATOM 3708 C CA . LEU A 1 467 ? -39.682 -13.723 55.074 1.00 81.06 467 LEU A CA 1
ATOM 3709 C C . LEU A 1 467 ? -40.030 -13.817 56.574 1.00 81.06 467 LEU A C 1
ATOM 3711 O O . LEU A 1 467 ? -41.175 -14.072 56.938 1.00 81.06 467 LEU A O 1
ATOM 3715 N N . ARG A 1 468 ? -39.051 -13.589 57.461 1.00 85.12 468 ARG A N 1
ATOM 3716 C CA . ARG A 1 468 ? -39.251 -13.585 58.924 1.00 85.12 468 ARG A CA 1
ATOM 3717 C C . ARG A 1 468 ? -39.740 -12.247 59.472 1.00 85.12 468 ARG A C 1
ATOM 3719 O O . ARG A 1 468 ? -40.363 -12.216 60.529 1.00 85.12 468 ARG A O 1
ATOM 3726 N N . ASN A 1 469 ? -39.432 -11.155 58.781 1.00 88.38 469 ASN A N 1
ATOM 3727 C CA . ASN A 1 469 ? -39.789 -9.803 59.185 1.00 88.38 469 ASN A CA 1
ATOM 3728 C C . ASN A 1 469 ? -40.445 -9.080 57.999 1.00 88.38 469 ASN A C 1
ATOM 3730 O O . ASN A 1 469 ? -39.784 -8.285 57.325 1.00 88.38 469 ASN A O 1
ATOM 3734 N N . PRO A 1 470 ? -41.719 -9.388 57.694 1.00 87.31 470 PRO A N 1
ATOM 3735 C CA . PRO A 1 470 ? -42.406 -8.784 56.566 1.00 87.31 470 PRO A CA 1
ATOM 3736 C C . PRO A 1 470 ? -42.699 -7.310 56.848 1.00 87.31 470 PRO A C 1
ATOM 3738 O O . PRO A 1 470 ? -43.086 -6.928 57.960 1.00 87.31 470 PRO A O 1
ATOM 3741 N N . PHE A 1 471 ? -42.580 -6.471 55.822 1.00 88.38 471 PHE A N 1
ATOM 3742 C CA . PHE A 1 471 ? -43.042 -5.092 55.925 1.00 88.38 471 PHE A CA 1
ATOM 3743 C C . PHE A 1 471 ? -44.578 -5.062 55.961 1.00 88.38 471 PHE A C 1
ATOM 3745 O O . PHE A 1 471 ? -45.258 -5.831 55.283 1.00 88.38 471 PHE A O 1
ATOM 3752 N N . LYS A 1 472 ? -45.148 -4.192 56.798 1.00 87.44 472 LYS A N 1
ATOM 3753 C CA . LYS A 1 472 ? -46.590 -4.179 57.082 1.00 87.44 472 LYS A CA 1
ATOM 3754 C C . LYS A 1 472 ? -47.302 -3.131 56.227 1.00 87.44 472 LYS A C 1
ATOM 3756 O O . LYS A 1 472 ? -46.936 -1.959 56.263 1.00 87.44 472 LYS A O 1
ATOM 3761 N N . VAL A 1 473 ? -48.363 -3.539 55.530 1.00 87.44 473 VAL A N 1
ATOM 3762 C CA . VAL A 1 473 ? -49.242 -2.659 54.739 1.00 87.44 473 VAL A CA 1
ATOM 3763 C C . VAL A 1 473 ? -50.656 -2.722 55.308 1.00 87.44 473 VAL A C 1
ATOM 3765 O O . VAL A 1 473 ? -51.216 -3.801 55.492 1.00 87.44 473 VAL A O 1
ATOM 3768 N N . ALA A 1 474 ? -51.242 -1.566 55.626 1.00 86.56 474 ALA A N 1
ATOM 3769 C CA . ALA A 1 474 ? -52.620 -1.501 56.105 1.00 86.56 474 ALA A CA 1
ATOM 3770 C C . ALA A 1 474 ? -53.602 -1.658 54.936 1.00 86.56 474 ALA A C 1
ATOM 3772 O O . ALA A 1 474 ? -53.405 -1.073 53.872 1.00 86.56 474 ALA A O 1
ATOM 3773 N N . LYS A 1 475 ? -54.696 -2.399 55.146 1.00 83.81 475 LYS A N 1
ATOM 3774 C CA . LYS A 1 475 ? -55.722 -2.626 54.119 1.00 83.81 475 LYS A CA 1
ATOM 3775 C C . LYS A 1 475 ? -56.246 -1.291 53.566 1.00 83.81 475 LYS A C 1
ATOM 3777 O O . LYS A 1 475 ? -56.713 -0.447 54.328 1.00 83.81 475 LYS A O 1
ATOM 3782 N N . GLY A 1 476 ? -56.167 -1.112 52.246 1.00 85.06 476 GLY A N 1
ATOM 3783 C CA . GLY A 1 476 ? -56.619 0.099 51.547 1.00 85.06 476 GLY A CA 1
ATOM 3784 C C . GLY A 1 476 ? -55.639 1.278 51.573 1.00 85.06 476 GLY A C 1
ATOM 3785 O O . GLY A 1 476 ? -55.978 2.348 51.076 1.00 85.06 476 GLY A O 1
ATOM 3786 N N . ARG A 1 477 ? -54.434 1.112 52.133 1.00 89.12 477 ARG A N 1
ATOM 3787 C CA . ARG A 1 477 ? -53.356 2.109 52.066 1.00 89.12 477 ARG A CA 1
ATOM 3788 C C . ARG A 1 477 ? -52.186 1.565 51.257 1.00 89.12 477 ARG A C 1
ATOM 3790 O O . ARG A 1 477 ? -51.889 0.378 51.324 1.00 89.12 477 ARG A O 1
ATOM 3797 N N . SER A 1 478 ? -51.495 2.451 50.551 1.00 90.00 478 SER A N 1
ATOM 3798 C CA . SER A 1 478 ? -50.252 2.120 49.852 1.00 90.00 478 SER A CA 1
ATOM 3799 C C . SER A 1 478 ? -49.045 2.498 50.707 1.00 90.00 478 SER A C 1
ATOM 3801 O O . SER A 1 478 ? -49.045 3.536 51.373 1.00 90.00 478 SER A O 1
ATOM 3803 N N . VAL A 1 479 ? -48.008 1.669 50.681 1.00 90.69 479 VAL A N 1
ATOM 3804 C CA . VAL A 1 479 ? -46.734 1.890 51.379 1.00 90.69 479 VAL A CA 1
ATOM 3805 C C . VAL A 1 479 ? -45.605 1.867 50.352 1.00 90.69 479 VAL A C 1
ATOM 3807 O O . VAL A 1 479 ? -45.719 1.224 49.311 1.00 90.69 479 VAL A O 1
ATOM 3810 N N . ARG A 1 480 ? -44.522 2.601 50.621 1.00 91.44 480 ARG A N 1
ATOM 3811 C CA . ARG A 1 480 ? -43.326 2.580 49.772 1.00 91.44 480 ARG A CA 1
ATOM 3812 C C . ARG A 1 480 ? -42.621 1.237 49.922 1.00 91.44 480 ARG A C 1
ATOM 3814 O O . ARG A 1 480 ? -42.256 0.870 51.039 1.00 91.44 480 ARG A O 1
ATOM 3821 N N . LEU A 1 481 ? -42.410 0.539 48.814 1.00 90.50 481 LEU A N 1
ATOM 3822 C CA . LEU A 1 481 ? -41.610 -0.677 48.787 1.00 90.50 481 LEU A CA 1
ATOM 3823 C C . LEU A 1 481 ? -40.164 -0.313 49.171 1.00 90.50 481 LEU A C 1
ATOM 3825 O O . LEU A 1 481 ? -39.622 0.657 48.626 1.00 90.50 481 LEU A O 1
ATOM 3829 N N . PRO A 1 482 ? -39.526 -1.030 50.110 1.00 91.62 482 PRO A N 1
ATOM 3830 C CA . PRO A 1 482 ? -38.225 -0.647 50.643 1.00 91.62 482 PRO A CA 1
ATOM 3831 C C . PRO A 1 482 ? -37.078 -1.113 49.729 1.00 91.62 482 PRO A C 1
ATOM 3833 O O . PRO A 1 482 ? -36.181 -1.844 50.137 1.00 91.62 482 PRO A O 1
ATOM 3836 N N . VAL A 1 483 ? -37.120 -0.670 48.472 1.00 92.12 483 VAL A N 1
ATOM 3837 C CA . VAL A 1 483 ? -36.042 -0.854 47.498 1.00 92.12 483 VAL A CA 1
ATOM 3838 C C . VAL A 1 483 ? -34.970 0.188 47.774 1.00 92.12 483 VAL A C 1
ATOM 3840 O O . VAL A 1 483 ? -35.279 1.379 47.880 1.00 92.12 483 VAL A O 1
ATOM 3843 N N . ASP A 1 484 ? -33.729 -0.254 47.907 1.00 91.62 484 ASP A N 1
ATOM 3844 C CA . ASP A 1 484 ? -32.560 0.607 47.993 1.00 91.62 484 ASP A CA 1
ATOM 3845 C C . ASP A 1 484 ? -31.754 0.486 46.702 1.00 91.62 484 ASP A C 1
ATOM 3847 O O . ASP A 1 484 ? -31.341 -0.599 46.293 1.00 91.62 484 ASP A O 1
ATOM 3851 N N . PHE A 1 485 ? -31.556 1.630 46.052 1.00 91.50 485 PHE A N 1
ATOM 3852 C CA . PHE A 1 485 ? -30.796 1.754 44.820 1.00 91.50 485 PHE A CA 1
ATOM 3853 C C . PHE A 1 485 ? -29.408 2.314 45.116 1.00 91.50 485 PHE A C 1
ATOM 3855 O O . PHE A 1 485 ? -29.250 3.313 45.822 1.00 91.50 485 PHE A O 1
ATOM 3862 N N . SER A 1 486 ? -28.393 1.698 44.524 1.00 89.31 486 SER A N 1
ATOM 3863 C CA . SER A 1 486 ? -27.020 2.179 44.569 1.00 89.31 486 SER A CA 1
ATOM 3864 C C . SER A 1 486 ? -26.390 2.117 43.183 1.00 89.31 486 SER A C 1
ATOM 3866 O O . SER A 1 486 ? -26.525 1.136 42.456 1.00 89.31 486 SER A O 1
ATOM 3868 N N . LEU A 1 487 ? -25.683 3.180 42.820 1.00 87.50 487 LEU A N 1
ATOM 3869 C CA . LEU A 1 487 ? -24.878 3.262 41.610 1.00 87.50 487 LEU A CA 1
ATOM 3870 C C . LEU A 1 487 ? -23.478 3.681 42.051 1.00 87.50 487 LEU A C 1
ATOM 3872 O O . LEU A 1 487 ? -23.326 4.674 42.768 1.00 87.50 487 LEU A O 1
ATOM 3876 N N . ALA A 1 488 ? -22.469 2.888 41.696 1.00 76.44 488 ALA A N 1
ATOM 3877 C CA . ALA A 1 488 ? -21.085 3.310 41.871 1.00 76.44 488 ALA A CA 1
ATOM 3878 C C . ALA A 1 488 ? -20.806 4.471 40.896 1.00 76.44 488 ALA A C 1
ATOM 3880 O O . ALA A 1 488 ? -21.411 4.526 39.834 1.00 76.44 488 ALA A O 1
ATOM 3881 N N . GLY A 1 489 ? -19.948 5.429 41.254 1.00 72.50 489 GLY A N 1
ATOM 3882 C CA . GLY A 1 489 ? -19.567 6.534 40.358 1.00 72.50 489 GLY A CA 1
ATOM 3883 C C . GLY A 1 489 ? -20.403 7.820 40.474 1.00 72.50 489 GLY A C 1
ATOM 3884 O O . GLY A 1 489 ? -20.886 8.169 41.554 1.00 72.50 489 GLY A O 1
ATOM 3885 N N . SER A 1 490 ? -20.479 8.585 39.374 1.00 66.12 490 SER A N 1
ATOM 3886 C CA . SER A 1 490 ? -21.087 9.927 39.360 1.00 66.12 490 SER A CA 1
ATOM 3887 C C . SER A 1 490 ? -22.605 9.873 39.553 1.00 66.12 490 SER A C 1
ATOM 3889 O O . SER A 1 490 ? -23.289 9.073 38.920 1.00 66.12 490 SER A O 1
ATOM 3891 N N . LYS A 1 491 ? -23.136 10.759 40.403 1.00 69.44 491 LYS A N 1
ATOM 3892 C CA . LYS A 1 491 ? -24.560 10.825 40.784 1.00 69.44 491 LYS A CA 1
ATOM 3893 C C . LYS A 1 491 ? -25.379 11.794 39.924 1.00 69.44 491 LYS A C 1
ATOM 3895 O O . LYS A 1 491 ? -26.450 12.215 40.354 1.00 69.44 491 LYS A O 1
ATOM 3900 N N . ASP A 1 492 ? -24.870 12.168 38.753 1.00 70.00 492 ASP A N 1
ATOM 3901 C CA . ASP A 1 492 ? -25.503 13.181 37.899 1.00 70.00 492 ASP A CA 1
ATOM 3902 C C . ASP A 1 492 ? -26.888 12.731 37.410 1.00 70.00 492 ASP A C 1
ATOM 3904 O O . ASP A 1 492 ? -27.823 13.528 37.377 1.00 70.00 492 ASP A O 1
ATOM 3908 N N . ASP A 1 493 ? -27.037 11.439 37.098 1.00 78.62 493 ASP A N 1
ATOM 3909 C CA . ASP A 1 493 ? -28.307 10.812 36.739 1.00 78.62 493 ASP A CA 1
ATOM 3910 C C . ASP A 1 493 ? -28.468 9.494 37.510 1.00 78.62 493 ASP A C 1
ATOM 3912 O O . ASP A 1 493 ? -27.665 8.572 37.377 1.00 78.62 493 ASP A O 1
ATOM 3916 N N . THR A 1 494 ? -29.496 9.431 38.358 1.00 86.31 494 THR A N 1
ATOM 3917 C CA . THR A 1 494 ? -29.861 8.236 39.143 1.00 86.31 494 THR A CA 1
ATOM 3918 C C . THR A 1 494 ? -31.266 7.747 38.806 1.00 86.31 494 THR A C 1
ATOM 3920 O O . THR A 1 494 ? -31.891 7.029 39.595 1.00 86.31 494 THR A O 1
ATOM 3923 N N . SER A 1 495 ? -31.784 8.157 37.645 1.00 90.94 495 SER A N 1
ATOM 3924 C CA . SER A 1 495 ? -33.008 7.586 37.108 1.00 90.94 495 SER A CA 1
ATOM 3925 C C . SER A 1 495 ? -32.793 6.107 36.795 1.00 90.94 495 SER A C 1
ATOM 3927 O O . SER A 1 495 ? -31.733 5.679 36.311 1.00 90.94 495 SER A O 1
ATOM 3929 N N . HIS A 1 496 ? -33.776 5.299 37.168 1.00 92.44 496 HIS A N 1
ATOM 3930 C CA . HIS A 1 496 ? -33.668 3.858 37.051 1.00 92.44 496 HIS A CA 1
ATOM 3931 C C . HIS A 1 496 ? -35.041 3.206 36.964 1.00 92.44 496 HIS A C 1
ATOM 3933 O O . HIS A 1 496 ? -36.037 3.704 37.482 1.00 92.44 496 HIS A O 1
ATOM 3939 N N . GLU A 1 497 ? -35.065 2.058 36.313 1.00 94.94 497 GLU A N 1
ATOM 3940 C CA . GLU A 1 497 ? -36.231 1.210 36.176 1.00 94.94 497 GLU A CA 1
ATOM 3941 C C . GLU A 1 497 ? -36.025 -0.034 37.037 1.00 94.94 497 GLU A C 1
ATOM 3943 O O . GLU A 1 497 ? -34.954 -0.647 37.008 1.00 94.94 497 GLU A O 1
ATOM 3948 N N . VAL A 1 498 ? -37.032 -0.382 37.836 1.00 94.75 498 VAL A N 1
ATOM 3949 C CA . VAL A 1 498 ? -37.024 -1.574 38.686 1.00 94.75 498 VAL A CA 1
ATOM 3950 C C . VAL A 1 498 ? -38.230 -2.423 38.348 1.00 94.75 498 VAL A C 1
ATOM 3952 O O . VAL A 1 498 ? -39.364 -1.942 38.371 1.00 94.75 498 VAL A O 1
ATOM 3955 N N . THR A 1 499 ? -37.987 -3.709 38.120 1.00 95.31 499 THR A N 1
ATOM 3956 C CA . THR A 1 499 ? -39.047 -4.696 37.925 1.00 95.31 499 THR A CA 1
ATOM 3957 C C . THR A 1 499 ? -39.061 -5.695 39.067 1.00 95.31 499 THR A C 1
ATOM 3959 O O . THR A 1 499 ? -38.005 -6.191 39.477 1.00 95.31 499 THR A O 1
ATOM 3962 N N . TRP A 1 500 ? -40.249 -6.065 39.525 1.00 94.69 500 TRP A N 1
ATOM 3963 C CA . TRP A 1 500 ? -40.434 -7.091 40.547 1.00 94.69 500 TRP A CA 1
ATOM 3964 C C . TRP A 1 500 ? -41.538 -8.063 40.158 1.00 94.69 500 TRP A C 1
ATOM 3966 O O . TRP A 1 500 ? -42.463 -7.720 39.429 1.00 94.69 500 TRP A O 1
ATOM 3976 N N . GLU A 1 501 ? -41.452 -9.276 40.680 1.00 94.75 501 GLU A N 1
ATOM 3977 C CA . GLU A 1 501 ? -42.539 -10.245 40.650 1.00 94.75 501 GLU A CA 1
ATOM 3978 C C . GLU A 1 501 ? -43.389 -10.102 41.906 1.00 94.75 501 GLU A C 1
ATOM 3980 O O . GLU A 1 501 ? -42.869 -9.943 43.011 1.00 94.75 501 GLU A O 1
ATOM 3985 N N . PHE A 1 502 ? -44.703 -10.159 41.728 1.00 93.69 502 PHE A N 1
ATOM 3986 C CA . PHE A 1 502 ? -45.687 -10.119 42.794 1.00 93.69 502 PHE A CA 1
ATOM 3987 C C . PHE A 1 502 ? -46.612 -11.332 42.711 1.00 93.69 502 PHE A C 1
ATOM 3989 O O . PHE A 1 502 ? -47.214 -11.586 41.663 1.00 93.69 502 PHE A O 1
ATOM 3996 N N . SER A 1 503 ? -46.762 -12.029 43.839 1.00 93.88 503 SER A N 1
ATOM 3997 C CA . SER A 1 503 ? -47.760 -13.084 44.031 1.00 93.88 503 SER A CA 1
ATOM 3998 C C . SER A 1 503 ? -48.643 -12.778 45.240 1.00 93.88 503 SER A C 1
ATOM 4000 O O . SER A 1 503 ? -48.113 -12.601 46.345 1.00 93.88 503 SER A O 1
ATOM 4002 N N . PRO A 1 504 ? -49.981 -12.752 45.079 1.00 91.62 504 PRO A N 1
ATOM 4003 C CA . PRO A 1 504 ? -50.910 -12.596 46.193 1.00 91.62 504 PRO A CA 1
ATOM 4004 C C . PRO A 1 504 ? -50.705 -13.667 47.266 1.00 91.62 504 PRO A C 1
ATOM 4006 O O . PRO A 1 504 ? -50.414 -14.820 46.946 1.00 91.62 504 PRO A O 1
ATOM 4009 N N . ILE A 1 505 ? -50.944 -13.325 48.534 1.00 87.38 505 ILE A N 1
ATOM 4010 C CA . ILE A 1 505 ? -50.693 -14.232 49.671 1.00 87.38 505 ILE A CA 1
ATOM 4011 C C . ILE A 1 505 ? -51.388 -15.604 49.556 1.00 87.38 505 ILE A C 1
ATOM 4013 O O . ILE A 1 505 ? -50.835 -16.610 49.983 1.00 87.38 505 ILE A O 1
ATOM 4017 N N . ASN A 1 506 ? -52.565 -15.661 48.925 1.00 88.69 506 ASN A N 1
ATOM 4018 C CA . ASN A 1 506 ? -53.340 -16.897 48.743 1.00 88.69 506 ASN A CA 1
ATOM 4019 C C . ASN A 1 506 ? -52.790 -17.813 47.638 1.00 88.69 506 ASN A C 1
ATOM 4021 O O . ASN A 1 506 ? -53.237 -18.948 47.512 1.00 88.69 506 ASN A O 1
ATOM 4025 N N . SER A 1 507 ? -51.883 -17.299 46.807 1.00 91.06 507 SER A N 1
ATOM 4026 C CA . SER A 1 507 ? -51.297 -18.009 45.667 1.00 91.06 507 SER A CA 1
ATOM 4027 C C . SER A 1 507 ? -49.891 -18.532 45.946 1.00 91.06 507 SER A C 1
ATOM 4029 O O . SER A 1 507 ? -49.283 -19.113 45.057 1.00 91.06 507 SER A O 1
ATOM 4031 N N . LEU A 1 508 ? -49.356 -18.303 47.148 1.00 86.88 508 LEU A N 1
ATOM 4032 C CA . LEU A 1 508 ? -48.020 -18.756 47.525 1.00 86.88 508 LEU A CA 1
ATOM 4033 C C . LEU A 1 508 ? -47.994 -20.274 47.709 1.00 86.88 508 LEU A C 1
ATOM 4035 O O . LEU A 1 508 ? -48.971 -20.885 48.144 1.00 86.88 508 LEU A O 1
ATOM 4039 N N . THR A 1 509 ? -46.852 -20.881 47.406 1.00 88.62 509 THR A N 1
ATOM 4040 C CA . THR A 1 509 ? -46.630 -22.306 47.663 1.00 88.62 509 THR A CA 1
ATOM 4041 C C . THR A 1 509 ? -46.492 -22.575 49.165 1.00 88.62 509 THR A C 1
ATOM 4043 O O . THR A 1 509 ? -46.205 -21.679 49.960 1.00 88.62 509 THR A O 1
ATOM 4046 N N . ASN A 1 510 ? -46.617 -23.842 49.575 1.00 84.44 510 ASN A N 1
ATOM 4047 C CA . ASN A 1 510 ? -46.392 -24.241 50.973 1.00 84.44 510 ASN A CA 1
ATOM 4048 C C . ASN A 1 510 ? -44.961 -23.934 51.468 1.00 84.44 510 ASN A C 1
ATOM 4050 O O . ASN A 1 510 ? -44.740 -23.867 52.675 1.00 84.44 510 ASN A O 1
ATOM 4054 N N . SER A 1 511 ? -43.997 -23.754 50.555 1.00 82.69 511 SER A N 1
ATOM 4055 C CA . SER A 1 511 ? -42.617 -23.351 50.852 1.00 82.69 511 SER A CA 1
ATOM 4056 C C . SER A 1 511 ? -42.427 -21.833 50.981 1.00 82.69 511 SER A C 1
ATOM 4058 O O . SER A 1 511 ? -41.345 -21.401 51.370 1.00 82.69 511 SER A O 1
ATOM 4060 N N . GLY A 1 512 ? -43.458 -21.022 50.713 1.00 81.19 512 GLY A N 1
ATOM 4061 C CA . GLY A 1 512 ? -43.380 -19.559 50.775 1.00 81.19 512 GLY A CA 1
ATOM 4062 C C . GLY A 1 512 ? -42.760 -18.914 49.533 1.00 81.19 512 GLY A C 1
ATOM 4063 O O . GLY A 1 512 ? -42.292 -17.780 49.608 1.00 81.19 512 GLY A O 1
ATOM 4064 N N . GLU A 1 513 ? -42.754 -19.623 48.405 1.00 87.62 513 GLU A N 1
ATOM 4065 C CA . GLU A 1 513 ? -42.290 -19.119 47.111 1.00 87.62 513 GLU A CA 1
ATOM 4066 C C . GLU A 1 513 ? -43.469 -18.628 46.255 1.00 87.62 513 GLU A C 1
ATOM 4068 O O . GLU A 1 513 ? -44.644 -18.827 46.591 1.00 87.62 513 GLU A O 1
ATOM 4073 N N . HIS A 1 514 ? -43.153 -17.977 45.132 1.00 90.62 514 HIS A N 1
ATOM 4074 C CA . HIS A 1 514 ? -44.143 -17.621 44.116 1.00 90.62 514 HIS A CA 1
ATOM 4075 C C . HIS A 1 514 ? -44.878 -18.879 43.629 1.00 90.62 514 HIS A C 1
ATOM 4077 O O . HIS A 1 514 ? -44.235 -19.866 43.276 1.00 90.62 514 HIS A O 1
ATOM 4083 N N . GLY A 1 515 ? -46.213 -18.851 43.615 1.00 86.75 515 GLY A N 1
ATOM 4084 C CA . GLY A 1 515 ? -47.018 -19.910 42.999 1.00 86.75 515 GLY A CA 1
ATOM 4085 C C . GLY A 1 515 ? -47.540 -19.513 41.622 1.00 86.75 515 GLY A C 1
ATOM 4086 O O . GLY A 1 515 ? -46.941 -18.690 40.938 1.00 86.75 515 GLY A O 1
ATOM 4087 N N . ASP A 1 516 ? -48.671 -20.084 41.211 1.00 86.31 516 ASP A N 1
ATOM 4088 C CA . ASP A 1 516 ? -49.121 -20.040 39.810 1.00 86.31 516 ASP A CA 1
ATOM 4089 C C . ASP A 1 516 ? -49.602 -18.654 39.341 1.00 86.31 516 ASP A C 1
ATOM 4091 O O . ASP A 1 516 ? -49.659 -18.377 38.142 1.00 86.31 516 ASP A O 1
ATOM 4095 N N . GLN A 1 517 ? -49.958 -17.766 40.275 1.00 88.94 517 GLN A N 1
ATOM 4096 C CA . GLN A 1 517 ? -50.380 -16.396 39.976 1.00 88.94 517 GLN A CA 1
ATOM 4097 C C . GLN A 1 517 ? -49.227 -15.425 40.246 1.00 88.94 517 GLN A C 1
ATOM 4099 O O . GLN A 1 517 ? -49.044 -14.935 41.364 1.00 88.94 517 GLN A O 1
ATOM 4104 N N . VAL A 1 518 ? -48.447 -15.144 39.201 1.00 92.75 518 VAL A N 1
ATOM 4105 C CA . VAL A 1 518 ? -47.354 -14.163 39.224 1.00 92.75 518 VAL A CA 1
ATOM 4106 C C . VAL A 1 518 ? -47.693 -13.004 38.298 1.00 92.75 518 VAL A C 1
ATOM 4108 O O . VAL A 1 518 ? -48.039 -13.195 37.134 1.00 92.75 518 VAL A O 1
ATOM 4111 N N . SER A 1 519 ? -47.565 -11.787 38.812 1.00 92.81 519 SER A N 1
ATOM 4112 C CA . SER A 1 519 ? -47.637 -10.558 38.024 1.00 92.81 519 SER A CA 1
ATOM 4113 C C . SER A 1 519 ? -46.306 -9.819 38.095 1.00 92.81 519 SER A C 1
ATOM 4115 O O . SER A 1 519 ? -45.606 -9.888 39.104 1.00 92.81 519 SER A O 1
ATOM 4117 N N . ILE A 1 520 ? -45.938 -9.127 37.019 1.00 94.19 520 ILE A N 1
ATOM 4118 C CA . ILE A 1 520 ? -44.701 -8.346 36.963 1.00 94.19 520 ILE A CA 1
ATOM 4119 C C . ILE A 1 520 ? -45.064 -6.878 37.156 1.00 94.19 520 ILE A C 1
ATOM 4121 O O . ILE A 1 520 ? -45.791 -6.296 36.351 1.00 94.19 520 ILE A O 1
ATOM 4125 N N . GLY A 1 521 ? -44.561 -6.289 38.235 1.00 92.06 521 GLY A N 1
ATOM 4126 C CA . GLY A 1 521 ? -44.601 -4.855 38.470 1.00 92.06 521 GLY A CA 1
ATOM 4127 C C . GLY A 1 521 ? -43.388 -4.172 37.852 1.00 92.06 521 GLY A C 1
ATOM 4128 O O . GLY A 1 521 ? -42.291 -4.732 37.829 1.00 92.06 521 GLY A O 1
ATOM 4129 N N . ASN A 1 522 ? -43.590 -2.953 37.362 1.00 94.50 522 ASN A N 1
ATOM 4130 C CA . ASN A 1 522 ? -42.535 -2.098 36.837 1.00 94.50 522 ASN A CA 1
ATOM 4131 C C . ASN A 1 522 ? -42.696 -0.678 37.390 1.00 94.50 522 ASN A C 1
ATOM 4133 O O . ASN A 1 522 ? -43.817 -0.173 37.496 1.00 94.50 522 ASN A O 1
ATOM 4137 N N . TYR A 1 523 ? -41.584 -0.029 37.723 1.00 94.81 523 TYR A N 1
ATOM 4138 C CA . TYR A 1 523 ? -41.550 1.359 38.157 1.00 94.81 523 TYR A CA 1
ATOM 4139 C C . TYR A 1 523 ? -40.335 2.081 37.596 1.00 94.81 523 TYR A C 1
ATOM 4141 O O . TYR A 1 523 ? -39.208 1.607 37.728 1.00 94.81 523 TYR A O 1
ATOM 4149 N N . ASN A 1 524 ? -40.575 3.264 37.034 1.00 94.88 524 ASN A N 1
ATOM 4150 C CA . ASN A 1 524 ? -39.527 4.156 36.564 1.00 94.88 524 ASN A CA 1
ATOM 4151 C C . ASN A 1 524 ? -39.333 5.288 37.581 1.00 94.88 524 ASN A C 1
ATOM 4153 O O . ASN A 1 524 ? -40.172 6.184 37.701 1.00 94.88 524 ASN A O 1
ATOM 4157 N N . ALA A 1 525 ? -38.247 5.203 38.339 1.00 93.19 525 ALA A N 1
ATOM 4158 C CA . ALA A 1 525 ? -37.883 6.137 39.387 1.00 93.19 525 ALA A CA 1
ATOM 4159 C C . ALA A 1 525 ? -37.118 7.329 38.803 1.00 93.19 525 ALA A C 1
ATOM 4161 O O . ALA A 1 525 ? -36.174 7.174 38.025 1.00 93.19 525 ALA A O 1
ATOM 4162 N N . LYS A 1 526 ? -37.483 8.544 39.223 1.00 91.12 526 LYS A N 1
ATOM 4163 C CA . LYS A 1 526 ? -36.819 9.773 38.748 1.00 91.12 526 LYS A CA 1
ATOM 4164 C C . LYS A 1 526 ? -35.428 9.973 39.349 1.00 91.12 526 LYS A C 1
ATOM 4166 O O . LYS A 1 526 ? -34.605 10.673 38.768 1.00 91.12 526 LYS A O 1
ATOM 4171 N N . ASN A 1 527 ? -35.187 9.425 40.537 1.00 89.12 527 ASN A N 1
ATOM 4172 C CA . ASN A 1 527 ? -33.917 9.504 41.253 1.00 89.12 527 ASN A CA 1
ATOM 4173 C C . ASN A 1 527 ? -33.782 8.335 42.244 1.00 89.12 527 ASN A C 1
ATOM 4175 O O . ASN A 1 527 ? -34.734 7.595 42.476 1.00 89.12 527 ASN A O 1
ATOM 4179 N N . ALA A 1 528 ? -32.620 8.206 42.884 1.00 87.12 528 ALA A N 1
ATOM 4180 C CA . ALA A 1 528 ? -32.339 7.136 43.849 1.00 87.12 528 ALA A CA 1
ATOM 4181 C C . ALA A 1 528 ? -33.250 7.103 45.102 1.00 87.12 528 ALA A C 1
ATOM 4183 O O . ALA A 1 528 ? -33.276 6.096 45.805 1.00 87.12 528 ALA A O 1
ATOM 4184 N N . LEU A 1 529 ? -33.961 8.192 45.424 1.00 87.44 529 LEU A N 1
ATOM 4185 C CA . LEU A 1 529 ? -34.852 8.280 46.594 1.00 87.44 529 LEU A CA 1
ATOM 4186 C C . LEU A 1 529 ? -36.318 7.981 46.251 1.00 87.44 529 LEU A C 1
ATOM 4188 O O . LEU A 1 529 ? -37.146 7.842 47.156 1.00 87.44 529 LEU A O 1
ATOM 4192 N N . ASP A 1 530 ? -36.642 7.923 44.964 1.00 91.31 530 ASP A N 1
ATOM 4193 C CA . ASP A 1 530 ? -37.980 7.678 44.457 1.00 91.31 530 ASP A CA 1
ATOM 4194 C C . ASP A 1 530 ? -38.278 6.174 44.498 1.00 91.31 530 ASP A C 1
ATOM 4196 O O . ASP A 1 530 ? -37.599 5.374 43.859 1.00 91.31 530 ASP A O 1
ATOM 4200 N N . LYS A 1 531 ? -39.273 5.782 45.302 1.00 90.88 531 LYS A N 1
ATOM 4201 C CA . LYS A 1 531 ? -39.589 4.378 45.600 1.00 90.88 531 LYS A CA 1
ATOM 4202 C C . LYS A 1 531 ? -41.008 4.032 45.141 1.00 90.88 531 LYS A C 1
ATOM 4204 O O . LYS A 1 531 ? -41.913 4.843 45.364 1.00 90.88 531 LYS A O 1
ATOM 4209 N N . PRO A 1 532 ? -41.238 2.826 44.589 1.00 92.56 532 PRO A N 1
ATOM 4210 C CA . PRO A 1 532 ? -42.567 2.410 44.159 1.00 92.56 532 PRO A CA 1
ATOM 4211 C C . PRO A 1 532 ? -43.528 2.266 45.341 1.00 92.56 532 PRO A C 1
ATOM 4213 O O . PRO A 1 532 ? -43.132 1.903 46.450 1.00 92.56 532 PRO A O 1
ATOM 4216 N N . PHE A 1 533 ? -44.812 2.521 45.094 1.00 91.69 533 PHE A N 1
ATOM 4217 C CA . PHE A 1 533 ? -45.880 2.313 46.070 1.00 91.69 533 PHE A CA 1
ATOM 4218 C C . PHE A 1 533 ? -46.617 1.007 45.789 1.00 91.69 533 PHE A C 1
ATOM 4220 O O . PHE A 1 533 ? -47.042 0.762 44.663 1.00 91.69 533 PHE A O 1
ATOM 4227 N N . VAL A 1 534 ? -46.814 0.204 46.832 1.00 91.19 534 VAL A N 1
ATOM 4228 C CA . VAL A 1 534 ? -47.524 -1.079 46.774 1.00 91.19 534 VAL A CA 1
ATOM 4229 C C . VAL A 1 534 ? -48.633 -1.121 47.825 1.00 91.19 534 VAL A C 1
ATOM 4231 O O . VAL A 1 534 ? -48.496 -0.544 48.907 1.00 91.19 534 VAL A O 1
ATOM 4234 N N . SER A 1 535 ? -49.754 -1.765 47.502 1.00 90.00 535 SER A N 1
ATOM 4235 C CA . SER A 1 535 ? -50.960 -1.815 48.348 1.00 90.00 535 SER A CA 1
ATOM 4236 C C . SER A 1 535 ? -51.433 -3.235 48.666 1.00 90.00 535 SER A C 1
ATOM 4238 O O . SER A 1 535 ? -52.141 -3.430 49.656 1.00 90.00 535 SER A O 1
ATOM 4240 N N . GLU A 1 536 ? -51.070 -4.226 47.851 1.00 89.00 536 GLU A N 1
ATOM 4241 C CA . GLU A 1 536 ? -51.584 -5.589 47.980 1.00 89.00 536 GLU A CA 1
ATOM 4242 C C . GLU A 1 536 ? -50.687 -6.471 48.863 1.00 89.00 536 GLU A C 1
ATOM 4244 O O . GLU A 1 536 ? -49.459 -6.430 48.726 1.00 89.00 536 GLU A O 1
ATOM 4249 N N . PRO A 1 537 ? -51.265 -7.285 49.769 1.00 89.50 537 PRO A N 1
ATOM 4250 C CA . PRO A 1 537 ? -50.501 -8.218 50.587 1.00 89.50 537 PRO A CA 1
ATOM 4251 C C . PRO A 1 537 ? -50.083 -9.458 49.780 1.00 89.50 537 PRO A C 1
ATOM 4253 O O . PRO A 1 537 ? -50.914 -10.149 49.187 1.00 89.50 537 PRO A O 1
ATOM 4256 N N . GLY A 1 538 ? -48.793 -9.782 49.814 1.00 90.25 538 GLY A N 1
ATOM 4257 C CA . GLY A 1 538 ? -48.229 -10.934 49.115 1.00 90.25 538 GLY A CA 1
ATOM 4258 C C . GLY A 1 538 ? -46.704 -10.930 49.128 1.00 90.25 538 GLY A C 1
ATOM 4259 O O . GLY A 1 538 ? -46.091 -10.181 49.892 1.00 90.25 538 GLY A O 1
ATOM 4260 N N . LEU A 1 539 ? -46.105 -11.771 48.287 1.00 91.19 539 LEU A N 1
ATOM 4261 C CA . LEU A 1 539 ? -44.656 -11.854 48.110 1.00 91.19 539 LEU A CA 1
ATOM 4262 C C . LEU A 1 539 ? -44.218 -10.950 46.958 1.00 91.19 539 LEU A C 1
ATOM 4264 O O . LEU A 1 539 ? -44.744 -11.066 45.852 1.00 91.19 539 LEU A O 1
ATOM 4268 N N . TYR A 1 540 ? -43.242 -10.086 47.229 1.00 91.44 540 TYR A N 1
ATOM 4269 C CA . TYR A 1 540 ? -42.589 -9.229 46.245 1.00 91.44 540 TYR A CA 1
ATOM 4270 C C . TYR A 1 540 ? -41.134 -9.670 46.109 1.00 91.44 540 TYR A C 1
ATOM 4272 O O . TYR A 1 540 ? -40.424 -9.701 47.110 1.00 91.44 540 TYR A O 1
ATOM 4280 N N . THR A 1 541 ? -40.685 -9.964 44.892 1.00 92.00 541 THR A N 1
ATOM 4281 C CA . THR A 1 541 ? -39.288 -10.323 44.617 1.00 92.00 541 THR A CA 1
ATOM 4282 C C . THR A 1 541 ? -38.738 -9.411 43.536 1.00 92.00 541 THR A C 1
ATOM 4284 O O . THR A 1 541 ? -39.240 -9.398 42.413 1.00 92.00 541 THR A O 1
ATOM 4287 N N . LEU A 1 542 ? -37.698 -8.640 43.858 1.00 93.38 542 LEU A N 1
ATOM 4288 C CA . LEU A 1 542 ? -36.986 -7.840 42.864 1.00 93.38 542 LEU A CA 1
ATOM 4289 C C . LEU A 1 542 ? -36.362 -8.758 41.808 1.00 93.38 542 LEU A C 1
ATOM 4291 O O . LEU A 1 542 ? -35.767 -9.781 42.141 1.00 93.38 542 LEU A O 1
ATOM 4295 N N . LYS A 1 543 ? -36.491 -8.388 40.532 1.00 93.75 543 LYS A N 1
ATOM 4296 C CA . LYS A 1 543 ? -35.962 -9.183 39.415 1.00 93.75 543 LYS A CA 1
ATOM 4297 C C . LYS A 1 543 ? -34.879 -8.476 38.640 1.00 93.75 543 LYS A C 1
ATOM 4299 O O . LYS A 1 543 ? -33.819 -9.051 38.416 1.00 93.75 543 LYS A O 1
ATOM 4304 N N . THR A 1 544 ? -35.134 -7.245 38.218 1.00 94.38 544 THR A N 1
ATOM 4305 C CA . THR A 1 544 ? -34.167 -6.492 37.424 1.00 94.38 544 THR A CA 1
ATOM 4306 C C . THR A 1 544 ? -34.139 -5.041 37.857 1.00 94.38 544 THR A C 1
ATOM 4308 O O . THR A 1 544 ? -35.133 -4.496 38.340 1.00 94.38 544 THR A O 1
ATOM 4311 N N . VAL A 1 545 ? -32.968 -4.440 37.688 1.00 94.88 545 VAL A N 1
ATOM 4312 C CA . VAL A 1 545 ? -32.757 -3.004 37.794 1.00 94.88 545 VAL A CA 1
ATOM 4313 C C . VAL A 1 545 ? -31.971 -2.558 36.569 1.00 94.88 545 VAL A C 1
ATOM 4315 O O . VAL A 1 545 ? -31.006 -3.217 36.173 1.00 94.88 545 VAL A O 1
ATOM 4318 N N . SER A 1 546 ? -32.361 -1.448 35.960 1.00 93.00 546 SER A N 1
ATOM 4319 C CA . SER A 1 546 ? -31.635 -0.844 34.842 1.00 93.00 546 SER A CA 1
ATOM 4320 C C . SER A 1 546 ? -31.555 0.664 34.986 1.00 93.00 546 SER A C 1
ATOM 4322 O O . SER A 1 546 ? -32.463 1.302 35.505 1.00 93.00 546 SER A O 1
ATOM 4324 N N . SER A 1 547 ? -30.453 1.243 34.521 1.00 90.38 547 SER A N 1
ATOM 4325 C CA . SER A 1 547 ? -30.266 2.691 34.444 1.00 90.38 547 SER A CA 1
ATOM 4326 C C . SER A 1 547 ? -29.777 3.029 33.039 1.00 90.38 547 SER A C 1
ATOM 4328 O O . SER A 1 547 ? -28.706 2.591 32.609 1.00 90.38 547 SER A O 1
ATOM 4330 N N . GLY A 1 548 ? -30.612 3.736 32.274 1.00 86.19 548 GLY A N 1
ATOM 4331 C CA . GLY A 1 548 ? -30.418 3.901 30.832 1.00 86.19 548 GLY A CA 1
ATOM 4332 C C . GLY A 1 548 ? -30.357 2.551 30.104 1.00 86.19 548 GLY A C 1
ATOM 4333 O O . GLY A 1 548 ? -31.242 1.716 30.263 1.00 86.19 548 GLY A O 1
ATOM 4334 N N . SER A 1 549 ? -29.300 2.325 29.319 1.00 85.94 549 SER A N 1
ATOM 4335 C CA . SER A 1 549 ? -29.053 1.062 28.607 1.00 85.94 549 SER A CA 1
ATOM 4336 C C . SER A 1 549 ? -28.413 -0.034 29.473 1.00 85.94 549 SER A C 1
ATOM 4338 O O . SER A 1 549 ? -28.341 -1.186 29.045 1.00 85.94 549 SER A O 1
ATOM 4340 N N . CYS A 1 550 ? -27.973 0.284 30.697 1.00 90.12 550 CYS A N 1
ATOM 4341 C CA . CYS A 1 550 ? -27.202 -0.636 31.527 1.00 90.12 550 CYS A CA 1
ATOM 4342 C C . CYS A 1 550 ? -28.074 -1.436 32.489 1.00 90.12 550 CYS A C 1
ATOM 4344 O O . CYS A 1 550 ? -28.668 -0.891 33.421 1.00 90.12 550 CYS A O 1
ATOM 4346 N N . LYS A 1 551 ? -28.084 -2.760 32.299 1.00 92.12 551 LYS A N 1
ATOM 4347 C CA . LYS A 1 551 ? -28.679 -3.713 33.243 1.00 92.12 551 LYS A CA 1
ATOM 4348 C C . LYS A 1 551 ? -27.763 -3.924 34.445 1.00 92.12 551 LYS A C 1
ATOM 4350 O O . LYS A 1 551 ? -26.552 -4.100 34.297 1.00 92.12 551 LYS A O 1
ATOM 4355 N N . GLY A 1 552 ? -28.357 -3.899 35.625 1.00 91.44 552 GLY A N 1
ATOM 4356 C CA . GLY A 1 552 ? -27.680 -4.031 36.901 1.00 91.44 552 GLY A CA 1
ATOM 4357 C C . GLY A 1 552 ? -27.870 -5.379 37.576 1.00 91.44 552 GLY A C 1
ATOM 4358 O O . GLY A 1 552 ? -28.427 -6.317 37.010 1.00 91.44 552 GLY A O 1
ATOM 4359 N N . GLU A 1 553 ? -27.397 -5.442 38.814 1.00 92.19 553 GLU A N 1
ATOM 4360 C CA . GLU A 1 553 ? -27.482 -6.614 39.682 1.00 92.19 553 GLU A CA 1
ATOM 4361 C C . GLU A 1 553 ? -28.544 -6.381 40.763 1.00 92.19 553 GLU A C 1
ATOM 4363 O O . GLU A 1 553 ? -28.583 -5.320 41.394 1.00 92.19 553 GLU A O 1
ATOM 4368 N N . VAL A 1 554 ? -29.397 -7.379 40.986 1.00 92.06 554 VAL A N 1
ATOM 4369 C CA . VAL A 1 554 ? -30.318 -7.412 42.125 1.00 92.06 554 VAL A CA 1
ATOM 4370 C C . VAL A 1 554 ? -29.725 -8.332 43.186 1.00 92.06 554 VAL A C 1
ATOM 4372 O O . VAL A 1 554 ? -29.323 -9.447 42.855 1.00 92.06 554 VAL A O 1
ATOM 4375 N N . LYS A 1 555 ? -29.642 -7.848 44.427 1.00 84.19 555 LYS A N 1
ATOM 4376 C CA . LYS A 1 555 ? -29.078 -8.572 45.573 1.00 84.19 555 LYS A CA 1
ATOM 4377 C C . LYS A 1 555 ? -30.113 -8.918 46.623 1.00 84.19 555 LYS A C 1
ATOM 4379 O O . LYS A 1 555 ? -31.011 -8.074 46.859 1.00 84.19 555 LYS A O 1
#

pLDDT: mean 79.58, std 18.07, range [27.56, 96.06]

Foldseek 3Di:
DDDDDDDDDPDDDDDDDDDDDDDDDDDDDDDDDDDDDDDDDDDDDDDDDDDDDDDDDDDDPPAFPDHCVVPNLVRLVVVLVVVVVVLVVVLVVVLVVCVVVVDADPPSLVVNLVVLCCSLVVQLVRVRPPSVDDPVRSVVVSVVVNVVSCCRRHVPDDPCPVVVVVVVCVVPQWDQDPVRDTDRPVCVVPDPVVPDDPDDDDDAFPKEKEKPPVLDAAEAEDPPRQKTWIKMKIFPFQFQWWWKWWQAQPPLDIDIDTDDSVVSVVSSVVVVVVVVVVPDGIDIDIDIDRHWTWMFGDFTAGPVRDTHHYDGDTRGYWHFKDKFKDADPDQEAAAQFWRFIKMKIKIQPQKKWWKWKDFQNPDTDIDIDGDDDPPQDDCLVVVVDPDDPPDPRPSNSRHMDITMGTRTDGHHDWGKMKMATAWMAHPSGRIDGPVPDDPVVVVVRPGRMDMGGYAFAKEKEQPQDDPVRHDDADAPDKDFRRIAIDTPDDQPFAWKKWKKKWAAAVQADPVQHGHDDIDIDMDTARHRVGTDIDHGDTDIGTDWMGDVPHTHYYD

Sequence (555 aa):
MSTSTPRLRSGFPATPATAARRHNNPQTPSSAGSPSYGKGSSARSPSLPLAPENTQPQGAVSQPVIPLTVLDAPQQRLYAFGVYVLLWAWKFYDWLQVVEDGDYSWLLFLKWIFIDFVFLFGVPELRIPWLELSQPVVTTIFSLQLIFNYMLMFNIPIPLHSWLLGFFKVLYDRELSVSEHNVKVSTILNNHSLIMGKQIINILPEGSAILNPEAAPFCLGAKPKNVASLPIYFNATVPAEIELVRIDLDTNKEEIIKISSREVNRVAKQIREHTADQTMSGFQWDYPVKKPGVYRLGRVLDEYKLEVQRATRDTYVVPCPQARIRASSDPQRCIQELSDLSLDVYGTPPLKIVYSRTINGKDHSFHFQSLQPDGFSSPLLTASSSLVLESQDDTSWVRPSKVTVGLNESMTSAGEWEYSIDEVRDAFDNIVKYGDLEEDDKARSKGLKYGFKVKERPRASMNGCDLRNPFKVAKGRSVRLPVDFSLAGSKDDTSHEVTWEFSPINSLTNSGEHGDQVSIGNYNAKNALDKPFVSEPGLYTLKTVSSGSCKGEVK

Solvent-accessible surface area (backbone atoms only — not comparable to full-atom values): 33312 Å² total; per-residue (Å²): 137,84,92,80,80,86,82,80,84,84,74,77,82,77,79,83,76,83,78,78,84,81,78,87,79,86,80,83,84,89,81,90,84,88,88,85,90,81,88,80,86,82,90,79,81,90,76,80,85,82,78,85,83,83,82,84,78,93,70,82,86,76,74,36,78,64,54,66,89,80,51,47,67,71,56,55,50,50,49,55,50,50,52,51,52,50,52,50,54,52,51,50,51,56,33,51,48,37,64,72,70,70,52,68,40,70,67,60,37,53,51,51,52,51,53,50,48,54,49,58,63,45,47,37,71,45,42,43,85,95,48,63,60,52,70,69,58,41,52,50,53,50,51,53,49,49,53,49,41,50,32,49,35,58,72,48,83,72,86,58,64,68,57,56,54,55,56,53,52,70,76,63,57,60,47,73,40,97,85,74,44,75,42,56,59,71,64,66,79,70,43,70,78,79,75,55,79,83,79,82,79,84,78,74,56,86,19,37,40,31,46,45,84,82,67,72,64,42,47,35,42,67,86,90,54,37,56,34,70,48,41,35,38,32,34,74,61,46,52,60,44,49,30,35,34,34,32,32,49,91,76,68,45,80,40,81,46,71,60,53,67,69,58,36,53,52,50,32,49,51,48,55,57,53,56,71,65,74,78,60,92,55,45,76,44,71,47,79,42,72,69,61,22,42,36,30,58,61,50,43,23,25,77,85,68,45,66,44,41,65,54,83,43,82,43,60,32,39,58,46,44,46,70,32,53,49,72,57,93,66,60,65,44,37,51,72,34,60,64,58,32,30,40,43,36,37,26,26,50,52,28,37,42,34,33,36,36,31,45,70,86,68,51,76,45,80,47,79,48,81,44,69,62,90,89,73,69,50,69,86,79,47,69,87,56,87,88,74,94,64,71,100,73,75,54,66,53,64,35,65,45,78,46,75,45,80,46,72,50,66,33,86,63,65,44,46,38,36,41,35,54,39,36,31,32,28,61,69,66,44,72,41,63,55,79,80,54,53,75,76,57,50,72,74,49,74,35,40,60,54,69,37,40,29,37,58,49,32,35,35,33,67,57,88,51,45,97,92,45,67,74,86,67,56,90,94,40,71,40,68,48,53,63,47,60,48,64,68,78,80,78,88,71,46,40,33,38,42,32,28,40,37,18,46,62,91,36,43,40,99,87,73,44,82,34,92,51,69,44,81,48,75,44,79,26,81,32,63,84,52,57,56,74,49,57,81,71,52,52,75,43,82,65,46,30,28,38,87,93,24,70,32,48,63,97

Secondary structure (DSSP, 8-state):
----PPPP---PPPPPP------PPP------------------PPPPPPPP------------SS-TTTS-HHHHHHHHHHHHHHHHHHHHHHHHHHHHH----HHHHHHHHHHHHHHHHHHHHTT-TT----HHHHHHHHHHHHHHHHHHHTTPPPTTHHHHHHHHHHHS--EE-TTS-EE-THHHHT-TTTTS------PPPS-EEEE-TT---EEE-STTS--EEEEEEEES--EEEEEEEEE-TTT--EEEEEPPHHHHHHHHHHHHHHHHT-S-SSEEEEEEE-S-EEEEEEEEEETTSPBPEEE---EEEEEPPEEEEE--S--EEETTSB--EEEEEEESSSEEEEEEEEETTT--EEEEEEE--TT---HHHHTTS------TT--GGGS-EEEEEEE--B--S-EEEEEEEEEEE-TT--EEESTT--HHHHHH-TTSEEEEEEEPPEEEEE-S-BTTBPPP--TT--EE--EEEEESS--S---EEEEEEEEEGGG--TTSS--S--EEEEEEESSTT---EE-S-EEEEEEEEEETTEE-EE-

Organism: Fusarium oxysporum (NCBI:txid5507)

Mean predicted aligned error: 19.42 Å